Protein AF-M4T1K3-F1 (afdb_monomer)

Solvent-accessible surface area (backbone atoms only — not comparable to full-atom values): 29197 Å² total; per-residue (Å²): 141,84,89,81,88,86,87,84,85,83,83,83,84,85,81,85,82,84,82,77,92,70,95,62,68,70,54,73,42,67,39,32,71,59,46,51,33,55,47,46,31,50,53,22,40,53,54,41,39,69,59,72,74,74,77,77,77,92,54,67,41,59,51,50,33,38,30,54,30,51,72,32,46,55,72,70,56,53,51,49,50,52,51,26,52,74,52,74,26,59,73,50,41,50,69,34,80,94,35,68,81,67,86,78,83,52,76,92,46,46,66,58,52,48,56,18,40,72,45,51,77,44,80,81,31,71,61,36,58,76,43,48,90,45,63,43,71,68,28,28,64,76,38,27,69,59,38,43,54,50,35,54,51,42,47,55,45,50,54,60,45,72,52,76,43,51,54,90,94,41,54,14,58,60,48,14,35,53,21,28,33,50,14,40,23,22,89,50,14,37,63,43,81,92,51,81,46,56,41,57,45,76,84,49,91,59,43,39,37,53,66,59,36,25,63,91,50,45,44,48,10,50,48,36,41,51,48,40,34,30,33,15,53,76,31,5,30,37,87,41,53,72,83,42,58,32,27,25,88,72,36,65,46,68,58,36,63,60,53,57,64,72,71,50,84,83,68,80,83,86,56,60,41,66,61,44,28,55,49,28,47,53,56,37,59,63,48,33,65,72,58,40,64,59,102,82,43,37,23,36,55,44,57,71,65,96,57,45,22,45,51,77,12,35,16,42,46,50,36,84,25,56,40,97,93,45,67,28,74,62,47,28,51,18,48,40,24,44,54,51,18,50,53,20,52,46,38,34,52,53,42,49,54,49,39,54,52,44,51,52,48,30,41,49,52,33,52,53,52,54,51,50,27,45,48,42,51,49,50,52,53,51,51,51,54,59,60,73,62,57,78,60,66,66,59,53,52,52,56,50,50,37,53,51,25,51,66,70,39,72,82,51,55,67,69,24,48,67,39,89,47,24,34,54,41,99,77,57,101,80,80,57,23,14,34,55,28,76,65,33,54,56,48,52,62,49,63,73,40,76,84,56,83,84,82,72,80,77,69,27,74,74,30,88,47,62,70,64,19,50,54,64,36,67,91,56,56,94,87,51,85,57,54,28,42,69,37,55,58,44,97,90,72,42,71,43,96,62,66,46,23,36,59,32,84,72,54,58,65,51,52,53,54,47,51,54,54,57,61,53,59,66,73,74,110

Structure (mmCIF, N/CA/C/O backbone):
data_AF-M4T1K3-F1
#
_entry.id   AF-M4T1K3-F1
#
loop_
_atom_site.group_PDB
_atom_site.id
_atom_site.type_symbol
_atom_site.label_atom_id
_atom_site.label_alt_id
_atom_site.label_comp_id
_atom_site.label_asym_id
_atom_site.label_entity_id
_atom_site.label_seq_id
_atom_site.pdbx_PDB_ins_code
_atom_site.Cartn_x
_atom_site.Cartn_y
_atom_site.Cartn_z
_atom_site.occupancy
_atom_site.B_iso_or_equiv
_atom_site.auth_seq_id
_atom_site.auth_comp_id
_atom_site.auth_asym_id
_atom_site.auth_atom_id
_atom_site.pdbx_PDB_model_num
ATOM 1 N N . MET A 1 1 ? -48.071 0.073 -24.515 1.00 37.44 1 MET A N 1
ATOM 2 C CA . MET A 1 1 ? -47.721 1.349 -25.184 1.00 37.44 1 MET A CA 1
ATOM 3 C C . MET A 1 1 ? -47.374 2.327 -24.072 1.00 37.44 1 MET A C 1
ATOM 5 O O . MET A 1 1 ? -48.258 2.604 -23.288 1.00 37.44 1 MET A O 1
ATOM 9 N N . PHE A 1 2 ? -46.148 2.764 -23.806 1.00 28.75 2 PHE A N 1
ATOM 10 C CA . PHE A 1 2 ? -44.983 3.062 -24.637 1.00 28.75 2 PHE A CA 1
ATOM 11 C C . PHE A 1 2 ? -43.696 2.678 -23.883 1.00 28.75 2 PHE A C 1
ATOM 13 O O . PHE A 1 2 ? -43.622 2.851 -22.670 1.00 28.75 2 PHE A O 1
ATOM 20 N N . SER A 1 3 ? -42.697 2.181 -24.615 1.00 27.80 3 SER A N 1
ATOM 21 C CA . SER A 1 3 ? -41.341 1.905 -24.123 1.00 27.80 3 SER A CA 1
ATOM 22 C C . SER A 1 3 ? -40.471 3.150 -24.297 1.00 27.80 3 SER A C 1
ATOM 24 O O . SER A 1 3 ? -40.457 3.739 -25.377 1.00 27.80 3 SER A O 1
ATOM 26 N N . GLN A 1 4 ? -39.742 3.532 -23.250 1.00 38.38 4 GLN A N 1
ATOM 27 C CA . GLN A 1 4 ? -38.687 4.545 -23.285 1.00 38.38 4 GLN A CA 1
ATOM 28 C C . GLN A 1 4 ? -37.293 3.901 -23.336 1.00 38.38 4 GLN A C 1
ATOM 30 O O . GLN A 1 4 ? -37.115 2.756 -22.933 1.00 38.38 4 GLN A O 1
ATOM 35 N N . CYS A 1 5 ? -36.328 4.727 -23.751 1.00 31.94 5 CYS A N 1
ATOM 36 C CA . CYS A 1 5 ? -34.879 4.621 -23.558 1.00 31.94 5 CYS A CA 1
ATOM 37 C C . CYS A 1 5 ? -34.089 3.631 -24.420 1.00 31.94 5 CYS A C 1
ATOM 39 O O . CYS A 1 5 ? -33.916 2.477 -24.051 1.00 31.94 5 CYS A O 1
ATOM 41 N N . THR A 1 6 ? -33.391 4.158 -25.436 1.00 32.84 6 THR A N 1
ATOM 42 C CA . THR A 1 6 ? -31.922 4.019 -25.509 1.00 32.84 6 THR A CA 1
ATOM 43 C C . THR A 1 6 ? -31.315 5.120 -26.391 1.00 32.84 6 THR A C 1
ATOM 45 O O . THR A 1 6 ? -31.657 5.240 -27.564 1.00 32.84 6 THR A O 1
ATOM 48 N N . ARG A 1 7 ? -30.400 5.928 -25.843 1.00 31.72 7 ARG A N 1
ATOM 49 C CA . ARG A 1 7 ? -29.464 6.772 -26.605 1.00 31.72 7 ARG A CA 1
ATOM 50 C C . ARG A 1 7 ? -28.074 6.163 -26.431 1.00 31.72 7 ARG A C 1
ATOM 52 O O . ARG A 1 7 ? -27.538 6.196 -25.330 1.00 31.72 7 ARG A O 1
ATOM 59 N N . TRP A 1 8 ? -27.516 5.617 -27.506 1.00 27.81 8 TRP A N 1
ATOM 60 C CA . TRP A 1 8 ? -26.103 5.254 -27.602 1.00 27.81 8 TRP A CA 1
ATOM 61 C C . TRP A 1 8 ? -25.356 6.404 -28.282 1.00 27.81 8 TRP A C 1
ATOM 63 O O . TRP A 1 8 ? -25.744 6.829 -29.369 1.00 27.81 8 TRP A O 1
ATOM 73 N N . ILE A 1 9 ? -24.300 6.916 -27.648 1.00 30.62 9 ILE A N 1
ATOM 74 C CA . ILE A 1 9 ? -23.307 7.780 -28.297 1.00 30.62 9 ILE A CA 1
ATOM 75 C C . ILE A 1 9 ? -22.149 6.866 -28.697 1.00 30.62 9 ILE A C 1
ATOM 77 O O . ILE A 1 9 ? -21.435 6.358 -27.837 1.00 30.62 9 ILE A O 1
ATOM 81 N N . ALA A 1 10 ? -21.988 6.634 -29.998 1.00 32.69 10 ALA A N 1
ATOM 82 C CA . ALA A 1 10 ? -20.812 5.985 -30.558 1.00 32.69 10 ALA A CA 1
ATOM 83 C C . ALA A 1 10 ? -19.743 7.055 -30.822 1.00 32.69 10 ALA A C 1
ATOM 85 O O . ALA A 1 10 ? -19.938 7.935 -31.659 1.00 32.69 10 ALA A O 1
ATOM 86 N N . VAL A 1 11 ? -18.617 6.989 -30.112 1.00 31.44 11 VAL A N 1
ATOM 87 C CA . VAL A 1 11 ? -17.417 7.768 -30.444 1.00 31.44 11 VAL A CA 1
ATOM 88 C C . VAL A 1 11 ? -16.555 6.900 -31.353 1.00 31.44 11 VAL A C 1
ATOM 90 O O . VAL A 1 11 ? -16.032 5.875 -30.927 1.00 31.44 11 VAL A O 1
ATOM 93 N N . SER A 1 12 ? -16.445 7.291 -32.621 1.00 32.69 12 SER A N 1
ATOM 94 C CA . SER A 1 12 ? -15.549 6.660 -33.593 1.00 32.69 12 SER A CA 1
ATOM 95 C C . SER A 1 12 ? -14.206 7.388 -33.569 1.00 32.69 12 SER A C 1
ATOM 97 O O . SER A 1 12 ? -14.144 8.558 -33.940 1.00 32.69 12 SER A O 1
ATOM 99 N N . ILE A 1 13 ? -13.137 6.715 -33.140 1.00 34.78 13 ILE A N 1
ATOM 100 C CA . ILE A 1 13 ? -11.759 7.193 -33.316 1.00 34.78 13 ILE A CA 1
ATOM 101 C C . ILE A 1 13 ? -11.198 6.485 -34.548 1.00 34.78 13 ILE A C 1
ATOM 103 O O . ILE A 1 13 ? -10.908 5.291 -34.511 1.00 34.78 13 ILE A O 1
ATOM 107 N N . ALA A 1 14 ? -11.078 7.217 -35.652 1.00 33.19 14 ALA A N 1
ATOM 108 C CA . ALA A 1 14 ? -10.402 6.750 -36.853 1.00 33.19 14 ALA A CA 1
ATOM 109 C C . ALA A 1 14 ? -8.899 7.047 -36.730 1.00 33.19 14 ALA A C 1
ATOM 111 O O . ALA A 1 14 ? -8.480 8.192 -36.883 1.00 33.19 14 ALA A O 1
ATOM 112 N N . PHE A 1 15 ? -8.087 6.023 -36.461 1.00 35.81 15 PHE A N 1
ATOM 113 C CA . PHE A 1 15 ? -6.641 6.087 -36.681 1.00 35.81 15 PHE A CA 1
ATOM 114 C C . PHE A 1 15 ? -6.346 5.627 -38.109 1.00 35.81 15 PHE A C 1
ATOM 116 O O . PHE A 1 15 ? -6.457 4.447 -38.433 1.00 35.81 15 PHE A O 1
ATOM 123 N N . MET A 1 16 ? -5.982 6.573 -38.972 1.00 33.19 16 MET A N 1
ATOM 124 C CA . MET A 1 16 ? -5.446 6.293 -40.300 1.00 33.19 16 MET A CA 1
ATOM 125 C C . MET A 1 16 ? -3.927 6.105 -40.161 1.00 33.19 16 MET A C 1
ATOM 127 O O . MET A 1 16 ? -3.178 7.074 -40.104 1.00 33.19 16 MET A O 1
ATOM 131 N N . LEU A 1 17 ? -3.480 4.852 -40.045 1.00 37.75 17 LEU A N 1
ATOM 132 C CA . LEU A 1 17 ? -2.067 4.473 -40.128 1.00 37.75 17 LEU A CA 1
ATOM 133 C C . LEU A 1 17 ? -1.719 4.233 -41.600 1.00 37.75 17 LEU A C 1
ATOM 135 O O . LEU A 1 17 ? -2.050 3.189 -42.159 1.00 37.75 17 LEU A O 1
ATOM 139 N N . CYS A 1 18 ? -1.059 5.203 -42.229 1.00 32.47 18 CYS A N 1
ATOM 140 C CA . CYS A 1 18 ? -0.369 4.986 -43.495 1.00 32.47 18 CYS A CA 1
ATOM 141 C C . CYS A 1 18 ? 1.065 4.555 -43.159 1.00 32.47 18 CYS A C 1
ATOM 143 O O . CYS A 1 18 ? 1.888 5.381 -42.772 1.00 32.47 18 CYS A O 1
ATOM 145 N N . GLY A 1 19 ? 1.333 3.249 -43.206 1.00 40.28 19 GLY A N 1
ATOM 146 C CA . GLY A 1 19 ? 2.664 2.695 -42.980 1.00 40.28 19 GLY A CA 1
ATOM 147 C C . GLY A 1 19 ? 3.471 2.687 -44.273 1.00 40.28 19 GLY A C 1
ATOM 148 O O . GLY A 1 19 ? 3.240 1.840 -45.131 1.00 40.28 19 GLY A O 1
ATOM 149 N N . THR A 1 20 ? 4.434 3.596 -44.397 1.00 35.91 20 THR A N 1
ATOM 150 C CA . THR A 1 20 ? 5.575 3.428 -45.303 1.00 35.91 20 THR A CA 1
ATOM 151 C C . THR A 1 20 ? 6.747 2.909 -44.481 1.00 35.91 20 THR A C 1
ATOM 153 O O . THR A 1 20 ? 7.330 3.631 -43.675 1.00 35.91 20 THR A O 1
ATOM 156 N N . SER A 1 21 ? 7.051 1.625 -44.645 1.00 43.56 21 SER A N 1
ATOM 157 C CA . SER A 1 21 ? 8.245 0.980 -44.104 1.00 43.56 21 SER A CA 1
ATOM 158 C C . SER A 1 21 ? 9.461 1.362 -44.950 1.00 43.56 21 SER A C 1
ATOM 160 O O . SER A 1 21 ? 9.880 0.584 -45.803 1.00 43.56 21 SER A O 1
ATOM 162 N N . ASP A 1 22 ? 10.010 2.553 -44.715 1.00 35.09 22 ASP A N 1
ATOM 163 C CA . ASP A 1 22 ? 11.340 2.925 -45.196 1.00 35.09 22 ASP A CA 1
ATOM 164 C C . ASP A 1 22 ? 12.320 2.832 -44.024 1.00 35.09 22 ASP A C 1
ATOM 166 O O . ASP A 1 22 ? 12.219 3.563 -43.036 1.00 35.09 22 ASP A O 1
ATOM 170 N N . THR A 1 23 ? 13.280 1.910 -44.117 1.00 44.72 23 THR A N 1
ATOM 171 C CA . THR A 1 23 ? 14.431 1.833 -43.208 1.00 44.72 23 THR A CA 1
ATOM 172 C C . THR A 1 23 ? 15.370 3.005 -43.498 1.00 44.72 23 THR A C 1
ATOM 174 O O . THR A 1 23 ? 16.385 2.852 -44.177 1.00 44.72 23 THR A O 1
ATOM 177 N N . ALA A 1 24 ? 14.993 4.200 -43.047 1.00 47.16 24 ALA A N 1
ATOM 178 C CA . ALA A 1 24 ? 15.833 5.387 -43.087 1.00 47.16 24 ALA A CA 1
ATOM 179 C C . ALA A 1 24 ? 16.789 5.389 -41.882 1.00 47.16 24 ALA A C 1
ATOM 181 O O . ALA A 1 24 ? 16.372 5.140 -40.749 1.00 47.16 24 ALA A O 1
ATOM 182 N N . ASN A 1 25 ? 18.071 5.670 -42.130 1.00 52.03 25 ASN A N 1
ATOM 183 C CA . ASN A 1 25 ? 19.084 5.838 -41.085 1.00 52.03 25 ASN A CA 1
ATOM 184 C C . ASN A 1 25 ? 18.634 6.899 -40.065 1.00 52.03 25 ASN A C 1
ATOM 186 O O . ASN A 1 25 ? 18.154 7.956 -40.468 1.00 52.03 25 ASN A O 1
ATOM 190 N N . ALA A 1 26 ? 18.831 6.647 -38.766 1.00 56.00 26 ALA A N 1
ATOM 191 C CA . ALA A 1 26 ? 18.481 7.605 -37.713 1.00 56.00 26 ALA A CA 1
ATOM 192 C C . ALA A 1 26 ? 19.252 8.932 -37.877 1.00 56.00 26 ALA A C 1
ATOM 194 O O . ALA A 1 26 ? 20.474 8.894 -38.014 1.00 56.00 26 ALA A O 1
ATOM 195 N N . ALA A 1 27 ? 18.578 10.080 -37.843 1.00 61.62 27 ALA A N 1
ATOM 196 C CA . ALA A 1 27 ? 19.147 11.432 -37.776 1.00 61.62 27 ALA A CA 1
ATOM 197 C C . ALA A 1 27 ? 19.113 11.992 -36.334 1.00 61.62 27 ALA A C 1
ATOM 199 O O . ALA A 1 27 ? 18.849 11.257 -35.378 1.00 61.62 27 ALA A O 1
ATOM 200 N N . GLN A 1 28 ? 19.469 13.263 -36.140 1.00 64.62 28 GLN A N 1
ATOM 201 C CA . GLN A 1 28 ? 19.426 13.945 -34.841 1.00 64.62 28 GLN A CA 1
ATOM 202 C C . GLN A 1 28 ? 17.994 14.012 -34.290 1.00 64.62 28 GLN A C 1
ATOM 204 O O . GLN A 1 28 ? 17.082 14.362 -35.031 1.00 64.62 28 GLN A O 1
ATOM 209 N N . ALA A 1 29 ? 17.815 13.725 -32.992 1.00 65.75 29 ALA A N 1
ATOM 210 C CA . ALA A 1 29 ? 16.514 13.742 -32.304 1.00 65.75 29 ALA A CA 1
ATOM 211 C C . ALA A 1 29 ? 15.433 12.811 -32.901 1.00 65.75 29 ALA A C 1
ATOM 213 O O . ALA A 1 29 ? 14.257 12.918 -32.556 1.00 65.75 29 ALA A O 1
ATOM 214 N N . ASP A 1 30 ? 15.818 11.868 -33.766 1.00 73.88 30 ASP A N 1
ATOM 215 C CA . ASP A 1 30 ? 14.900 10.928 -34.417 1.00 73.88 30 ASP A CA 1
ATOM 216 C C . ASP A 1 30 ? 14.155 10.010 -33.442 1.00 73.88 30 ASP A C 1
ATOM 218 O O . ASP A 1 30 ? 13.116 9.455 -33.804 1.00 73.88 30 ASP A O 1
ATOM 222 N N . GLU A 1 31 ? 14.691 9.834 -32.234 1.00 82.94 31 GLU A N 1
ATOM 223 C CA . GLU A 1 31 ? 14.172 8.920 -31.220 1.00 82.94 31 GLU A CA 1
ATOM 224 C C . GLU A 1 31 ? 13.546 9.644 -30.021 1.00 82.94 31 GLU A C 1
ATOM 226 O O . GLU A 1 31 ? 13.188 9.006 -29.029 1.00 82.94 31 GLU A O 1
ATOM 231 N N . ILE A 1 32 ? 13.361 10.967 -30.107 1.00 85.19 32 ILE A N 1
ATOM 232 C CA . ILE A 1 32 ? 12.853 11.795 -29.004 1.00 85.19 32 ILE A CA 1
ATOM 233 C C . ILE A 1 32 ? 11.488 11.319 -28.474 1.00 85.19 32 ILE A C 1
ATOM 235 O O . ILE A 1 32 ? 11.275 11.250 -27.264 1.00 85.19 32 ILE A O 1
ATOM 239 N N . ASP A 1 33 ? 10.576 10.909 -29.359 1.00 85.56 33 ASP A N 1
ATOM 240 C CA . ASP A 1 33 ? 9.242 10.433 -28.973 1.00 85.56 33 ASP A CA 1
ATOM 241 C C . ASP A 1 33 ? 9.288 9.077 -28.257 1.00 85.56 33 ASP A C 1
ATOM 243 O O . ASP A 1 33 ? 8.523 8.823 -27.321 1.00 85.56 33 ASP A O 1
ATOM 247 N N . THR A 1 34 ? 10.175 8.187 -28.704 1.00 88.69 34 THR A N 1
ATOM 248 C CA . THR A 1 34 ? 10.388 6.870 -28.093 1.00 88.69 34 THR A CA 1
ATOM 249 C C . THR A 1 34 ? 11.072 7.015 -26.741 1.00 88.69 34 THR A C 1
ATOM 251 O O . THR A 1 34 ? 10.661 6.382 -25.767 1.00 88.69 34 THR A O 1
ATOM 254 N N . PHE A 1 35 ? 12.056 7.908 -26.664 1.00 89.56 35 PHE A N 1
ATOM 255 C CA . PHE A 1 35 ? 12.709 8.299 -25.427 1.00 89.56 35 PHE A CA 1
ATOM 256 C C . PHE A 1 35 ? 11.707 8.841 -24.406 1.00 89.56 35 PHE A C 1
ATOM 258 O O . PHE A 1 35 ? 11.678 8.364 -23.273 1.00 89.56 35 PHE A O 1
ATOM 265 N N . PHE A 1 36 ? 10.822 9.764 -24.799 1.00 89.38 36 PHE A N 1
ATOM 266 C CA . PHE A 1 36 ? 9.789 10.274 -23.897 1.00 89.38 36 PHE A CA 1
ATOM 267 C C . PHE A 1 36 ? 8.824 9.186 -23.421 1.00 89.38 36 PHE A C 1
ATOM 269 O O . PHE A 1 36 ? 8.418 9.214 -22.262 1.00 89.38 36 PHE A O 1
ATOM 276 N N . ALA A 1 37 ? 8.490 8.203 -24.262 1.00 91.44 37 ALA A N 1
ATOM 277 C CA . ALA A 1 37 ? 7.662 7.073 -23.841 1.00 91.44 37 ALA A CA 1
ATOM 278 C C . ALA A 1 37 ? 8.377 6.163 -22.824 1.00 91.44 37 ALA A C 1
ATOM 280 O O . ALA A 1 37 ? 7.778 5.792 -21.814 1.00 91.44 37 ALA A O 1
ATOM 281 N N . LEU A 1 38 ? 9.653 5.828 -23.054 1.00 92.75 38 LEU A N 1
ATOM 282 C CA . LEU A 1 38 ? 10.478 5.071 -22.100 1.00 92.75 38 LEU A CA 1
ATOM 283 C C . LEU A 1 38 ? 10.624 5.820 -20.772 1.00 92.75 38 LEU A C 1
ATOM 285 O O . LEU A 1 38 ? 10.458 5.246 -19.694 1.00 92.75 38 LEU A O 1
ATOM 289 N N . PHE A 1 39 ? 10.900 7.118 -20.847 1.00 91.19 39 PHE A N 1
ATOM 290 C CA . PHE A 1 39 ? 11.096 7.940 -19.669 1.00 91.19 39 PHE A CA 1
ATOM 291 C C . PHE A 1 39 ? 9.807 8.155 -18.870 1.00 91.19 39 PHE A C 1
ATOM 293 O O . PHE A 1 39 ? 9.839 8.152 -17.640 1.00 91.19 39 PHE A O 1
ATOM 300 N N . ASP A 1 40 ? 8.652 8.300 -19.524 1.00 91.75 40 ASP A N 1
ATOM 301 C CA . ASP A 1 40 ? 7.391 8.421 -18.790 1.00 91.75 40 ASP A CA 1
ATOM 302 C C . ASP A 1 40 ? 7.088 7.147 -17.988 1.00 91.75 40 ASP A C 1
ATOM 304 O O . ASP A 1 40 ? 6.627 7.247 -16.852 1.00 91.75 40 ASP A O 1
ATOM 308 N N . VAL A 1 41 ? 7.447 5.960 -18.502 1.00 95.44 41 VAL A N 1
ATOM 309 C CA . VAL A 1 41 ? 7.405 4.713 -17.716 1.00 95.44 41 VAL A CA 1
ATOM 310 C C . VAL A 1 41 ? 8.363 4.781 -16.523 1.00 95.44 41 VAL A C 1
ATOM 312 O O . VAL A 1 41 ? 7.957 4.433 -15.414 1.00 95.44 41 VAL A O 1
ATOM 315 N N . TYR A 1 42 ? 9.598 5.258 -16.717 1.00 94.50 42 TYR A N 1
ATOM 316 C CA . TYR A 1 42 ? 10.589 5.418 -15.643 1.00 94.50 42 TYR A CA 1
ATOM 317 C C . TYR A 1 42 ? 10.068 6.317 -14.507 1.00 94.50 42 TYR A C 1
ATOM 319 O O . TYR A 1 42 ? 10.061 5.917 -13.339 1.00 94.50 42 TYR A O 1
ATOM 327 N N . GLU A 1 43 ? 9.543 7.501 -14.828 1.00 91.69 43 GLU A N 1
ATOM 328 C CA . GLU A 1 43 ? 9.004 8.423 -13.820 1.00 91.69 43 GLU A CA 1
ATOM 329 C C . GLU A 1 43 ? 7.695 7.931 -13.201 1.00 91.69 43 GLU A C 1
ATOM 331 O O . GLU A 1 43 ? 7.482 8.103 -11.998 1.00 91.69 43 GLU A O 1
ATOM 336 N N . ALA A 1 44 ? 6.811 7.307 -13.984 1.00 93.88 44 ALA A N 1
ATOM 337 C CA . ALA A 1 44 ? 5.575 6.732 -13.460 1.00 93.88 44 ALA A CA 1
ATOM 338 C C . ALA A 1 44 ? 5.862 5.591 -12.475 1.00 93.88 44 ALA A C 1
ATOM 340 O O . ALA A 1 44 ? 5.239 5.518 -11.414 1.00 93.88 44 ALA A O 1
ATOM 341 N N . ALA A 1 45 ? 6.844 4.740 -12.781 1.00 96.00 45 ALA A N 1
ATOM 342 C CA . ALA A 1 45 ? 7.306 3.680 -11.895 1.00 96.00 45 ALA A CA 1
ATOM 343 C C . ALA A 1 45 ? 7.926 4.247 -10.614 1.00 96.00 45 ALA A C 1
ATOM 345 O O . ALA A 1 45 ? 7.585 3.806 -9.514 1.00 96.00 45 ALA A O 1
ATOM 346 N N . LYS A 1 46 ? 8.776 5.274 -10.735 1.00 93.62 46 LYS A N 1
ATOM 347 C CA . LYS A 1 46 ? 9.361 5.969 -9.584 1.00 93.62 46 LYS A CA 1
ATOM 348 C C . LYS A 1 46 ? 8.282 6.572 -8.686 1.00 93.62 46 LYS A C 1
ATOM 350 O O . LYS A 1 46 ? 8.324 6.370 -7.475 1.00 93.62 46 LYS A O 1
ATOM 355 N N . ALA A 1 47 ? 7.284 7.243 -9.263 1.00 92.69 47 ALA A N 1
ATOM 356 C CA . ALA A 1 47 ? 6.145 7.776 -8.519 1.00 92.69 47 ALA A CA 1
ATOM 357 C C . ALA A 1 47 ? 5.339 6.664 -7.827 1.00 92.69 47 ALA A C 1
ATOM 359 O O . ALA A 1 47 ? 5.038 6.786 -6.639 1.00 92.69 47 ALA A O 1
ATOM 360 N N . LEU A 1 48 ? 5.054 5.552 -8.519 1.00 96.31 48 LEU A N 1
ATOM 361 C CA . LEU A 1 48 ? 4.386 4.389 -7.927 1.00 96.31 48 LEU A CA 1
ATOM 362 C C . LEU A 1 48 ? 5.145 3.880 -6.695 1.00 96.31 48 LEU A C 1
ATOM 364 O O . LEU A 1 48 ? 4.533 3.696 -5.644 1.00 96.31 48 LEU A O 1
ATOM 368 N N . GLY A 1 49 ? 6.468 3.724 -6.800 1.00 96.38 49 GLY A N 1
ATOM 369 C CA . GLY A 1 49 ? 7.330 3.211 -5.731 1.00 96.38 49 GLY A CA 1
ATOM 370 C C . GLY A 1 49 ? 7.396 4.083 -4.477 1.00 96.38 49 GLY A C 1
ATOM 371 O O . GLY A 1 49 ? 7.810 3.596 -3.430 1.00 96.38 49 GLY A O 1
ATOM 372 N N . THR A 1 50 ? 6.981 5.353 -4.555 1.00 94.00 50 THR A N 1
ATOM 373 C CA . THR A 1 50 ? 6.878 6.239 -3.378 1.00 94.00 50 THR A CA 1
ATOM 374 C C . THR A 1 50 ? 5.588 6.050 -2.580 1.00 94.00 50 THR A C 1
ATOM 376 O O . THR A 1 50 ? 5.419 6.679 -1.537 1.00 94.00 50 THR A O 1
ATOM 379 N N . THR A 1 51 ? 4.668 5.202 -3.051 1.00 95.25 51 THR A N 1
ATOM 380 C CA . THR A 1 51 ? 3.406 4.950 -2.350 1.00 95.25 51 THR A CA 1
ATOM 381 C C . THR A 1 51 ? 3.669 4.273 -1.013 1.00 95.25 51 THR A C 1
ATOM 383 O O . THR A 1 51 ? 4.273 3.204 -0.954 1.00 95.25 51 THR A O 1
ATOM 386 N N . THR A 1 52 ? 3.137 4.870 0.047 1.00 95.19 52 THR A N 1
ATOM 387 C CA . THR A 1 52 ? 3.100 4.292 1.387 1.00 95.19 52 THR A CA 1
ATOM 388 C C . THR A 1 52 ? 1.661 4.054 1.821 1.00 95.19 52 THR A C 1
ATOM 390 O O . THR A 1 52 ? 0.727 4.736 1.386 1.00 95.19 52 THR A O 1
ATOM 393 N N . TYR A 1 53 ? 1.493 3.059 2.676 1.00 96.31 53 TYR A N 1
ATOM 394 C CA . TYR A 1 53 ? 0.279 2.738 3.389 1.00 96.31 53 TYR A CA 1
ATOM 395 C C . TYR A 1 5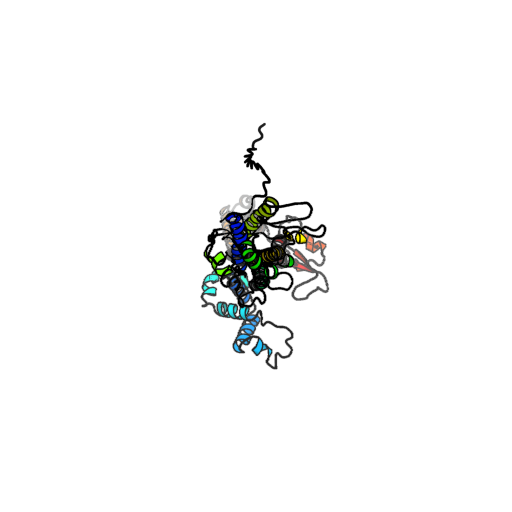3 ? 0.010 3.778 4.474 1.00 96.31 53 TYR A C 1
ATOM 397 O O . TYR A 1 53 ? 0.823 4.043 5.365 1.00 96.31 53 TYR A O 1
ATOM 405 N N . LYS A 1 54 ? -1.186 4.355 4.418 1.00 94.31 54 LYS A N 1
ATOM 406 C CA . LYS A 1 54 ? -1.669 5.300 5.420 1.00 94.31 54 LYS A CA 1
ATOM 407 C C . LYS A 1 54 ? -2.347 4.550 6.562 1.00 94.31 54 LYS A C 1
ATOM 409 O O . LYS A 1 54 ? -3.553 4.301 6.525 1.00 94.31 54 LYS A O 1
ATOM 414 N N . GLN A 1 55 ? -1.562 4.242 7.594 1.00 93.56 55 GLN A N 1
ATOM 415 C CA . GLN A 1 55 ? -2.072 3.675 8.841 1.00 93.56 55 GLN A CA 1
ATOM 416 C C . GLN A 1 55 ? -3.182 4.559 9.420 1.00 93.56 55 GLN A C 1
ATOM 418 O O . GLN A 1 55 ? -2.997 5.759 9.640 1.00 93.56 55 GLN A O 1
ATOM 423 N N . GLN A 1 56 ? -4.336 3.954 9.690 1.00 93.12 56 GLN A N 1
ATOM 424 C CA . GLN A 1 56 ? -5.456 4.668 10.289 1.00 93.12 56 GLN A CA 1
ATOM 425 C C . GLN A 1 56 ? -5.208 4.955 11.773 1.00 93.12 56 GLN A C 1
ATOM 427 O O . GLN A 1 56 ? -4.611 4.148 12.489 1.00 93.12 56 GLN A O 1
ATOM 432 N N . SER A 1 57 ? -5.715 6.095 12.242 1.00 91.00 57 SER A N 1
ATOM 433 C CA . SER A 1 57 ? -5.677 6.480 13.651 1.00 91.00 57 SER A CA 1
ATOM 434 C C . SER A 1 57 ? -6.880 5.939 14.426 1.00 91.00 57 SER A C 1
ATOM 436 O O . SER A 1 57 ? -7.964 5.717 13.876 1.00 91.00 57 SER A O 1
ATOM 438 N N . LYS A 1 58 ? -6.689 5.733 15.735 1.00 87.31 58 LYS A N 1
ATOM 439 C CA . LYS A 1 58 ? -7.755 5.273 16.630 1.00 87.31 58 LYS A CA 1
ATOM 440 C C . LYS A 1 58 ? -8.875 6.311 16.664 1.00 87.31 58 LYS A C 1
ATOM 442 O O . LYS A 1 58 ? -8.628 7.490 16.908 1.00 87.31 58 LYS A O 1
ATOM 447 N N . ARG A 1 59 ? -10.108 5.867 16.411 1.00 89.44 59 ARG A N 1
ATOM 448 C CA . ARG A 1 59 ? -11.307 6.718 16.415 1.00 89.44 59 ARG A CA 1
ATOM 449 C C . ARG A 1 59 ? -11.952 6.736 17.796 1.00 89.44 59 ARG A C 1
ATOM 451 O O . ARG A 1 59 ? -11.872 5.756 18.534 1.00 89.44 59 ARG A O 1
ATOM 458 N N . GLU A 1 60 ? -12.649 7.829 18.091 1.00 92.56 60 GLU A N 1
ATOM 459 C CA . GLU A 1 60 ? -13.411 8.016 19.331 1.00 92.56 60 GLU A CA 1
ATOM 460 C C . GLU A 1 60 ? -14.431 6.892 19.564 1.00 92.56 60 GLU A C 1
ATOM 462 O O . GLU A 1 60 ? -14.512 6.374 20.670 1.00 92.56 60 GLU A O 1
ATOM 467 N N . ALA A 1 61 ? -15.096 6.420 18.504 1.00 94.00 61 ALA A N 1
ATOM 468 C CA . ALA A 1 61 ? -16.051 5.313 18.565 1.00 94.00 61 ALA A CA 1
ATOM 469 C C . ALA A 1 61 ? -15.503 4.058 19.268 1.00 94.00 61 ALA A C 1
ATOM 471 O O . ALA A 1 61 ? -16.190 3.438 20.076 1.00 94.00 61 ALA A O 1
ATOM 472 N N . LEU A 1 62 ? -14.238 3.700 19.012 1.00 93.31 62 LEU A N 1
ATOM 473 C CA . LEU A 1 62 ? -13.604 2.553 19.667 1.00 93.31 62 LEU A CA 1
ATOM 474 C C . LEU A 1 62 ? -13.398 2.805 21.166 1.00 93.31 62 LEU A C 1
ATOM 476 O O . LEU A 1 62 ? -13.580 1.900 21.978 1.00 93.31 62 LEU A O 1
ATOM 480 N N . THR A 1 63 ? -13.016 4.032 21.529 1.00 93.81 63 THR A N 1
ATOM 481 C CA . THR A 1 63 ? -12.904 4.453 22.930 1.00 93.81 63 THR A CA 1
ATOM 482 C C . THR A 1 63 ? -14.268 4.403 23.612 1.00 93.81 63 THR A C 1
ATOM 484 O O . THR A 1 63 ? -14.376 3.829 24.689 1.00 93.81 63 THR A O 1
ATOM 487 N N . ASN A 1 64 ? -15.319 4.912 22.967 1.00 94.88 64 ASN A N 1
ATOM 488 C CA . ASN A 1 64 ? -16.671 4.936 23.521 1.00 94.88 64 ASN A CA 1
ATOM 489 C C . ASN A 1 64 ? -17.216 3.525 23.755 1.00 94.88 64 ASN A C 1
ATOM 491 O O . ASN A 1 64 ? -17.712 3.244 24.841 1.00 94.88 64 ASN A O 1
ATOM 495 N N . ILE A 1 65 ? -17.044 2.608 22.799 1.00 94.50 65 ILE A N 1
ATOM 496 C CA . ILE A 1 65 ? -17.408 1.192 22.973 1.00 94.50 65 ILE A CA 1
ATOM 497 C C . ILE A 1 65 ? -16.645 0.558 24.146 1.00 94.50 65 ILE A C 1
ATOM 499 O O . ILE A 1 65 ? -17.241 -0.159 24.951 1.00 94.50 65 ILE A O 1
ATOM 503 N N . GLY A 1 66 ? -15.344 0.836 24.275 1.00 94.12 66 GLY A N 1
ATOM 504 C CA . GLY A 1 66 ? -14.543 0.371 25.410 1.00 94.12 66 GLY A CA 1
ATOM 505 C C . GLY A 1 66 ? -15.058 0.902 26.750 1.00 94.12 66 GLY A C 1
ATOM 506 O O . GLY A 1 66 ? -15.196 0.130 27.698 1.00 94.12 66 GLY A O 1
ATOM 507 N N . ASN A 1 67 ? -15.399 2.190 26.808 1.00 95.12 67 ASN A N 1
ATOM 508 C CA . ASN A 1 67 ? -15.954 2.838 27.993 1.00 95.12 67 ASN A CA 1
ATOM 509 C C . ASN A 1 67 ? -17.326 2.246 28.361 1.00 95.12 67 ASN A C 1
ATOM 511 O O . ASN A 1 67 ? -17.517 1.853 29.509 1.00 95.12 67 ASN A O 1
ATOM 515 N N . TYR A 1 68 ? -18.241 2.079 27.392 1.00 93.56 68 TYR A N 1
ATOM 516 C CA . TYR A 1 68 ? -19.525 1.397 27.614 1.00 93.56 68 TYR A CA 1
ATOM 517 C C . TYR A 1 68 ? -19.328 0.004 28.211 1.00 93.56 68 TYR A C 1
ATOM 519 O O . TYR A 1 68 ? -20.039 -0.372 29.138 1.00 93.56 68 TYR A O 1
ATOM 527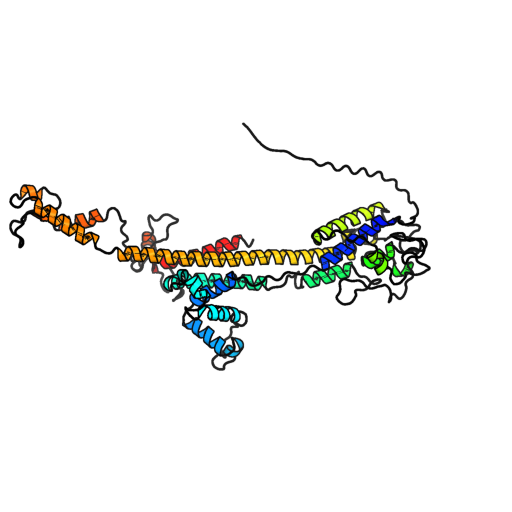 N N . ASN A 1 69 ? -18.354 -0.751 27.700 1.00 94.00 69 ASN A N 1
ATOM 528 C CA . ASN A 1 69 ? -18.076 -2.098 28.176 1.00 94.00 69 ASN A CA 1
ATOM 529 C C . ASN A 1 69 ? -17.539 -2.128 29.608 1.00 94.00 69 ASN A C 1
ATOM 531 O O . ASN A 1 69 ? -18.013 -2.937 30.402 1.00 94.00 69 ASN A O 1
ATOM 535 N N . ILE A 1 70 ? -16.589 -1.253 29.958 1.00 93.00 70 ILE A N 1
ATOM 536 C CA . ILE A 1 70 ? -16.093 -1.191 31.338 1.00 93.00 70 ILE A CA 1
ATOM 537 C C . ILE A 1 70 ? -17.210 -0.772 32.290 1.00 93.00 70 ILE A C 1
ATOM 539 O O . ILE A 1 70 ? -17.427 -1.470 33.266 1.00 93.00 70 ILE A O 1
ATOM 543 N N . THR A 1 71 ? -17.989 0.265 31.976 1.00 91.94 71 THR A N 1
ATOM 544 C CA . THR A 1 71 ? -19.071 0.698 32.881 1.00 91.94 71 THR A CA 1
ATOM 545 C C . THR A 1 71 ? -20.217 -0.317 32.995 1.00 91.94 71 THR A C 1
ATOM 547 O O . THR A 1 71 ? -20.965 -0.293 33.965 1.00 91.94 71 THR A O 1
ATOM 550 N N . ALA A 1 72 ? -20.400 -1.196 32.003 1.00 91.06 72 ALA A N 1
ATOM 551 C CA . ALA A 1 72 ? -21.356 -2.304 32.079 1.00 91.06 72 ALA A CA 1
ATOM 552 C C . ALA A 1 72 ? -20.777 -3.564 32.755 1.00 91.06 72 ALA A C 1
ATOM 554 O O . ALA A 1 72 ? -21.477 -4.574 32.862 1.00 91.06 72 ALA A O 1
ATOM 555 N N . SER A 1 73 ? -19.502 -3.541 33.155 1.00 89.62 73 SER A N 1
ATOM 556 C CA . SER A 1 73 ? -18.837 -4.667 33.814 1.00 89.62 73 SER A CA 1
ATOM 557 C C . SER A 1 73 ? -19.193 -4.737 35.300 1.00 89.62 73 SER A C 1
ATOM 559 O O . SER A 1 73 ? -19.749 -3.806 35.872 1.00 89.62 73 SER A O 1
ATOM 561 N N . SER A 1 74 ? -18.887 -5.868 35.939 1.00 87.88 74 SER A N 1
ATOM 562 C CA . SER A 1 74 ? -19.073 -6.006 37.383 1.00 87.88 74 SER A CA 1
ATOM 563 C C . SER A 1 74 ? -18.049 -5.185 38.169 1.00 87.88 74 SER A C 1
ATOM 565 O O . SER A 1 74 ? -16.905 -5.033 37.736 1.00 87.88 74 SER A O 1
ATOM 567 N N . ASP A 1 75 ? -18.422 -4.772 39.381 1.00 87.44 75 ASP A N 1
ATOM 568 C CA . ASP A 1 75 ? -17.514 -4.119 40.334 1.00 87.44 75 ASP A CA 1
ATOM 569 C C . ASP A 1 75 ? -16.231 -4.942 40.559 1.00 87.44 75 ASP A C 1
ATOM 571 O O . ASP A 1 75 ? -15.139 -4.384 40.634 1.00 87.44 75 ASP A O 1
ATOM 575 N N . ASP A 1 76 ? -16.344 -6.276 40.606 1.00 89.75 76 ASP A N 1
ATOM 576 C CA . ASP A 1 76 ? -15.197 -7.187 40.732 1.00 89.75 76 ASP A CA 1
ATOM 577 C C . ASP A 1 76 ? -14.213 -7.042 39.560 1.00 89.75 76 ASP A C 1
ATOM 579 O O . ASP A 1 76 ? -12.995 -7.070 39.749 1.00 89.75 76 ASP A O 1
ATOM 583 N N . TRP A 1 77 ? -14.730 -6.877 38.338 1.00 89.88 77 TRP A N 1
ATOM 584 C CA . TRP A 1 77 ? -13.900 -6.686 37.151 1.00 89.88 77 TRP A CA 1
ATOM 585 C C . TRP A 1 77 ? -13.223 -5.316 37.159 1.00 89.88 77 TRP A C 1
ATOM 587 O O . TRP A 1 77 ? -12.026 -5.222 36.887 1.00 89.88 77 TRP A O 1
ATOM 597 N N . GLU A 1 78 ? -13.948 -4.257 37.519 1.00 89.06 78 GLU A N 1
ATOM 598 C CA . GLU A 1 78 ? -13.370 -2.916 37.644 1.00 89.06 78 GLU A CA 1
ATOM 599 C C . GLU A 1 78 ? -12.262 -2.871 38.706 1.00 89.06 78 GLU A C 1
ATOM 601 O O . GLU A 1 78 ? -11.180 -2.332 38.459 1.00 89.06 78 GLU A O 1
ATOM 606 N N . GLN A 1 79 ? -12.484 -3.506 39.861 1.00 91.38 79 GLN A N 1
ATOM 607 C CA . GLN A 1 79 ? -11.479 -3.627 40.919 1.00 91.38 79 GLN A CA 1
ATOM 608 C C . GLN A 1 79 ? -10.251 -4.416 40.460 1.00 91.38 79 GLN A C 1
ATOM 610 O O . GLN A 1 79 ? -9.125 -4.052 40.811 1.00 91.38 79 GLN A O 1
ATOM 615 N N . LEU A 1 80 ? -10.441 -5.465 39.654 1.00 91.19 80 LEU A N 1
ATOM 616 C CA . LEU A 1 80 ? -9.335 -6.214 39.063 1.00 91.19 80 LEU A CA 1
ATOM 617 C C . LEU A 1 80 ? -8.503 -5.329 38.125 1.00 91.19 80 LEU A C 1
ATOM 619 O O . LEU A 1 80 ? -7.274 -5.336 38.218 1.00 91.19 80 LEU A O 1
ATOM 623 N N . VAL A 1 81 ? -9.142 -4.530 37.264 1.00 92.31 81 VAL A N 1
ATOM 624 C CA . VAL A 1 81 ? -8.442 -3.578 36.381 1.00 92.31 81 VAL A CA 1
ATOM 625 C C . VAL A 1 81 ? -7.652 -2.550 37.193 1.00 92.31 81 VAL A C 1
ATOM 627 O O . VAL A 1 81 ? -6.463 -2.358 36.925 1.00 92.31 81 VAL A O 1
ATOM 630 N N . ALA A 1 82 ? -8.252 -1.972 38.234 1.00 92.06 82 ALA A N 1
ATOM 631 C CA . ALA A 1 82 ? -7.577 -1.030 39.128 1.00 92.06 82 ALA A CA 1
ATOM 632 C C . ALA A 1 82 ? -6.383 -1.663 39.871 1.00 92.06 82 ALA A C 1
ATOM 634 O O . ALA A 1 82 ? -5.322 -1.047 40.006 1.00 92.06 82 ALA A O 1
ATOM 635 N N . ALA A 1 83 ? -6.520 -2.911 40.332 1.00 91.75 83 ALA A N 1
ATOM 636 C CA . ALA A 1 83 ? -5.433 -3.648 40.974 1.00 91.75 83 ALA A CA 1
ATOM 637 C C . ALA A 1 83 ? -4.264 -3.887 40.004 1.00 91.75 83 ALA A C 1
ATOM 639 O O . ALA A 1 83 ? -3.113 -3.622 40.354 1.00 91.75 83 ALA A O 1
ATOM 640 N N . MET A 1 84 ? -4.557 -4.302 38.766 1.00 92.50 84 MET A N 1
ATOM 641 C CA . MET A 1 84 ? -3.550 -4.470 37.713 1.00 92.50 84 MET A CA 1
ATOM 642 C C . MET A 1 84 ? -2.807 -3.161 37.410 1.00 92.50 84 MET A C 1
ATOM 644 O O . MET A 1 84 ? -1.584 -3.165 37.275 1.00 92.50 84 MET A O 1
ATOM 648 N N . GLN A 1 85 ? -3.513 -2.027 37.341 1.00 90.56 85 GLN A N 1
ATOM 649 C CA . GLN A 1 85 ? -2.888 -0.712 37.145 1.00 90.56 85 GLN A CA 1
ATOM 650 C C . GLN A 1 85 ? -1.966 -0.330 38.308 1.00 90.56 85 GLN A C 1
ATOM 652 O O . GLN A 1 85 ? -0.846 0.127 38.079 1.00 90.56 85 GLN A O 1
ATOM 657 N N . LYS A 1 86 ? -2.408 -0.550 39.552 1.00 92.00 86 LYS A N 1
ATOM 658 C CA . LYS A 1 86 ? -1.622 -0.255 40.760 1.00 92.00 86 LYS A CA 1
ATOM 659 C C . LYS A 1 86 ? -0.306 -1.032 40.808 1.00 92.00 86 LYS A C 1
ATOM 661 O O . LYS A 1 86 ? 0.683 -0.527 41.333 1.00 92.00 86 LYS A O 1
ATOM 666 N N . ASP A 1 87 ? -0.293 -2.228 40.235 1.00 91.50 87 ASP A N 1
ATOM 667 C CA . ASP A 1 87 ? 0.893 -3.078 40.166 1.00 91.50 87 ASP A CA 1
ATOM 668 C C . ASP A 1 87 ? 1.874 -2.680 39.054 1.00 91.50 87 ASP A C 1
ATOM 670 O O . ASP A 1 87 ? 2.951 -3.261 38.957 1.00 91.50 87 ASP A O 1
ATOM 674 N N . GLY A 1 88 ? 1.548 -1.671 38.242 1.00 89.75 88 GLY A N 1
ATOM 675 C CA . GLY A 1 88 ? 2.371 -1.223 37.116 1.00 89.75 88 GLY A CA 1
ATOM 676 C C . GLY A 1 88 ? 1.970 -1.831 35.771 1.00 89.75 88 GLY A C 1
ATOM 677 O O . GLY A 1 88 ? 2.670 -1.617 34.784 1.00 89.75 88 GLY A O 1
ATOM 678 N N . GLY A 1 89 ? 0.840 -2.543 35.721 1.00 90.75 89 GLY A N 1
ATOM 679 C CA . GLY A 1 89 ? 0.261 -3.125 34.516 1.00 90.75 89 GLY A CA 1
ATOM 680 C C . GLY A 1 89 ? 0.174 -4.650 34.539 1.00 90.75 89 GLY A C 1
ATOM 681 O O . GLY A 1 89 ? 0.597 -5.316 35.485 1.00 90.75 89 GLY A O 1
ATOM 682 N N . TRP A 1 90 ? -0.392 -5.216 33.467 1.00 91.25 90 TRP A N 1
ATOM 683 C CA . TRP A 1 90 ? -0.588 -6.662 33.329 1.00 91.25 90 TRP A CA 1
ATOM 684 C C . TRP A 1 90 ? 0.688 -7.505 33.533 1.00 91.25 90 TRP A C 1
ATOM 686 O O . TRP A 1 90 ? 0.617 -8.473 34.297 1.00 91.25 90 TRP A O 1
ATOM 696 N N . PRO A 1 91 ? 1.855 -7.173 32.937 1.00 90.94 91 PRO A N 1
ATOM 697 C CA . PRO A 1 91 ? 3.069 -7.970 33.130 1.00 90.94 91 PRO A CA 1
ATOM 698 C C . PRO A 1 91 ? 3.489 -8.077 34.602 1.00 90.94 91 PRO A C 1
ATOM 700 O O . PRO A 1 91 ? 3.853 -9.155 35.068 1.00 90.94 91 PRO A O 1
ATOM 703 N N . GLN A 1 92 ? 3.398 -6.977 35.349 1.00 92.31 92 GLN A N 1
ATOM 704 C CA . GLN A 1 92 ? 3.770 -6.899 36.759 1.00 92.31 92 GLN A CA 1
ATOM 705 C C . GLN A 1 92 ? 2.741 -7.589 37.652 1.00 92.31 92 GLN A C 1
ATOM 707 O O . GLN A 1 92 ? 3.125 -8.314 38.567 1.00 92.31 92 GLN A O 1
ATOM 712 N N . TYR A 1 93 ? 1.449 -7.426 37.354 1.00 92.31 93 TYR A N 1
ATOM 713 C CA . TYR A 1 93 ? 0.379 -8.144 38.043 1.00 92.31 93 TYR A CA 1
ATOM 714 C C . TYR A 1 93 ? 0.552 -9.662 37.898 1.00 92.31 93 TYR A C 1
ATOM 716 O O . TYR A 1 93 ? 0.523 -10.391 38.890 1.00 92.31 93 TYR A O 1
ATOM 724 N N . LYS A 1 94 ? 0.795 -10.149 36.673 1.00 91.75 94 LYS A N 1
ATOM 725 C CA . LYS A 1 94 ? 0.981 -11.580 36.388 1.00 91.75 94 LYS A CA 1
ATOM 726 C C . LYS A 1 94 ? 2.260 -12.153 37.009 1.00 91.75 94 LYS A C 1
ATOM 728 O O . LYS A 1 94 ? 2.274 -13.321 37.382 1.00 91.75 94 LYS A O 1
ATOM 733 N N . ALA A 1 95 ? 3.320 -11.355 37.141 1.00 91.81 95 ALA A N 1
ATOM 734 C CA . ALA A 1 95 ? 4.595 -11.793 37.715 1.00 91.81 95 ALA A CA 1
ATOM 735 C C . ALA A 1 95 ? 4.548 -12.065 39.233 1.00 91.81 95 ALA A C 1
ATOM 737 O O . ALA A 1 95 ? 5.511 -12.597 39.790 1.00 91.81 95 ALA A O 1
ATOM 738 N N . LYS A 1 96 ? 3.458 -11.700 39.918 1.00 92.69 96 LYS A N 1
ATOM 739 C CA . LYS A 1 96 ? 3.310 -11.914 41.360 1.00 92.69 96 LYS A CA 1
ATOM 740 C C . LYS A 1 96 ? 3.196 -13.404 41.723 1.00 92.69 96 LYS A C 1
ATOM 742 O O . LYS A 1 96 ? 2.507 -14.140 41.015 1.00 92.69 96 LYS A O 1
ATOM 747 N N . PRO A 1 97 ? 3.793 -13.856 42.845 1.00 91.69 97 PRO A N 1
ATOM 748 C CA . PRO A 1 97 ? 3.738 -15.258 43.272 1.00 91.69 97 PRO A CA 1
ATOM 749 C C . PRO A 1 97 ? 2.316 -15.821 43.403 1.00 91.69 97 PRO A C 1
ATOM 751 O O . PRO A 1 97 ? 2.061 -16.950 42.989 1.00 91.69 97 PRO A O 1
ATOM 754 N N . GLU A 1 98 ? 1.377 -15.030 43.924 1.00 91.44 98 GLU A N 1
ATOM 755 C CA . GLU A 1 98 ? -0.039 -15.395 44.060 1.00 91.44 98 GLU A CA 1
ATOM 756 C C . GLU A 1 98 ? -0.753 -15.619 42.713 1.00 91.44 98 GLU A C 1
ATOM 758 O O . GLU A 1 98 ? -1.759 -16.325 42.659 1.00 91.44 98 GLU A O 1
ATOM 763 N N . ASN A 1 99 ? -0.196 -15.090 41.619 1.00 88.88 99 ASN A N 1
ATOM 764 C CA . ASN A 1 99 ? -0.751 -15.144 40.267 1.00 88.88 99 ASN A CA 1
ATOM 765 C C . ASN A 1 99 ? -0.019 -16.141 39.352 1.00 88.88 99 ASN A C 1
ATOM 767 O O . ASN A 1 99 ? -0.321 -16.228 38.160 1.00 88.88 99 ASN A O 1
ATOM 771 N N . ALA A 1 100 ? 0.901 -16.947 39.897 1.00 83.38 100 ALA A N 1
ATOM 772 C CA . ALA A 1 100 ? 1.746 -17.867 39.130 1.00 83.38 100 ALA A CA 1
ATOM 773 C C . ALA A 1 100 ? 0.970 -18.913 38.299 1.00 83.38 100 ALA A C 1
ATOM 775 O O . ALA A 1 100 ? 1.507 -19.455 37.335 1.00 83.38 100 ALA A O 1
ATOM 776 N N . ASN A 1 101 ? -0.295 -19.182 38.639 1.00 87.31 101 ASN A N 1
ATOM 777 C CA . ASN A 1 101 ? -1.146 -20.152 37.941 1.00 87.31 101 ASN A CA 1
ATOM 778 C C . ASN A 1 101 ? -1.919 -19.566 36.739 1.00 87.31 101 ASN A C 1
ATOM 780 O O . ASN A 1 101 ? -2.637 -20.302 36.061 1.00 87.31 101 ASN A O 1
ATOM 784 N N . ILE A 1 102 ? -1.803 -18.263 36.459 1.00 88.12 102 ILE A N 1
ATOM 785 C CA . ILE A 1 102 ? -2.485 -17.614 35.330 1.00 88.12 102 ILE A CA 1
ATOM 786 C C . ILE A 1 102 ? -1.833 -18.034 34.004 1.00 88.12 102 ILE A C 1
ATOM 788 O O . ILE A 1 102 ? -0.701 -17.658 33.692 1.00 88.12 102 ILE A O 1
ATOM 792 N N . ASN A 1 103 ? -2.577 -18.775 33.180 1.00 88.38 103 ASN A N 1
ATOM 793 C CA . ASN A 1 103 ? -2.093 -19.324 31.908 1.00 88.38 103 ASN A CA 1
ATOM 794 C C . ASN A 1 103 ? -2.459 -18.495 30.661 1.00 88.38 103 ASN A C 1
ATOM 796 O O . ASN A 1 103 ? -1.982 -18.803 29.572 1.00 88.38 103 ASN A O 1
ATOM 800 N N . TYR A 1 104 ? -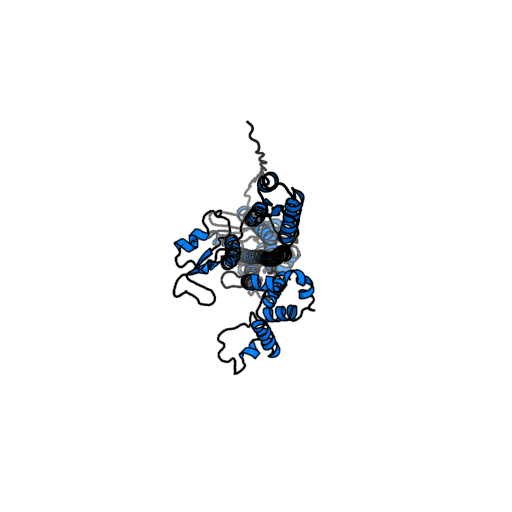3.267 -17.443 30.801 1.00 86.50 104 TYR A N 1
ATOM 801 C CA . TYR A 1 104 ? -3.650 -16.541 29.709 1.00 86.50 104 TYR A CA 1
ATOM 802 C C . TYR A 1 104 ? -2.758 -15.292 29.653 1.00 86.50 104 TYR A C 1
ATOM 804 O O . TYR A 1 104 ? -1.993 -15.016 30.582 1.00 86.50 104 TYR A O 1
ATOM 812 N N . ASP A 1 105 ? -2.823 -14.545 28.549 1.00 85.50 105 ASP A N 1
ATOM 813 C CA . ASP A 1 105 ? -2.103 -13.284 28.355 1.00 85.50 105 ASP A CA 1
ATOM 814 C C . ASP A 1 105 ? -3.064 -12.172 27.918 1.00 85.50 105 ASP A C 1
ATOM 816 O O . ASP A 1 105 ? -3.739 -12.291 26.899 1.00 85.50 105 ASP A O 1
ATOM 820 N N . TRP A 1 106 ? -3.126 -11.097 28.704 1.00 88.25 106 TRP A N 1
ATOM 821 C CA . TRP A 1 106 ? -3.927 -9.903 28.435 1.00 88.25 106 TRP A CA 1
ATOM 822 C C . TRP A 1 106 ? -3.075 -8.702 28.022 1.00 88.25 106 TRP A C 1
ATOM 824 O O . TRP A 1 106 ? -3.577 -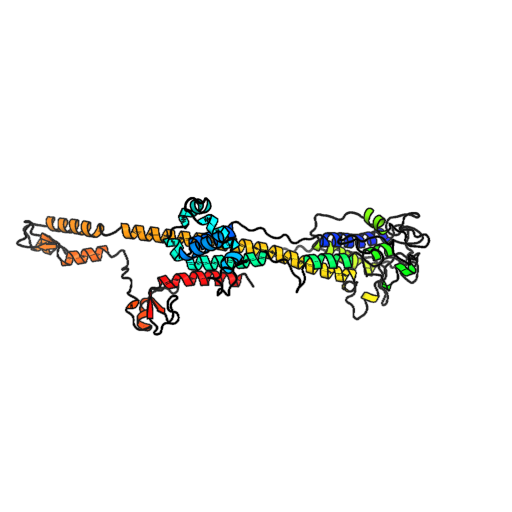7.581 28.014 1.00 88.25 106 TRP A O 1
ATOM 834 N N . SER A 1 107 ? -1.805 -8.896 27.652 1.00 83.44 107 SER A N 1
ATOM 835 C CA . SER A 1 107 ? -0.908 -7.791 27.277 1.00 83.44 107 SER A CA 1
ATOM 836 C C . SER A 1 107 ? -1.489 -6.902 26.170 1.00 83.44 107 SER A C 1
ATOM 838 O O . SER A 1 107 ? -1.425 -5.681 26.271 1.00 83.44 107 SER A O 1
ATOM 840 N N . SER A 1 108 ? -2.133 -7.488 25.154 1.00 78.94 108 SER A N 1
ATOM 841 C CA . SER A 1 108 ? -2.769 -6.743 24.053 1.00 78.94 108 SER A CA 1
ATOM 842 C C . SER A 1 108 ? -4.079 -6.040 24.429 1.00 78.94 108 SER A C 1
ATOM 844 O O . SER A 1 108 ? -4.619 -5.262 23.641 1.00 78.94 108 SER A O 1
ATOM 846 N N . ASP A 1 109 ? -4.625 -6.347 25.603 1.00 83.00 109 ASP A N 1
ATOM 847 C CA . ASP A 1 109 ? -6.009 -6.046 25.971 1.00 83.00 109 ASP A CA 1
ATOM 848 C C . ASP A 1 109 ? -6.066 -5.054 27.124 1.00 83.00 109 ASP A C 1
ATOM 850 O O . ASP A 1 109 ? -6.886 -4.132 27.135 1.00 83.00 109 ASP A O 1
ATOM 854 N N . PHE A 1 110 ? -5.139 -5.224 28.064 1.00 88.44 110 PHE A N 1
ATOM 855 C CA . PHE A 1 110 ? -5.064 -4.477 29.299 1.00 88.44 110 PHE A CA 1
ATOM 856 C C . PHE A 1 110 ? -4.950 -2.975 29.061 1.00 88.44 110 PHE A C 1
ATOM 858 O O . PHE A 1 110 ? -5.654 -2.219 29.718 1.00 88.44 110 PHE A O 1
ATOM 865 N N . GLU A 1 111 ? -4.142 -2.522 28.098 1.00 84.50 111 GLU A N 1
ATOM 866 C CA . GLU A 1 111 ? -4.029 -1.086 27.805 1.00 84.50 111 GLU A CA 1
ATOM 867 C C . GLU A 1 111 ? -5.373 -0.473 27.392 1.00 84.50 111 GLU A C 1
ATOM 869 O O . GLU A 1 111 ? -5.702 0.646 27.786 1.00 84.50 111 GLU A O 1
ATOM 874 N N . THR A 1 112 ? -6.188 -1.223 26.643 1.00 85.81 112 THR A N 1
ATOM 875 C CA . THR A 1 112 ? -7.511 -0.757 26.215 1.00 85.81 112 THR A CA 1
ATOM 876 C C . THR A 1 112 ? -8.480 -0.689 27.392 1.00 85.81 112 THR A C 1
ATOM 878 O O . THR A 1 112 ? -9.177 0.314 27.541 1.00 85.81 112 THR A O 1
ATOM 881 N N . TRP A 1 113 ? -8.515 -1.719 28.242 1.00 90.25 113 TRP A N 1
ATOM 882 C CA . TRP A 1 113 ? -9.381 -1.744 29.426 1.00 90.25 113 TRP A CA 1
ATOM 883 C C . TRP A 1 113 ? -8.963 -0.728 30.483 1.00 90.25 113 TRP A C 1
ATOM 885 O O . TRP A 1 113 ? -9.819 -0.057 31.043 1.00 90.25 113 TRP A O 1
ATOM 895 N N . SER A 1 114 ? -7.660 -0.579 30.711 1.00 91.06 114 SER A N 1
ATOM 896 C CA . SER A 1 114 ? -7.067 0.400 31.622 1.00 91.06 114 SER A CA 1
ATOM 897 C C . SER A 1 114 ? -7.448 1.821 31.212 1.00 91.06 114 SER A C 1
ATOM 899 O O . SER A 1 114 ? -7.996 2.570 32.016 1.00 91.06 114 SER A O 1
ATOM 901 N N . ALA A 1 115 ? -7.263 2.176 29.936 1.00 91.31 115 ALA A N 1
ATOM 902 C CA . ALA A 1 115 ? -7.661 3.489 29.433 1.00 91.31 115 ALA A CA 1
ATOM 903 C C . ALA A 1 115 ? -9.175 3.727 29.552 1.00 91.31 115 ALA A C 1
ATOM 905 O O . ALA A 1 115 ? -9.600 4.829 29.893 1.00 91.31 115 ALA A O 1
ATOM 906 N N . ALA A 1 116 ? -9.992 2.704 29.283 1.00 94.00 116 ALA A N 1
ATOM 907 C CA . ALA A 1 116 ? -11.436 2.810 29.441 1.00 94.00 116 ALA A CA 1
ATOM 908 C C . ALA A 1 116 ? -11.846 2.979 30.912 1.00 94.00 116 ALA A C 1
ATOM 910 O O . ALA A 1 116 ? -12.642 3.861 31.215 1.00 94.00 116 ALA A O 1
ATOM 911 N N . HIS A 1 117 ? -11.238 2.222 31.827 1.00 94.25 117 HIS A N 1
ATOM 912 C CA . HIS A 1 117 ? -11.460 2.352 33.264 1.00 94.25 117 HIS A CA 1
ATOM 913 C C . HIS A 1 117 ? -11.094 3.747 33.776 1.00 94.25 117 HIS A C 1
ATOM 915 O O . HIS A 1 117 ? -11.887 4.358 34.483 1.00 94.25 117 HIS A O 1
ATOM 921 N N . GLU A 1 118 ? -9.964 4.320 33.353 1.00 93.12 118 GLU A N 1
ATOM 922 C CA . GLU A 1 118 ? -9.608 5.700 33.712 1.00 93.12 118 GLU A CA 1
ATOM 923 C C . GLU A 1 118 ? -10.671 6.723 33.288 1.00 93.12 118 GLU A C 1
ATOM 925 O O . GLU A 1 118 ? -10.960 7.659 34.035 1.00 93.12 118 GLU A O 1
ATOM 930 N N . ASN A 1 119 ? -11.290 6.520 32.122 1.00 93.69 119 ASN A N 1
ATOM 931 C CA . ASN A 1 119 ? -12.348 7.393 31.613 1.00 93.69 119 ASN A CA 1
ATOM 932 C C . ASN A 1 119 ? -13.694 7.206 32.330 1.00 93.69 119 ASN A C 1
ATOM 934 O O . ASN A 1 119 ? -14.570 8.062 32.182 1.00 93.69 119 ASN A O 1
ATOM 938 N N . THR A 1 120 ? -13.887 6.102 33.062 1.00 93.12 120 THR A N 1
ATOM 939 C CA . THR A 1 120 ? -15.191 5.717 33.633 1.00 93.12 120 THR A CA 1
ATOM 940 C C . THR A 1 120 ? -15.198 5.507 35.147 1.00 93.12 120 THR A C 1
ATOM 942 O O . THR A 1 120 ? -16.273 5.355 35.715 1.00 93.12 120 THR A O 1
ATOM 945 N N . LYS A 1 121 ? -14.039 5.535 35.816 1.00 89.81 121 LYS A N 1
ATOM 946 C CA . LYS A 1 121 ? -13.860 5.199 37.245 1.00 89.81 121 LYS A CA 1
ATOM 947 C C . LYS A 1 121 ? -14.663 6.041 38.238 1.00 89.81 121 LYS A C 1
ATOM 949 O O . LYS A 1 121 ? -14.800 5.659 39.397 1.00 89.81 121 LYS A O 1
ATOM 954 N N . ASP A 1 122 ? -15.149 7.212 37.833 1.00 87.44 122 ASP A N 1
ATOM 955 C CA . ASP A 1 122 ? -15.965 8.063 38.691 1.00 87.44 122 ASP A CA 1
ATOM 956 C C . ASP A 1 122 ? -17.022 8.846 37.899 1.00 87.44 122 ASP A C 1
ATOM 958 O O . ASP A 1 122 ? -16.858 9.160 36.720 1.00 87.44 122 ASP A O 1
ATOM 962 N N . LYS A 1 123 ? -18.117 9.211 38.578 1.00 86.19 123 LYS A N 1
ATOM 963 C CA . LYS A 1 123 ? -19.236 9.966 37.985 1.00 86.19 123 LYS A CA 1
ATOM 964 C C . LYS A 1 123 ? -18.851 11.375 37.528 1.00 86.19 123 LYS A C 1
ATOM 966 O O . LYS A 1 123 ? -19.610 12.017 36.805 1.00 86.19 123 LYS A O 1
ATOM 971 N N . ASN A 1 124 ? -17.711 11.890 37.988 1.00 89.81 124 ASN A N 1
ATOM 972 C CA . ASN A 1 124 ? -17.244 13.217 37.632 1.00 89.81 124 ASN A CA 1
ATOM 973 C C . ASN A 1 124 ? -16.424 13.241 36.338 1.00 89.81 124 ASN A C 1
ATOM 975 O O . ASN A 1 124 ? -16.212 14.341 35.812 1.00 89.81 124 ASN A O 1
ATOM 979 N N . GLN A 1 125 ? -16.015 12.078 35.818 1.00 93.44 125 GLN A N 1
ATOM 980 C CA . GLN A 1 125 ? -15.271 11.978 34.570 1.00 93.44 125 GLN A CA 1
ATOM 981 C C . GLN A 1 125 ? -16.036 12.645 33.418 1.00 93.44 125 GLN A C 1
ATOM 983 O O . GLN A 1 125 ? -17.252 12.449 33.291 1.00 93.44 125 GLN A O 1
ATOM 988 N N . PRO A 1 126 ? -15.353 13.422 32.551 1.00 94.38 126 PRO A N 1
ATOM 989 C CA . PRO A 1 126 ? -16.006 14.138 31.456 1.00 94.38 126 PRO A CA 1
ATOM 990 C C . PRO A 1 126 ? -16.845 13.223 30.562 1.00 94.38 126 PRO A C 1
ATOM 992 O O . PRO A 1 126 ? -17.980 13.560 30.227 1.00 94.38 126 PRO A O 1
ATOM 995 N N . TRP A 1 127 ? -16.312 12.042 30.236 1.00 94.19 127 TRP A N 1
ATOM 996 C CA . TRP A 1 127 ? -17.004 11.073 29.395 1.00 94.19 127 TRP A CA 1
ATOM 997 C C . TRP A 1 127 ? -18.286 10.548 30.054 1.00 94.19 127 TRP A C 1
ATOM 999 O O . TRP A 1 127 ? -19.323 10.478 29.395 1.00 94.19 127 TRP A O 1
ATOM 1009 N N . VAL A 1 128 ? -18.245 10.238 31.357 1.00 92.50 128 VAL A N 1
ATOM 1010 C CA . VAL A 1 128 ? -19.412 9.742 32.107 1.00 92.50 128 VAL A CA 1
ATOM 1011 C C . VAL A 1 128 ? -20.512 10.800 32.155 1.00 92.50 128 VAL A C 1
ATOM 1013 O O . VAL A 1 128 ? -21.662 10.489 31.854 1.00 92.50 128 VAL A O 1
ATOM 1016 N N . LYS A 1 129 ? -20.165 12.066 32.428 1.00 92.19 129 LYS A N 1
ATOM 1017 C CA . LYS A 1 129 ? -21.131 13.182 32.403 1.00 92.19 129 LYS A CA 1
ATOM 1018 C C . LYS A 1 129 ? -21.787 13.358 31.037 1.00 92.19 129 LYS A C 1
ATOM 1020 O O . LYS A 1 129 ? -22.983 13.613 30.957 1.00 92.19 129 LYS A O 1
ATOM 1025 N N . GLN A 1 130 ? -21.015 13.218 29.960 1.00 91.56 130 GLN A N 1
ATOM 1026 C CA . GLN A 1 130 ? -21.529 13.357 28.597 1.00 91.56 130 GLN A CA 1
ATOM 1027 C C . GLN A 1 130 ? -22.536 12.255 28.231 1.00 91.56 130 GLN A C 1
ATOM 1029 O O . GLN A 1 130 ? -23.439 12.498 27.432 1.00 91.56 130 GLN A O 1
ATOM 1034 N N . HIS A 1 131 ? -22.409 11.066 28.825 1.00 89.81 131 HIS A N 1
ATOM 1035 C CA . HIS A 1 131 ? -23.219 9.896 28.481 1.00 89.81 131 HIS A CA 1
ATOM 1036 C C . HIS A 1 131 ? -24.213 9.477 29.576 1.00 89.81 131 HIS A C 1
ATOM 1038 O O . HIS A 1 131 ? -24.918 8.488 29.396 1.00 89.81 131 HIS A O 1
ATOM 1044 N N . GLU A 1 132 ? -24.338 10.229 30.673 1.00 87.81 132 GLU A N 1
ATOM 1045 C CA . GLU A 1 132 ? -25.125 9.878 31.871 1.00 87.81 132 GLU A CA 1
ATOM 1046 C C . GLU A 1 132 ? -26.565 9.421 31.564 1.00 87.81 132 GLU A C 1
ATOM 1048 O O . GLU A 1 132 ? -27.067 8.473 32.167 1.00 87.81 132 GLU A O 1
ATOM 1053 N N . ALA A 1 133 ? -27.220 10.035 30.574 1.00 81.88 133 ALA A N 1
ATOM 1054 C CA . ALA A 1 133 ? -28.581 9.679 30.167 1.00 81.88 133 ALA A CA 1
ATOM 1055 C C . ALA A 1 133 ? -28.718 8.242 29.620 1.00 81.88 133 ALA A C 1
ATOM 1057 O O . ALA A 1 133 ? -29.799 7.659 29.702 1.00 81.88 133 ALA A O 1
ATOM 1058 N N . LEU A 1 134 ? -27.642 7.674 29.066 1.00 80.81 134 LEU A N 1
ATOM 1059 C CA . LEU A 1 134 ? -27.593 6.301 28.550 1.00 80.81 134 LEU A CA 1
ATOM 1060 C C . LEU A 1 134 ? -27.135 5.300 29.624 1.00 80.81 134 LEU A C 1
ATOM 1062 O O . LEU A 1 134 ? -27.546 4.141 29.600 1.00 80.81 134 LEU A O 1
ATOM 1066 N N . MET A 1 135 ? -26.333 5.758 30.589 1.00 81.62 135 MET A N 1
ATOM 1067 C CA . MET A 1 135 ? -25.580 4.933 31.544 1.00 81.62 135 MET A CA 1
ATOM 1068 C C . MET A 1 135 ? -26.332 4.642 32.854 1.00 81.62 135 MET A C 1
ATOM 1070 O O . MET A 1 135 ? -25.721 4.559 33.918 1.00 81.62 135 MET A O 1
ATOM 1074 N N . GLN A 1 136 ? -27.659 4.491 32.813 1.00 80.25 136 GLN A N 1
ATOM 1075 C CA . GLN A 1 136 ? -28.393 4.020 33.995 1.00 80.25 136 GLN A CA 1
ATOM 1076 C C . GLN A 1 136 ? -28.027 2.558 34.282 1.00 80.25 136 GLN A C 1
ATOM 1078 O O . GLN A 1 136 ? -27.924 1.746 33.360 1.00 80.25 136 GLN A O 1
ATOM 1083 N N . ALA A 1 137 ? -27.839 2.212 35.560 1.00 74.50 137 ALA A N 1
ATOM 1084 C CA . ALA A 1 137 ? -27.368 0.884 35.970 1.00 74.50 137 ALA A CA 1
ATOM 1085 C C . ALA A 1 137 ? -28.270 -0.254 35.457 1.00 74.50 137 ALA A C 1
ATOM 1087 O O . ALA A 1 137 ? -27.800 -1.329 35.099 1.00 74.50 137 ALA A O 1
ATOM 1088 N N . THR A 1 138 ? -29.573 -0.007 35.387 1.00 74.88 138 THR A N 1
ATOM 1089 C CA . THR A 1 138 ? -30.585 -0.931 34.870 1.00 74.88 138 THR A CA 1
ATOM 1090 C C . THR A 1 138 ? -30.422 -1.181 33.363 1.00 74.88 138 THR A C 1
ATOM 1092 O O . THR A 1 138 ? -30.324 -2.344 32.961 1.00 74.88 138 THR A O 1
ATOM 1095 N N . ASN A 1 139 ? -30.230 -0.129 32.554 1.00 78.88 139 ASN A N 1
ATOM 1096 C CA . ASN A 1 139 ? -29.904 -0.246 31.125 1.00 78.88 139 ASN A CA 1
ATOM 1097 C C . ASN A 1 139 ? -28.618 -1.048 30.896 1.00 78.88 139 ASN A C 1
ATOM 1099 O O . ASN A 1 139 ? -28.569 -1.938 30.048 1.00 78.88 139 ASN A O 1
ATOM 1103 N N . LEU A 1 140 ? -27.562 -0.714 31.645 1.00 82.12 140 LEU A N 1
ATOM 1104 C CA . LEU A 1 140 ? -26.248 -1.336 31.495 1.00 82.12 140 LEU A CA 1
ATOM 1105 C C . LEU A 1 140 ? -26.306 -2.821 31.834 1.00 82.12 140 LEU A C 1
ATOM 1107 O O . LEU A 1 140 ? -25.831 -3.633 31.048 1.00 82.12 140 LEU A O 1
ATOM 1111 N N . ASN A 1 141 ? -26.974 -3.187 32.929 1.00 79.50 141 ASN A N 1
ATOM 1112 C CA . ASN A 1 141 ? -27.181 -4.584 33.303 1.00 79.50 141 ASN A CA 1
ATOM 1113 C C . ASN A 1 141 ? -27.969 -5.359 32.238 1.00 79.50 141 ASN A C 1
ATOM 1115 O O . ASN A 1 141 ? -27.630 -6.503 31.934 1.00 79.50 141 ASN A O 1
ATOM 1119 N N . ALA A 1 142 ? -28.998 -4.747 31.643 1.00 76.94 142 ALA A N 1
ATOM 1120 C CA . ALA A 1 142 ? -29.778 -5.376 30.576 1.00 76.94 142 ALA A CA 1
ATOM 1121 C C . ALA A 1 142 ? -28.941 -5.621 29.305 1.00 76.94 142 ALA A C 1
ATOM 1123 O O . ALA A 1 142 ? -29.122 -6.641 28.634 1.00 76.94 142 ALA A O 1
ATOM 1124 N N . CYS A 1 143 ? -28.004 -4.714 29.007 1.00 83.31 143 CYS A N 1
ATOM 1125 C CA . CYS A 1 143 ? -27.200 -4.714 27.785 1.00 83.31 143 CYS A CA 1
ATOM 1126 C C . CYS A 1 143 ? -25.780 -5.278 27.948 1.00 83.31 143 CYS A C 1
ATOM 1128 O O . CYS A 1 143 ? -25.082 -5.419 26.945 1.00 83.31 143 CYS A O 1
ATOM 1130 N N . ALA A 1 144 ? -25.332 -5.617 29.159 1.00 84.81 144 ALA A N 1
ATOM 1131 C CA . ALA A 1 144 ? -23.926 -5.909 29.459 1.00 84.81 144 ALA A CA 1
ATOM 1132 C C . ALA A 1 144 ? -23.306 -6.970 28.536 1.00 84.81 144 ALA A C 1
ATOM 1134 O O . ALA A 1 144 ? -22.227 -6.772 27.979 1.00 84.81 144 ALA A O 1
ATOM 1135 N N . GLN A 1 145 ? -24.017 -8.076 28.292 1.00 82.12 145 GLN A N 1
ATOM 1136 C CA . GLN A 1 145 ? -23.541 -9.136 27.396 1.00 82.12 145 GLN A CA 1
ATOM 1137 C C . GLN A 1 145 ? -23.406 -8.654 25.944 1.00 82.12 145 GLN A C 1
ATOM 1139 O O . GLN A 1 145 ? -22.419 -8.955 25.274 1.00 82.12 145 GLN A O 1
ATOM 1144 N N . ALA A 1 146 ? -24.399 -7.909 25.461 1.00 82.06 146 ALA A N 1
ATOM 1145 C CA . ALA A 1 146 ? -24.405 -7.347 24.118 1.00 82.06 146 ALA A CA 1
ATOM 1146 C C . ALA A 1 146 ? -23.261 -6.338 23.930 1.00 82.06 146 ALA A C 1
ATOM 1148 O O . ALA A 1 146 ? -22.557 -6.389 22.925 1.00 82.06 146 ALA A O 1
ATOM 1149 N N . ILE A 1 147 ? -23.032 -5.476 24.922 1.00 88.62 147 ILE A N 1
ATOM 1150 C CA . ILE A 1 147 ? -21.944 -4.493 24.924 1.00 88.62 147 ILE A CA 1
ATOM 1151 C C . ILE A 1 147 ? -20.579 -5.191 24.915 1.00 88.62 147 ILE A C 1
ATOM 1153 O O . ILE A 1 147 ? -19.707 -4.800 24.140 1.00 88.62 147 ILE A O 1
ATOM 1157 N N . ASN A 1 148 ? -20.405 -6.256 25.704 1.00 86.88 148 ASN A N 1
ATOM 1158 C CA . ASN A 1 148 ? -19.170 -7.042 25.721 1.00 86.88 148 ASN A CA 1
ATOM 1159 C C . ASN A 1 148 ? -18.865 -7.653 24.346 1.00 86.88 148 ASN A C 1
ATOM 1161 O O . ASN A 1 148 ? -17.764 -7.482 23.818 1.00 86.88 148 ASN A O 1
ATOM 1165 N N . ILE A 1 149 ? -19.863 -8.273 23.713 1.00 85.00 149 ILE A N 1
ATOM 1166 C CA . ILE A 1 149 ? -19.728 -8.821 22.356 1.00 85.00 149 ILE A CA 1
ATOM 1167 C C . ILE A 1 149 ? -19.337 -7.724 21.354 1.00 85.00 149 ILE A C 1
ATOM 1169 O O . ILE A 1 149 ? -18.403 -7.908 20.570 1.00 85.00 149 ILE A O 1
ATOM 1173 N N . THR A 1 150 ? -20.011 -6.573 21.400 1.00 88.50 150 THR A N 1
ATOM 1174 C CA . THR A 1 150 ? -19.697 -5.418 20.549 1.00 88.50 150 THR A CA 1
ATOM 1175 C C . THR A 1 150 ? -18.261 -4.940 20.762 1.00 88.50 150 THR A C 1
ATOM 1177 O O . THR A 1 150 ? -17.546 -4.688 19.791 1.00 88.50 150 THR A O 1
ATOM 1180 N N . ALA A 1 151 ? -17.811 -4.839 22.013 1.00 91.12 151 ALA A N 1
ATOM 1181 C CA . ALA A 1 151 ? -16.455 -4.415 22.344 1.00 91.12 151 ALA A CA 1
ATOM 1182 C C . ALA A 1 151 ? -15.396 -5.407 21.854 1.00 91.12 151 ALA A C 1
ATOM 1184 O O . ALA A 1 151 ? -14.364 -4.986 21.323 1.00 91.12 151 ALA A O 1
ATOM 1185 N N . ALA A 1 152 ? -15.666 -6.709 21.958 1.00 87.88 152 ALA A N 1
ATOM 1186 C CA . ALA A 1 152 ? -14.796 -7.745 21.418 1.00 87.88 152 ALA A CA 1
ATOM 1187 C C . ALA A 1 152 ? -14.663 -7.641 19.887 1.00 87.88 152 ALA A C 1
ATOM 1189 O O . ALA A 1 152 ? -13.542 -7.681 19.372 1.00 87.88 152 ALA A O 1
ATOM 1190 N N . GLU A 1 153 ? -15.765 -7.440 19.155 1.00 89.12 153 GLU A N 1
ATOM 1191 C CA . GLU A 1 153 ? -15.707 -7.296 17.691 1.00 89.12 153 GLU A CA 1
ATOM 1192 C C . GLU A 1 153 ? -15.047 -5.980 17.265 1.00 89.12 153 GLU A C 1
ATOM 1194 O O . GLU A 1 153 ? -14.187 -5.985 16.383 1.00 89.12 153 GLU A O 1
ATOM 1199 N N . ALA A 1 154 ? -15.367 -4.859 17.918 1.00 91.75 154 ALA A N 1
ATOM 1200 C CA . ALA A 1 154 ? -14.737 -3.570 17.632 1.00 91.75 154 ALA A CA 1
ATOM 1201 C C . ALA A 1 154 ? -13.213 -3.631 17.821 1.00 91.75 154 ALA A C 1
ATOM 1203 O O . ALA A 1 154 ? -12.448 -3.123 16.996 1.00 91.75 154 ALA A O 1
ATOM 1204 N N . LYS A 1 155 ? -12.757 -4.321 18.870 1.00 89.50 155 LYS A N 1
ATOM 1205 C CA . LYS A 1 155 ? -11.337 -4.585 19.109 1.00 89.50 155 LYS A CA 1
ATOM 1206 C C . LYS A 1 155 ? -10.729 -5.486 18.036 1.00 89.50 155 LYS A C 1
ATOM 1208 O O . LYS A 1 155 ? -9.644 -5.179 17.549 1.00 89.50 155 LYS A O 1
ATOM 1213 N N . ARG A 1 156 ? -11.413 -6.561 17.632 1.00 89.25 156 ARG A N 1
ATOM 1214 C CA . ARG A 1 156 ? -10.943 -7.452 16.558 1.00 89.25 156 ARG A CA 1
ATOM 1215 C C . ARG A 1 156 ? -10.754 -6.694 15.243 1.00 89.25 156 ARG A C 1
ATOM 1217 O O . ARG A 1 156 ? -9.757 -6.893 14.551 1.00 89.25 156 ARG A O 1
ATOM 1224 N N . LEU A 1 157 ? -11.689 -5.807 14.904 1.00 91.62 157 LEU A N 1
ATOM 1225 C CA . LEU A 1 157 ? -11.583 -4.921 13.742 1.00 91.62 157 LEU A CA 1
ATOM 1226 C C . LEU A 1 157 ? -10.397 -3.961 13.881 1.00 91.62 157 LEU A C 1
ATOM 1228 O O . LEU A 1 157 ? -9.627 -3.807 12.937 1.00 91.62 157 LEU A O 1
ATOM 1232 N N . TRP A 1 158 ? -10.202 -3.371 15.061 1.00 92.50 158 TRP A N 1
ATOM 1233 C CA . TRP A 1 158 ? -9.070 -2.482 15.324 1.00 92.50 158 TRP A CA 1
ATOM 1234 C C . TRP A 1 158 ? -7.708 -3.178 15.212 1.00 92.50 158 TRP A C 1
ATOM 1236 O O . TRP A 1 158 ? -6.780 -2.622 14.630 1.00 92.50 158 TRP A O 1
ATOM 1246 N N . GLN A 1 159 ? -7.589 -4.412 15.700 1.00 89.69 159 GLN A N 1
ATOM 1247 C CA . GLN A 1 159 ? -6.367 -5.208 15.552 1.00 89.69 159 GLN A CA 1
ATOM 1248 C C . GLN A 1 159 ? -6.027 -5.441 14.074 1.00 89.69 159 GLN A C 1
ATOM 1250 O O . GLN A 1 159 ? -4.889 -5.234 13.671 1.00 89.69 159 GLN A O 1
ATOM 1255 N N . LYS A 1 160 ? -7.027 -5.758 13.240 1.00 90.81 160 LYS A N 1
ATOM 1256 C CA . LYS A 1 160 ? -6.831 -5.886 11.785 1.00 90.81 160 LYS A CA 1
ATOM 1257 C C . LYS A 1 160 ? -6.413 -4.576 11.117 1.00 90.81 160 LYS A C 1
ATOM 1259 O O . LYS A 1 160 ? -5.650 -4.593 10.155 1.00 90.81 160 LYS A O 1
ATOM 1264 N N . ILE A 1 161 ? -6.913 -3.442 11.607 1.00 93.38 161 ILE A N 1
ATOM 1265 C CA . ILE A 1 161 ? -6.499 -2.120 11.122 1.00 93.38 161 ILE A CA 1
ATOM 1266 C C . ILE A 1 161 ? -5.026 -1.860 11.460 1.00 93.38 161 ILE A C 1
ATOM 1268 O O . ILE A 1 161 ? -4.311 -1.279 10.645 1.00 93.38 161 ILE A O 1
ATOM 1272 N N . ALA A 1 162 ? -4.559 -2.299 12.632 1.00 90.38 162 ALA A N 1
ATOM 1273 C CA . ALA A 1 162 ? -3.171 -2.139 13.064 1.00 90.38 162 ALA A CA 1
ATOM 1274 C C . ALA A 1 162 ? -2.168 -2.981 12.249 1.00 90.38 162 ALA A C 1
ATOM 1276 O O . ALA A 1 162 ? -0.983 -2.649 12.214 1.00 90.38 162 ALA A O 1
ATOM 1277 N N . ASP A 1 163 ? -2.626 -4.039 11.573 1.00 91.38 163 ASP A N 1
ATOM 1278 C CA . ASP A 1 163 ? -1.776 -4.837 10.692 1.00 91.38 163 ASP A CA 1
ATOM 1279 C C . ASP A 1 163 ? -1.346 -4.048 9.446 1.00 91.38 163 ASP A C 1
ATOM 1281 O O . ASP A 1 163 ? -2.137 -3.336 8.819 1.00 91.38 163 ASP A O 1
ATOM 1285 N N . LYS A 1 164 ? -0.090 -4.237 9.031 1.00 92.44 164 LYS A N 1
ATOM 1286 C CA . LYS A 1 164 ? 0.426 -3.720 7.756 1.00 92.44 164 LYS A CA 1
ATOM 1287 C C . LYS A 1 164 ? -0.087 -4.531 6.556 1.00 92.44 164 LYS A C 1
ATOM 1289 O O . LYS A 1 164 ? -0.344 -5.730 6.703 1.00 92.44 164 LYS A O 1
ATOM 1294 N N . PRO A 1 165 ? -0.210 -3.921 5.360 1.00 96.25 165 PRO A N 1
ATOM 1295 C CA . PRO A 1 165 ? -0.565 -4.650 4.145 1.00 96.25 165 PRO A CA 1
ATOM 1296 C C . PRO A 1 165 ? 0.504 -5.687 3.783 1.00 96.25 165 PRO A C 1
ATOM 1298 O O . PRO A 1 165 ? 1.704 -5.433 3.898 1.00 96.25 165 PRO A O 1
ATOM 1301 N N . LYS A 1 166 ? 0.063 -6.853 3.302 1.00 93.75 166 LYS A N 1
ATOM 1302 C CA . LYS A 1 166 ? 0.942 -7.965 2.916 1.00 93.75 166 LYS A CA 1
ATOM 1303 C C . LYS A 1 166 ? 0.582 -8.527 1.545 1.00 93.75 166 LYS A C 1
ATOM 1305 O O . LYS A 1 166 ? -0.587 -8.528 1.163 1.00 93.75 166 LYS A O 1
ATOM 1310 N N . ILE A 1 167 ? 1.582 -9.071 0.855 1.00 90.62 167 ILE A N 1
ATOM 1311 C CA . ILE A 1 167 ? 1.411 -9.992 -0.276 1.00 90.62 167 ILE A CA 1
ATOM 1312 C C . ILE A 1 167 ? 1.991 -11.339 0.136 1.00 90.62 167 ILE A C 1
ATOM 1314 O O . ILE A 1 167 ? 3.199 -11.472 0.337 1.00 90.62 167 ILE A O 1
ATOM 1318 N N . GLY A 1 168 ? 1.128 -12.346 0.283 1.00 89.00 168 GLY A N 1
ATOM 1319 C CA . GLY A 1 168 ? 1.535 -13.607 0.899 1.00 89.00 168 GLY A CA 1
ATOM 1320 C C . GLY A 1 168 ? 2.091 -13.350 2.303 1.00 89.00 168 GLY A C 1
ATOM 1321 O O . GLY A 1 168 ? 1.391 -12.814 3.161 1.00 89.00 168 GLY A O 1
ATOM 1322 N N . SER A 1 169 ? 3.355 -13.705 2.532 1.00 87.75 169 SER A N 1
ATOM 1323 C CA . SER A 1 169 ? 4.056 -13.476 3.802 1.00 87.75 169 SER A CA 1
ATOM 1324 C C . SER A 1 169 ? 4.827 -12.153 3.880 1.00 87.75 169 SER A C 1
ATOM 1326 O O . SER A 1 169 ? 5.298 -11.808 4.962 1.00 87.75 169 SER A O 1
ATOM 1328 N N . THR A 1 170 ? 4.983 -11.428 2.771 1.00 92.69 170 THR A N 1
ATOM 1329 C CA . THR A 1 170 ? 5.889 -10.272 2.673 1.00 92.69 170 THR A CA 1
ATOM 1330 C C . THR A 1 170 ? 5.140 -8.958 2.874 1.00 92.69 170 THR A C 1
ATOM 1332 O O . THR A 1 170 ? 3.985 -8.828 2.465 1.00 92.69 170 THR A O 1
ATOM 1335 N N . ASP A 1 171 ? 5.798 -7.970 3.482 1.00 95.69 171 ASP A N 1
ATOM 1336 C CA . ASP A 1 171 ? 5.293 -6.597 3.576 1.00 95.69 171 ASP A CA 1
ATOM 1337 C C . ASP A 1 171 ? 5.091 -5.995 2.173 1.00 95.69 171 ASP A C 1
ATOM 1339 O O . ASP A 1 171 ? 5.951 -6.109 1.289 1.00 95.69 171 ASP A O 1
ATOM 1343 N N . ALA A 1 172 ? 3.920 -5.398 1.938 1.00 97.44 172 ALA A N 1
ATOM 1344 C CA . ALA A 1 172 ? 3.558 -4.900 0.615 1.00 97.44 172 ALA A CA 1
ATOM 1345 C C . ALA A 1 172 ? 4.316 -3.617 0.230 1.00 97.44 172 ALA A C 1
ATOM 1347 O O . ALA A 1 172 ? 4.623 -3.447 -0.948 1.00 97.44 172 ALA A O 1
ATOM 1348 N N . GLU A 1 173 ? 4.659 -2.734 1.176 1.00 96.12 173 GLU A N 1
ATOM 1349 C CA . GLU A 1 173 ? 5.439 -1.519 0.880 1.00 96.12 173 GLU A CA 1
ATOM 1350 C C . GLU A 1 173 ? 6.874 -1.871 0.494 1.00 96.12 173 GLU A C 1
ATOM 1352 O O . GLU A 1 173 ? 7.435 -1.324 -0.459 1.00 96.12 173 GLU A O 1
ATOM 1357 N N . GLU A 1 174 ? 7.471 -2.818 1.216 1.00 95.19 174 GLU A N 1
ATOM 1358 C CA . GLU A 1 174 ? 8.784 -3.354 0.883 1.00 95.19 174 GLU A CA 1
ATOM 1359 C C . GLU A 1 174 ? 8.773 -4.054 -0.478 1.00 95.19 174 GLU A C 1
ATOM 1361 O O . GLU A 1 174 ? 9.636 -3.780 -1.315 1.00 95.19 174 GLU A O 1
ATOM 1366 N N . SER A 1 175 ? 7.766 -4.897 -0.731 1.00 96.81 175 SER A N 1
ATOM 1367 C CA . SER A 1 175 ? 7.596 -5.574 -2.023 1.00 96.81 175 SER A CA 1
ATOM 1368 C C . SER A 1 175 ? 7.458 -4.571 -3.169 1.00 96.81 175 SER A C 1
ATOM 1370 O O . SER A 1 175 ? 8.087 -4.742 -4.215 1.00 96.81 175 SER A O 1
ATOM 1372 N N . LEU A 1 176 ? 6.682 -3.499 -2.965 1.00 98.00 176 LEU A N 1
ATOM 1373 C CA . LEU A 1 176 ? 6.515 -2.415 -3.929 1.00 98.00 176 LEU A CA 1
ATOM 1374 C C . LEU A 1 176 ? 7.852 -1.731 -4.227 1.00 98.00 176 LEU A C 1
ATOM 1376 O O . LEU A 1 176 ? 8.253 -1.655 -5.389 1.00 98.00 176 LEU A O 1
ATOM 1380 N N . ARG A 1 177 ? 8.554 -1.268 -3.187 1.00 96.25 177 ARG A N 1
ATOM 1381 C CA . ARG A 1 177 ? 9.836 -0.566 -3.325 1.00 96.25 177 ARG A CA 1
ATOM 1382 C C . ARG A 1 177 ? 10.863 -1.434 -4.044 1.00 96.25 177 ARG A C 1
ATOM 1384 O O . ARG A 1 177 ? 11.479 -0.973 -4.997 1.00 96.25 177 ARG A O 1
ATOM 1391 N N . ASN A 1 178 ? 11.019 -2.687 -3.622 1.00 96.00 178 ASN A N 1
ATOM 1392 C CA . ASN A 1 178 ? 12.005 -3.597 -4.199 1.00 96.00 178 ASN A CA 1
ATOM 1393 C C . ASN A 1 178 ? 11.689 -3.924 -5.665 1.00 96.00 178 ASN A C 1
ATOM 1395 O O . ASN A 1 178 ? 12.597 -3.909 -6.492 1.00 96.00 178 ASN A O 1
ATOM 1399 N N . SER A 1 179 ? 10.414 -4.141 -6.002 1.00 98.06 179 SER A N 1
ATOM 1400 C CA . SER A 1 179 ? 9.992 -4.406 -7.384 1.00 98.06 179 SER A CA 1
ATOM 1401 C C . SER A 1 179 ? 10.206 -3.188 -8.285 1.00 98.06 179 SER A C 1
ATOM 1403 O O . SER A 1 179 ? 10.747 -3.318 -9.379 1.00 98.06 179 SER A O 1
ATOM 1405 N N . VAL A 1 180 ? 9.851 -1.983 -7.821 1.00 98.44 180 VAL A N 1
ATOM 1406 C CA . VAL A 1 180 ? 10.115 -0.747 -8.575 1.00 98.44 180 VAL A CA 1
ATOM 1407 C C . VAL A 1 180 ? 11.612 -0.553 -8.770 1.00 98.44 180 VAL A C 1
ATOM 1409 O O . VAL A 1 180 ? 12.048 -0.309 -9.888 1.00 98.44 180 VAL A O 1
ATOM 1412 N N . THR A 1 181 ? 12.423 -0.708 -7.726 1.00 97.62 181 THR A N 1
ATOM 1413 C CA . THR A 1 181 ? 13.870 -0.541 -7.871 1.00 97.62 181 THR A CA 1
ATOM 1414 C C . THR A 1 181 ? 14.492 -1.573 -8.809 1.00 97.62 181 THR A C 1
ATOM 1416 O O . THR A 1 181 ? 15.339 -1.201 -9.613 1.00 97.62 181 THR A O 1
ATOM 1419 N N . ALA A 1 182 ? 14.049 -2.832 -8.767 1.00 97.69 182 ALA A N 1
ATOM 1420 C CA . ALA A 1 182 ? 14.505 -3.869 -9.693 1.00 97.69 182 ALA A CA 1
ATOM 1421 C C . ALA A 1 182 ? 14.065 -3.619 -11.148 1.00 97.69 182 ALA A C 1
ATOM 1423 O O . ALA A 1 182 ? 14.688 -4.131 -12.072 1.00 97.69 182 ALA A O 1
ATOM 1424 N N . ALA A 1 183 ? 12.995 -2.850 -11.369 1.00 98.50 183 ALA A N 1
ATOM 1425 C CA . ALA A 1 183 ? 12.616 -2.388 -12.702 1.00 98.50 183 ALA A CA 1
ATOM 1426 C C . ALA A 1 183 ? 13.426 -1.166 -13.156 1.00 98.50 183 ALA A C 1
ATOM 1428 O O . ALA A 1 183 ? 13.747 -1.041 -14.336 1.00 98.50 183 ALA A O 1
ATOM 1429 N N . LEU A 1 184 ? 13.723 -0.243 -12.239 1.00 97.62 184 LEU A N 1
ATOM 1430 C CA . LEU A 1 184 ? 14.392 1.012 -12.564 1.00 97.62 184 LEU A CA 1
ATOM 1431 C C . LEU A 1 184 ? 15.896 0.834 -12.751 1.00 97.62 184 LEU A C 1
ATOM 1433 O O . LEU A 1 184 ? 16.425 1.347 -13.731 1.00 97.62 184 LEU A O 1
ATOM 1437 N N . CYS A 1 185 ? 16.569 0.139 -11.835 1.00 96.62 185 CYS A N 1
ATOM 1438 C CA . CYS A 1 185 ? 18.025 0.146 -11.697 1.00 96.62 185 CYS A CA 1
ATOM 1439 C C . CYS A 1 185 ? 18.641 -1.188 -12.116 1.00 96.62 185 CYS A C 1
ATOM 1441 O O . CYS A 1 185 ? 18.141 -2.251 -11.739 1.00 96.62 185 CYS A O 1
ATOM 1443 N N . GLY A 1 186 ? 19.732 -1.128 -12.875 1.00 93.62 186 GLY A N 1
ATOM 1444 C CA . GLY A 1 186 ? 20.398 -2.295 -13.445 1.00 93.62 186 GLY A CA 1
ATOM 1445 C C . GLY A 1 186 ? 21.900 -2.325 -13.176 1.00 93.62 186 GLY A C 1
ATOM 1446 O O . GLY A 1 186 ? 22.407 -1.547 -12.368 1.00 93.62 186 GLY A O 1
ATOM 1447 N N . PRO A 1 187 ? 22.625 -3.262 -13.806 1.00 90.31 187 PRO A N 1
ATOM 1448 C CA . PRO A 1 187 ? 24.077 -3.345 -13.698 1.00 90.31 187 PRO A CA 1
ATOM 1449 C C . PRO A 1 187 ? 24.826 -2.085 -14.146 1.00 90.31 187 PRO A C 1
ATOM 1451 O O . PRO A 1 187 ? 25.869 -1.797 -13.564 1.00 90.31 187 PRO A O 1
ATOM 1454 N N . LEU A 1 188 ? 24.332 -1.354 -15.158 1.00 92.19 188 LEU A N 1
ATOM 1455 C CA . LEU A 1 188 ? 24.965 -0.095 -15.577 1.00 92.19 188 LEU A CA 1
ATOM 1456 C C . LEU A 1 188 ? 24.672 1.019 -14.578 1.00 92.19 188 LEU A C 1
ATOM 1458 O O . LEU A 1 188 ? 25.557 1.793 -14.240 1.00 92.19 188 LEU A O 1
ATOM 1462 N N . SER A 1 189 ? 23.441 1.065 -14.079 1.00 93.25 189 SER A N 1
ATOM 1463 C CA . SER A 1 189 ? 22.966 2.106 -13.170 1.00 93.25 189 SER A CA 1
ATOM 1464 C C . SER A 1 189 ? 22.477 1.485 -11.855 1.00 93.25 189 SER A C 1
ATOM 1466 O O . SER A 1 189 ? 21.267 1.327 -11.647 1.00 93.25 189 SER A O 1
ATOM 1468 N N . PRO A 1 190 ? 23.394 1.085 -10.950 1.00 93.31 190 PRO A N 1
ATOM 1469 C CA . PRO A 1 190 ? 23.045 0.351 -9.737 1.00 93.31 190 PRO A CA 1
ATOM 1470 C C . PRO A 1 190 ? 22.270 1.221 -8.747 1.00 93.31 190 PRO A C 1
ATOM 1472 O O . PRO A 1 190 ? 22.436 2.433 -8.691 1.00 93.31 190 PRO A O 1
ATOM 1475 N N . ARG A 1 191 ? 21.425 0.611 -7.913 1.00 94.00 191 ARG A N 1
ATOM 1476 C CA . ARG A 1 191 ? 20.648 1.333 -6.891 1.00 94.00 191 ARG A CA 1
ATOM 1477 C C . ARG A 1 191 ? 21.549 2.128 -5.934 1.00 94.00 191 ARG A C 1
ATOM 1479 O O . ARG A 1 191 ? 22.509 1.588 -5.388 1.00 94.00 191 ARG A O 1
ATOM 1486 N N . VAL A 1 192 ? 21.161 3.368 -5.626 1.00 92.38 192 VAL A N 1
ATOM 1487 C CA . VAL A 1 192 ? 21.819 4.191 -4.597 1.00 92.38 192 VAL A CA 1
ATOM 1488 C C . VAL A 1 192 ? 21.197 3.939 -3.223 1.00 92.38 192 VAL A C 1
ATOM 1490 O O . VAL A 1 192 ? 20.104 4.438 -2.924 1.00 92.38 192 VAL A O 1
ATOM 1493 N N . GLY A 1 193 ? 21.913 3.198 -2.373 1.00 89.88 193 GLY A N 1
ATOM 1494 C CA . GLY A 1 193 ? 21.484 2.876 -1.007 1.00 89.88 193 GLY A CA 1
ATOM 1495 C C . GLY A 1 193 ? 20.070 2.291 -0.972 1.00 89.88 193 GLY A C 1
ATOM 1496 O O . GLY A 1 193 ? 19.705 1.484 -1.821 1.00 89.88 193 GLY A O 1
ATOM 1497 N N . ASP A 1 194 ? 19.241 2.763 -0.040 1.00 86.25 194 ASP A N 1
ATOM 1498 C CA . ASP A 1 194 ? 17.838 2.341 0.073 1.00 86.25 194 ASP A CA 1
ATOM 1499 C C . ASP A 1 194 ? 16.860 3.192 -0.756 1.00 86.25 194 ASP A C 1
ATOM 1501 O O . ASP A 1 194 ? 15.641 3.021 -0.666 1.00 86.25 194 ASP A O 1
ATOM 1505 N N . THR A 1 195 ? 17.355 4.087 -1.612 1.00 91.00 195 THR A N 1
ATOM 1506 C CA . THR A 1 195 ? 16.499 4.983 -2.405 1.00 91.00 195 THR A CA 1
ATOM 1507 C C . THR A 1 195 ? 15.912 4.289 -3.641 1.00 91.00 195 THR A C 1
ATOM 1509 O O . THR A 1 195 ? 16.322 3.189 -4.010 1.00 91.00 195 THR A O 1
ATOM 1512 N N . LEU A 1 196 ? 14.952 4.948 -4.300 1.00 92.94 196 LEU A N 1
ATOM 1513 C CA . LEU A 1 196 ? 14.469 4.571 -5.638 1.00 92.94 196 LEU A CA 1
ATOM 1514 C C . LEU A 1 196 ? 15.364 5.116 -6.765 1.00 92.94 196 LEU A C 1
ATOM 1516 O O . LEU A 1 196 ? 15.027 4.962 -7.934 1.00 92.94 196 LEU A O 1
ATOM 1520 N N . ASN A 1 197 ? 16.448 5.821 -6.432 1.00 92.81 197 ASN A N 1
ATOM 1521 C CA . ASN A 1 197 ? 17.326 6.412 -7.430 1.00 92.81 197 ASN A CA 1
ATOM 1522 C C . ASN A 1 197 ? 18.360 5.389 -7.893 1.00 92.81 197 ASN A C 1
ATOM 1524 O O . ASN A 1 197 ? 18.943 4.660 -7.085 1.00 92.81 197 ASN A O 1
ATOM 1528 N N . CYS A 1 198 ? 18.608 5.397 -9.195 1.00 94.94 198 CYS A N 1
ATOM 1529 C CA . CYS A 1 198 ? 19.701 4.664 -9.800 1.00 94.94 198 CYS A CA 1
ATOM 1530 C C . CYS A 1 198 ? 20.939 5.558 -9.855 1.00 94.94 198 CYS A C 1
ATOM 1532 O O . CYS A 1 198 ? 20.839 6.773 -10.046 1.00 94.94 198 CYS A O 1
ATOM 1534 N N . GLY A 1 199 ? 22.083 4.945 -9.597 1.00 91.81 199 GLY A N 1
ATOM 1535 C CA . GLY A 1 199 ? 23.397 5.544 -9.666 1.00 91.81 199 GLY A CA 1
ATOM 1536 C C . GLY A 1 199 ? 23.878 5.615 -11.103 1.00 91.81 199 GLY A C 1
ATOM 1537 O O . GLY A 1 199 ? 23.149 5.309 -12.044 1.00 91.81 199 GLY A O 1
ATOM 1538 N N . ASP A 1 200 ? 25.117 6.043 -11.245 1.00 87.06 200 ASP A N 1
ATOM 1539 C CA . ASP A 1 200 ? 25.754 6.232 -12.538 1.00 87.06 200 ASP A CA 1
ATOM 1540 C C . ASP A 1 200 ? 26.604 5.027 -12.940 1.00 87.06 200 ASP A C 1
ATOM 1542 O O . ASP A 1 200 ? 26.855 4.133 -12.128 1.00 87.06 200 ASP A O 1
ATOM 1546 N N . ILE A 1 201 ? 27.129 5.057 -14.163 1.00 89.69 201 ILE A N 1
ATOM 1547 C CA . ILE A 1 201 ? 27.978 4.000 -14.719 1.00 89.69 201 ILE A CA 1
ATOM 1548 C C . ILE A 1 201 ? 29.419 4.011 -14.177 1.00 89.69 201 ILE A C 1
ATOM 1550 O O . ILE A 1 201 ? 30.283 3.330 -14.728 1.00 89.69 201 ILE A O 1
ATOM 1554 N N . THR A 1 202 ? 29.713 4.766 -13.114 1.00 84.19 202 THR A N 1
ATOM 1555 C CA . THR A 1 202 ? 31.077 5.037 -12.623 1.00 84.19 202 THR A CA 1
ATOM 1556 C C . THR A 1 202 ? 31.902 3.764 -12.422 1.00 84.19 202 THR A C 1
ATOM 1558 O O . THR A 1 202 ? 33.040 3.708 -12.890 1.00 84.19 202 THR A O 1
ATOM 1561 N N . ASP A 1 203 ? 31.305 2.731 -11.821 1.00 83.12 203 ASP A N 1
ATOM 1562 C CA . ASP A 1 203 ? 31.970 1.472 -11.449 1.00 83.12 203 ASP A CA 1
ATOM 1563 C C . ASP A 1 203 ? 31.873 0.370 -12.526 1.00 83.12 203 ASP A C 1
ATOM 1565 O O . ASP A 1 203 ? 32.260 -0.780 -12.296 1.00 83.12 203 ASP A O 1
ATOM 1569 N N . VAL A 1 204 ? 31.363 0.692 -13.721 1.00 86.75 204 VAL A N 1
ATOM 1570 C CA . VAL A 1 204 ? 31.278 -0.258 -14.839 1.00 86.75 204 VAL A CA 1
ATOM 1571 C C . VAL A 1 204 ? 32.673 -0.495 -15.427 1.00 86.75 204 VAL A C 1
ATOM 1573 O O . VAL A 1 204 ? 33.315 0.428 -15.928 1.00 86.75 204 VAL A O 1
ATOM 1576 N N . ALA A 1 205 ? 33.131 -1.751 -15.389 1.00 84.50 205 ALA A N 1
ATOM 1577 C CA . ALA A 1 205 ? 34.480 -2.142 -15.809 1.00 84.50 205 ALA A CA 1
ATOM 1578 C C . ALA A 1 205 ? 34.736 -1.989 -17.320 1.00 84.50 205 ALA A C 1
ATOM 1580 O O . ALA A 1 205 ? 35.834 -1.604 -17.716 1.00 84.50 205 ALA A O 1
ATOM 1581 N N . ASP A 1 206 ? 33.734 -2.280 -18.157 1.00 90.06 206 ASP A N 1
ATOM 1582 C CA . ASP A 1 206 ? 33.794 -2.085 -19.608 1.00 90.06 206 ASP A CA 1
ATOM 1583 C C . ASP A 1 206 ? 32.638 -1.191 -20.062 1.00 90.06 206 ASP A C 1
ATOM 1585 O O . ASP A 1 206 ? 31.480 -1.609 -20.101 1.00 90.06 206 ASP A O 1
ATOM 1589 N N . LYS A 1 207 ? 32.975 0.061 -20.382 1.00 92.31 207 LYS A N 1
ATOM 1590 C CA . LYS A 1 207 ? 32.033 1.093 -20.834 1.00 92.31 207 LYS A CA 1
ATOM 1591 C C . LYS A 1 207 ? 31.896 1.140 -22.355 1.00 92.31 207 LYS A C 1
ATOM 1593 O O . LYS A 1 207 ? 31.200 2.019 -22.866 1.00 92.31 207 LYS A O 1
ATOM 1598 N N . ALA A 1 208 ? 32.532 0.231 -23.097 1.00 92.81 208 ALA A N 1
ATOM 1599 C CA . ALA A 1 208 ? 32.293 0.128 -24.528 1.00 92.81 208 ALA A CA 1
ATOM 1600 C C . ALA A 1 208 ? 30.821 -0.229 -24.755 1.00 92.81 208 ALA A C 1
ATOM 1602 O O . ALA A 1 208 ? 30.318 -1.198 -24.182 1.00 92.81 208 ALA A O 1
ATOM 1603 N N . LYS A 1 209 ? 30.124 0.528 -25.613 1.00 91.00 209 LYS A N 1
ATOM 1604 C CA . LYS A 1 209 ? 28.682 0.327 -25.838 1.00 91.00 209 LYS A CA 1
ATOM 1605 C C . LYS A 1 209 ? 28.355 -1.119 -26.235 1.00 91.00 209 LYS A C 1
ATOM 1607 O O . LYS A 1 209 ? 27.403 -1.688 -25.716 1.00 91.00 209 LYS A O 1
ATOM 1612 N N . ALA A 1 210 ? 29.194 -1.740 -27.065 1.00 90.75 210 ALA A N 1
ATOM 1613 C CA . ALA A 1 210 ? 29.018 -3.127 -27.495 1.00 90.75 210 ALA A CA 1
ATOM 1614 C C . ALA A 1 210 ? 28.954 -4.132 -26.328 1.00 90.75 210 ALA A C 1
ATOM 1616 O O . ALA A 1 210 ? 28.197 -5.102 -26.408 1.00 90.75 210 ALA A O 1
ATOM 1617 N N . SER A 1 211 ? 29.715 -3.885 -25.257 1.00 91.75 211 SER A N 1
ATOM 1618 C CA . SER A 1 211 ? 29.776 -4.729 -24.060 1.00 91.75 211 SER A CA 1
ATOM 1619 C C . SER A 1 211 ? 28.733 -4.321 -23.018 1.00 91.75 211 SER A C 1
ATOM 1621 O O . SER A 1 211 ? 27.953 -5.156 -22.560 1.00 91.75 211 SER A O 1
ATOM 1623 N N . ALA A 1 212 ? 28.694 -3.034 -22.661 1.00 92.56 212 ALA A N 1
ATOM 1624 C CA . ALA A 1 212 ? 27.787 -2.485 -21.654 1.00 92.56 212 ALA A CA 1
ATOM 1625 C C . ALA A 1 212 ? 26.314 -2.685 -22.050 1.00 92.56 212 ALA A C 1
ATOM 1627 O O . ALA A 1 212 ? 25.503 -3.162 -21.254 1.00 92.56 212 ALA A O 1
ATOM 1628 N N . CYS A 1 213 ? 26.003 -2.422 -23.319 1.00 93.06 213 CYS A N 1
ATOM 1629 C CA . CYS A 1 213 ? 24.681 -2.561 -23.924 1.00 93.06 213 CYS A CA 1
ATOM 1630 C C . CYS A 1 213 ? 24.553 -3.842 -24.751 1.00 93.06 213 CYS A C 1
ATOM 1632 O O . CYS A 1 213 ? 23.879 -3.852 -25.775 1.00 93.06 213 CYS A O 1
ATOM 1634 N N . ALA A 1 214 ? 25.226 -4.927 -24.358 1.00 91.69 214 ALA A N 1
ATOM 1635 C CA . ALA A 1 214 ? 25.031 -6.218 -25.008 1.00 91.69 214 ALA A CA 1
ATOM 1636 C C . ALA A 1 214 ? 23.540 -6.606 -25.017 1.00 91.69 214 ALA A C 1
ATOM 1638 O O . ALA A 1 214 ? 22.819 -6.347 -24.055 1.00 91.69 214 ALA A O 1
ATOM 1639 N N . GLU A 1 215 ? 23.076 -7.289 -26.067 1.00 88.62 215 GLU A N 1
ATOM 1640 C CA . GLU A 1 215 ? 21.644 -7.596 -26.239 1.00 88.62 215 GLU A CA 1
ATOM 1641 C C . GLU A 1 215 ? 21.042 -8.408 -25.083 1.00 88.62 215 GLU A C 1
ATOM 1643 O O . GLU A 1 215 ? 19.868 -8.263 -24.754 1.00 88.62 215 GLU A O 1
ATOM 1648 N N . SER A 1 216 ? 21.861 -9.211 -24.398 1.00 89.75 216 SER A N 1
ATOM 1649 C CA . SER A 1 216 ? 21.457 -9.950 -23.198 1.00 89.75 216 SER A CA 1
ATOM 1650 C C . SER A 1 216 ? 21.156 -9.052 -21.989 1.00 89.75 216 SER A C 1
ATOM 1652 O O . SER A 1 216 ? 20.577 -9.531 -21.013 1.00 89.75 216 SER A O 1
ATOM 1654 N N . ASN A 1 217 ? 21.542 -7.773 -22.027 1.00 91.31 217 ASN A N 1
ATOM 1655 C CA . ASN A 1 217 ? 21.249 -6.771 -21.004 1.00 91.31 217 ASN A CA 1
ATOM 1656 C C . ASN A 1 217 ? 19.995 -5.946 -21.311 1.00 91.31 217 ASN A C 1
ATOM 1658 O O . ASN A 1 217 ? 19.410 -5.399 -20.377 1.00 91.31 217 ASN A O 1
ATOM 1662 N N . HIS A 1 218 ? 19.540 -5.909 -22.566 1.00 93.62 218 HIS A N 1
ATOM 1663 C CA . HIS A 1 218 ? 18.322 -5.190 -22.927 1.00 93.62 218 HIS A CA 1
ATOM 1664 C C . HIS A 1 218 ? 17.117 -5.750 -22.169 1.00 93.62 218 HIS A C 1
ATOM 1666 O O . HIS A 1 218 ? 16.878 -6.965 -22.115 1.00 93.62 218 HIS A O 1
ATOM 1672 N N . GLY A 1 219 ? 16.335 -4.859 -21.570 1.00 95.56 219 GLY A N 1
ATOM 1673 C CA . GLY A 1 219 ? 15.132 -5.208 -20.829 1.00 95.56 219 GLY A CA 1
ATOM 1674 C C . GLY A 1 219 ? 15.369 -5.584 -19.367 1.00 95.56 219 GLY A C 1
ATOM 1675 O O . GLY A 1 219 ? 14.398 -5.855 -18.657 1.00 95.56 219 GLY A O 1
ATOM 1676 N N . LYS A 1 220 ? 16.620 -5.589 -18.884 1.00 96.38 220 LYS A N 1
ATOM 1677 C CA . LYS A 1 220 ? 16.911 -5.865 -17.467 1.00 96.38 220 LYS A CA 1
ATOM 1678 C C . LYS A 1 220 ? 16.449 -4.736 -16.548 1.00 96.38 220 LYS A C 1
ATOM 1680 O O . LYS A 1 220 ? 15.840 -5.026 -15.524 1.00 96.38 220 LYS A O 1
ATOM 1685 N N . ALA A 1 221 ? 16.709 -3.485 -16.925 1.00 97.50 221 ALA A N 1
ATOM 1686 C CA . ALA A 1 221 ? 16.337 -2.296 -16.164 1.00 97.50 221 ALA A CA 1
ATOM 1687 C C . ALA A 1 221 ? 16.068 -1.108 -17.095 1.00 97.50 221 ALA A C 1
ATOM 1689 O O . ALA A 1 221 ? 16.703 -0.981 -18.139 1.00 97.50 221 ALA A O 1
ATOM 1690 N N . LEU A 1 222 ? 15.151 -0.224 -16.701 1.00 96.88 222 LEU A N 1
ATOM 1691 C CA . LEU A 1 222 ? 14.778 0.951 -17.495 1.00 96.88 222 LEU A CA 1
ATOM 1692 C C . LEU A 1 222 ? 15.905 1.981 -17.609 1.00 96.88 222 LEU A C 1
ATOM 1694 O O . LEU A 1 222 ? 16.039 2.599 -18.657 1.00 96.88 222 LEU A O 1
ATOM 1698 N N . SER A 1 223 ? 16.699 2.189 -16.556 1.00 95.81 223 SER A N 1
ATOM 1699 C CA . SER A 1 223 ? 17.843 3.115 -16.606 1.00 95.81 223 SER A CA 1
ATOM 1700 C C . SER A 1 223 ? 18.903 2.649 -17.603 1.00 95.81 223 SER A C 1
ATOM 1702 O O . SER A 1 223 ? 19.298 3.420 -18.471 1.00 95.81 223 SER A O 1
ATOM 1704 N N . ASP A 1 224 ? 19.284 1.374 -17.543 1.00 95.81 224 ASP A N 1
ATOM 1705 C CA . ASP A 1 224 ? 20.211 0.758 -18.492 1.00 95.81 224 ASP A CA 1
ATOM 1706 C C . ASP A 1 224 ? 19.664 0.837 -19.932 1.00 95.81 224 ASP A C 1
ATOM 1708 O O . ASP A 1 224 ? 20.380 1.251 -20.843 1.00 95.81 224 ASP A O 1
ATOM 1712 N N . ASP A 1 225 ? 18.376 0.528 -20.133 1.00 95.94 225 ASP A N 1
ATOM 1713 C CA . ASP A 1 225 ? 17.706 0.654 -21.434 1.00 95.94 225 ASP A CA 1
ATOM 1714 C C . ASP A 1 225 ? 17.718 2.112 -21.945 1.00 95.94 225 ASP A C 1
ATOM 1716 O O . ASP A 1 225 ? 18.024 2.338 -23.113 1.00 95.94 225 ASP A O 1
ATOM 1720 N N . LEU A 1 226 ? 17.457 3.114 -21.092 1.00 94.19 226 LEU A N 1
ATOM 1721 C CA . LEU A 1 226 ? 17.526 4.542 -21.450 1.00 94.19 226 LEU A CA 1
ATOM 1722 C C . LEU A 1 226 ? 18.937 4.956 -21.894 1.00 94.19 226 LEU A C 1
ATOM 1724 O O . LEU A 1 226 ? 19.088 5.615 -22.924 1.00 94.19 226 LEU A O 1
ATOM 1728 N N . ILE A 1 227 ? 19.966 4.548 -21.146 1.00 93.88 227 ILE A N 1
ATOM 1729 C CA . ILE A 1 227 ? 21.375 4.820 -21.469 1.00 93.88 227 ILE A CA 1
ATOM 1730 C C . ILE A 1 227 ? 21.722 4.210 -22.830 1.00 93.88 227 ILE A C 1
ATOM 1732 O O . ILE A 1 227 ? 22.227 4.898 -23.720 1.00 93.88 227 ILE A O 1
ATOM 1736 N N . CYS A 1 228 ? 21.422 2.925 -23.016 1.00 93.56 228 CYS A N 1
ATOM 1737 C CA . CYS A 1 228 ? 21.767 2.188 -24.228 1.00 93.56 228 CYS A CA 1
ATOM 1738 C C . CYS A 1 228 ? 21.017 2.681 -25.466 1.00 93.56 228 CYS A C 1
ATOM 1740 O O . CYS A 1 228 ? 21.600 2.757 -26.553 1.00 93.56 228 CYS A O 1
ATOM 1742 N N . PHE A 1 229 ? 19.753 3.065 -25.288 1.00 92.19 229 PHE A N 1
ATOM 1743 C CA . PHE A 1 229 ? 18.922 3.636 -26.336 1.00 92.19 229 PHE A CA 1
ATOM 1744 C C . PHE A 1 229 ? 19.453 4.994 -26.804 1.00 92.19 229 PHE A C 1
ATOM 1746 O O . PHE A 1 229 ? 19.577 5.217 -28.009 1.00 92.19 229 PHE A O 1
ATOM 1753 N N . CYS A 1 230 ? 19.824 5.874 -25.867 1.00 91.06 230 CYS A N 1
ATOM 1754 C CA . CYS A 1 230 ? 20.200 7.251 -26.183 1.00 91.06 230 CYS A CA 1
ATOM 1755 C C . CYS A 1 230 ? 21.677 7.471 -26.529 1.00 91.06 230 CYS A C 1
ATOM 1757 O O . CYS A 1 230 ? 22.026 8.535 -27.022 1.00 91.06 230 CYS A O 1
ATOM 1759 N N . SER A 1 231 ? 22.558 6.499 -26.305 1.00 90.06 231 SER A N 1
ATOM 1760 C CA . SER A 1 231 ? 23.994 6.681 -26.567 1.00 90.06 231 SER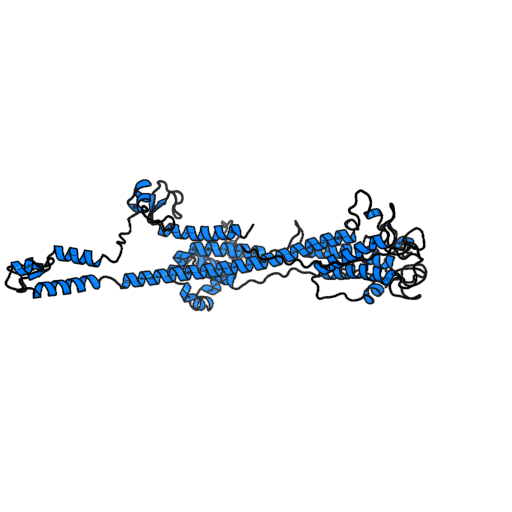 A CA 1
ATOM 1761 C C . SER A 1 231 ? 24.359 6.341 -28.011 1.00 90.06 231 SER A C 1
ATOM 1763 O O . SER A 1 231 ? 24.141 5.201 -28.408 1.00 90.06 231 SER A O 1
ATOM 1765 N N . ARG A 1 232 ? 24.980 7.225 -28.804 1.00 87.06 232 ARG A N 1
ATOM 1766 C CA . ARG A 1 232 ? 25.557 6.853 -30.122 1.00 87.06 232 ARG A CA 1
ATOM 1767 C C . ARG A 1 232 ? 26.725 7.743 -30.555 1.00 87.06 232 ARG A C 1
ATOM 1769 O O . ARG A 1 232 ? 26.864 8.863 -30.099 1.00 87.06 232 ARG A O 1
ATOM 1776 N N . SER A 1 233 ? 27.574 7.269 -31.461 1.00 85.19 233 SER A N 1
ATOM 1777 C CA . SER A 1 233 ? 28.871 7.888 -31.781 1.00 85.19 233 SER A CA 1
ATOM 1778 C C . SER A 1 233 ? 28.833 9.034 -32.795 1.00 85.19 233 SER A C 1
ATOM 1780 O O . SER A 1 233 ? 29.885 9.515 -33.208 1.00 85.19 233 SER A O 1
ATOM 1782 N N . THR A 1 234 ? 27.652 9.431 -33.271 1.00 75.50 234 THR A N 1
ATOM 1783 C CA . THR A 1 234 ? 27.510 10.440 -34.337 1.00 75.50 234 THR A CA 1
ATOM 1784 C C . THR A 1 234 ? 26.846 11.732 -33.871 1.00 75.50 234 THR A C 1
ATOM 1786 O O . THR A 1 234 ? 27.263 12.811 -34.278 1.00 75.50 234 THR A O 1
ATOM 1789 N N . ASP A 1 235 ? 25.810 11.636 -33.044 1.00 77.06 235 ASP A N 1
ATOM 1790 C CA . ASP A 1 235 ? 24.908 12.726 -32.654 1.00 77.06 235 ASP A CA 1
ATOM 1791 C C . ASP A 1 235 ? 24.014 12.254 -31.494 1.00 77.06 235 ASP A C 1
ATOM 1793 O O . ASP A 1 235 ? 23.971 11.063 -31.221 1.00 77.06 235 ASP A O 1
ATOM 1797 N N . GLY A 1 236 ? 23.281 13.133 -30.807 1.00 78.00 236 GLY A N 1
ATOM 1798 C CA . GLY A 1 236 ? 22.316 12.717 -29.780 1.00 78.00 236 GLY A CA 1
ATOM 1799 C C . GLY A 1 236 ? 21.010 12.241 -30.439 1.00 78.00 236 GLY A C 1
ATOM 1800 O O . GLY A 1 236 ? 20.389 13.008 -31.181 1.00 78.00 236 GLY A O 1
ATOM 1801 N N . PRO A 1 237 ? 20.600 10.969 -30.296 1.00 81.12 237 PRO A N 1
ATOM 1802 C CA . PRO A 1 237 ? 19.369 10.450 -30.892 1.00 81.12 237 PRO A CA 1
ATOM 1803 C C . PRO A 1 237 ? 18.127 10.862 -30.102 1.00 81.12 237 PRO A C 1
ATOM 1805 O O . PRO A 1 237 ? 17.045 10.917 -30.684 1.00 81.12 237 PRO A O 1
ATOM 1808 N N . CYS A 1 238 ? 18.280 11.171 -28.811 1.00 86.88 238 CYS A N 1
ATOM 1809 C CA . CYS A 1 238 ? 17.175 11.474 -27.915 1.00 86.88 238 CYS A CA 1
ATOM 1810 C C . CYS A 1 238 ? 16.964 12.982 -27.769 1.00 86.88 238 CYS A C 1
ATOM 1812 O O . CYS A 1 238 ? 15.901 13.477 -28.137 1.00 86.88 238 CYS A O 1
ATOM 1814 N N . LEU A 1 239 ? 17.950 13.725 -27.252 1.00 77.25 239 LEU A N 1
ATOM 1815 C CA . LEU A 1 239 ? 17.742 15.130 -26.862 1.00 77.25 239 LEU A CA 1
ATOM 1816 C C . LEU A 1 239 ? 18.760 16.116 -27.444 1.00 77.25 239 LEU A C 1
ATOM 1818 O O . LEU A 1 239 ? 18.509 17.322 -27.431 1.00 77.25 239 LEU A O 1
ATOM 1822 N N . HIS A 1 240 ? 19.899 15.626 -27.929 1.00 70.94 240 HIS A N 1
ATOM 1823 C CA . HIS A 1 240 ? 21.120 16.427 -27.970 1.00 70.94 240 HIS A CA 1
ATOM 1824 C C . HIS A 1 240 ? 21.850 16.457 -29.326 1.00 70.94 240 HIS A C 1
ATOM 1826 O O . HIS A 1 240 ? 21.528 15.732 -30.270 1.00 70.94 240 HIS A O 1
ATOM 1832 N N . ALA A 1 241 ? 22.825 17.361 -29.456 1.00 62.34 241 ALA A N 1
ATOM 1833 C CA . ALA A 1 241 ? 23.701 17.476 -30.628 1.00 62.34 241 ALA A CA 1
ATOM 1834 C C . ALA A 1 241 ? 25.058 16.802 -30.359 1.00 62.34 241 ALA A C 1
ATOM 1836 O O . ALA A 1 241 ? 25.284 16.248 -29.291 1.00 62.34 241 ALA A O 1
ATOM 1837 N N . ALA A 1 242 ? 25.973 16.822 -31.332 1.00 56.06 242 ALA A N 1
ATOM 1838 C CA . ALA A 1 242 ? 27.348 16.366 -31.115 1.00 56.06 242 ALA A CA 1
ATOM 1839 C C . ALA A 1 242 ? 28.029 17.156 -29.975 1.00 56.06 242 ALA A C 1
ATOM 1841 O O . ALA A 1 242 ? 28.113 18.381 -30.062 1.00 56.06 242 ALA A O 1
ATOM 1842 N N . GLY A 1 243 ? 28.536 16.459 -28.947 1.00 59.03 243 GLY A N 1
ATOM 1843 C CA . GLY A 1 243 ? 29.265 17.044 -27.807 1.00 59.03 243 GLY A CA 1
ATOM 1844 C C . GLY A 1 243 ? 28.605 16.880 -26.429 1.00 59.03 243 GLY A C 1
ATOM 1845 O O . GLY A 1 243 ? 29.232 17.228 -25.431 1.00 59.03 243 GLY A O 1
ATOM 1846 N N . ASP A 1 244 ? 27.381 16.353 -26.374 1.00 81.50 244 ASP A N 1
ATOM 1847 C CA . ASP A 1 244 ? 26.691 15.956 -25.136 1.00 81.50 244 ASP A CA 1
ATOM 1848 C C . ASP A 1 244 ? 27.023 14.494 -24.756 1.00 81.50 244 ASP A C 1
ATOM 1850 O O . ASP A 1 244 ? 27.568 13.759 -25.584 1.00 81.50 244 ASP A O 1
ATOM 1854 N N . ARG A 1 245 ? 26.686 14.033 -23.538 1.00 84.56 245 ARG A N 1
ATOM 1855 C CA . ARG A 1 245 ? 27.077 12.687 -23.044 1.00 84.56 245 ARG A CA 1
ATOM 1856 C C . ARG A 1 245 ? 26.390 11.541 -23.789 1.00 84.56 245 ARG A C 1
ATOM 1858 O O . ARG A 1 245 ? 26.879 10.414 -23.782 1.00 84.56 245 ARG A O 1
ATOM 1865 N N . GLU A 1 246 ? 25.274 11.828 -24.459 1.00 84.88 246 GLU A N 1
ATOM 1866 C CA . GLU A 1 246 ? 24.643 10.934 -25.443 1.00 84.88 246 GLU A CA 1
ATOM 1867 C C . GLU A 1 246 ? 25.571 10.611 -26.629 1.00 84.88 246 GLU A C 1
ATOM 1869 O O . GLU A 1 246 ? 25.418 9.569 -27.272 1.00 84.88 246 GLU A O 1
ATOM 1874 N N . VAL A 1 247 ? 26.533 11.489 -26.940 1.00 84.38 247 VAL A N 1
ATOM 1875 C CA . VAL A 1 247 ? 27.419 11.358 -28.100 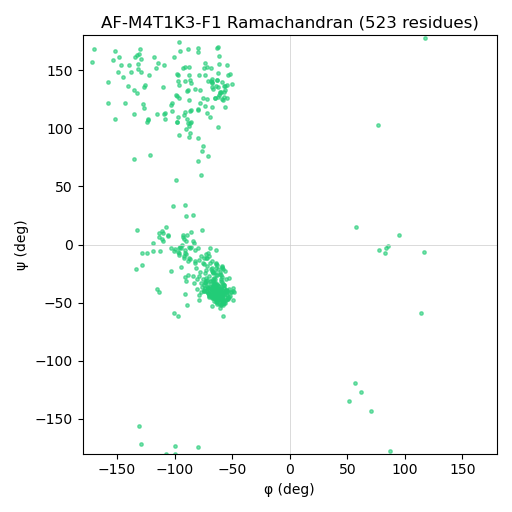1.00 84.38 247 VAL A CA 1
ATOM 1876 C C . VAL A 1 247 ? 28.739 10.720 -27.705 1.00 84.38 247 VAL A C 1
ATOM 1878 O O . VAL A 1 247 ? 29.682 11.386 -27.294 1.00 84.38 247 VAL A O 1
ATOM 1881 N N . ILE A 1 248 ? 28.823 9.402 -27.870 1.00 86.38 248 ILE A N 1
ATOM 1882 C CA . ILE A 1 248 ? 29.968 8.634 -27.377 1.00 86.38 248 ILE A CA 1
ATOM 1883 C C . ILE A 1 248 ? 31.215 8.815 -28.250 1.00 86.38 248 ILE A C 1
ATOM 1885 O O . ILE A 1 248 ? 31.222 8.517 -29.447 1.00 86.38 248 ILE A O 1
ATOM 1889 N N . THR A 1 249 ? 32.326 9.206 -27.627 1.00 79.38 249 THR A N 1
ATOM 1890 C CA . THR A 1 249 ? 33.664 9.224 -28.249 1.00 79.38 249 THR A CA 1
ATOM 1891 C C . THR A 1 249 ? 34.460 7.976 -27.851 1.00 79.38 249 THR A C 1
ATOM 1893 O O . THR A 1 249 ? 35.556 8.029 -27.302 1.00 79.38 249 THR A O 1
ATOM 1896 N N . GLY A 1 250 ? 33.866 6.810 -28.122 1.00 83.31 250 GLY A N 1
ATOM 1897 C CA . GLY A 1 250 ? 34.424 5.483 -27.840 1.00 83.31 250 GLY A CA 1
ATOM 1898 C C . GLY A 1 250 ? 33.622 4.713 -26.792 1.00 83.31 250 GLY A C 1
ATOM 1899 O O . GLY A 1 250 ? 33.095 3.645 -27.097 1.00 83.31 250 GLY A O 1
ATOM 1900 N N . ASN A 1 251 ? 33.484 5.275 -25.591 1.00 90.94 251 ASN A N 1
ATOM 1901 C CA . ASN A 1 251 ? 32.790 4.648 -24.464 1.00 90.94 251 ASN A CA 1
ATOM 1902 C C . ASN A 1 251 ? 31.568 5.459 -24.025 1.00 90.94 251 ASN A C 1
ATOM 1904 O O . ASN A 1 251 ? 31.472 6.648 -24.320 1.00 90.94 251 ASN A O 1
ATOM 1908 N N . LEU A 1 252 ? 30.665 4.807 -23.289 1.00 92.25 252 LEU A N 1
ATOM 1909 C CA . LEU A 1 252 ? 29.634 5.486 -22.509 1.00 92.25 252 LEU A CA 1
ATOM 1910 C C . LEU A 1 252 ? 30.295 6.421 -21.486 1.00 92.25 252 LEU A C 1
ATOM 1912 O O . LEU A 1 252 ? 31.300 6.058 -20.864 1.00 92.25 252 LEU A O 1
ATOM 1916 N N . GLU A 1 253 ? 29.722 7.607 -21.306 1.00 90.06 253 GLU A N 1
ATOM 1917 C CA . GLU A 1 253 ? 30.237 8.617 -20.383 1.00 90.06 253 GLU A CA 1
ATOM 1918 C C . GLU A 1 253 ? 29.503 8.576 -19.039 1.00 90.06 253 GLU A C 1
ATOM 1920 O O . GLU A 1 253 ? 28.283 8.421 -18.991 1.00 90.06 253 GLU A O 1
ATOM 1925 N N . ASP A 1 254 ? 30.240 8.763 -17.938 1.00 90.94 254 ASP A N 1
ATOM 1926 C CA . ASP A 1 254 ? 29.637 9.019 -16.622 1.00 90.94 254 ASP A CA 1
ATOM 1927 C C . ASP A 1 254 ? 28.691 10.222 -16.719 1.00 90.94 254 ASP A C 1
ATOM 1929 O O . ASP A 1 254 ? 28.861 11.083 -17.573 1.00 90.94 254 ASP A O 1
ATOM 1933 N N . GLY A 1 255 ? 27.693 10.338 -15.860 1.00 89.88 255 GLY A N 1
ATOM 1934 C CA . GLY A 1 255 ? 26.737 11.446 -15.850 1.00 89.88 255 GLY A CA 1
ATOM 1935 C C . GLY A 1 255 ? 25.592 11.285 -16.843 1.00 89.88 255 GLY A C 1
ATOM 1936 O O . GLY A 1 255 ? 24.661 12.092 -16.805 1.00 89.88 255 GLY A O 1
ATOM 1937 N N . ILE A 1 256 ? 25.622 10.275 -17.717 1.00 90.69 256 ILE A N 1
ATOM 1938 C CA . ILE A 1 256 ? 24.647 10.140 -18.804 1.00 90.69 256 ILE A CA 1
ATOM 1939 C C . ILE A 1 256 ? 23.217 9.951 -18.288 1.00 90.69 256 ILE A C 1
ATOM 1941 O O . ILE A 1 256 ? 22.304 10.624 -18.758 1.00 90.69 256 ILE A O 1
ATOM 1945 N N . LEU A 1 257 ? 22.996 9.124 -17.260 1.00 91.69 257 LEU A N 1
ATOM 1946 C CA . LEU A 1 257 ? 21.648 8.954 -16.705 1.00 91.69 257 LEU A CA 1
ATOM 1947 C C . LEU A 1 257 ? 21.134 10.251 -16.063 1.00 91.69 257 LEU A C 1
ATOM 1949 O O . LEU A 1 257 ? 19.956 10.596 -16.191 1.00 91.69 257 LEU A O 1
ATOM 1953 N N . ALA A 1 258 ? 22.014 10.988 -15.382 1.00 90.56 258 ALA A N 1
ATOM 1954 C CA . ALA A 1 258 ? 21.673 12.274 -14.785 1.00 90.56 258 ALA A CA 1
ATOM 1955 C C . ALA A 1 258 ? 21.320 13.316 -15.861 1.00 90.56 258 ALA A C 1
ATOM 1957 O O . ALA A 1 258 ? 20.359 14.063 -15.693 1.00 90.56 258 ALA A O 1
ATOM 1958 N N . GLU A 1 259 ? 22.046 13.333 -16.981 1.00 89.19 259 GLU A N 1
ATOM 1959 C CA . GLU A 1 259 ? 21.760 14.194 -18.133 1.00 89.19 259 GLU A CA 1
ATOM 1960 C C . GLU A 1 259 ? 20.399 13.871 -18.760 1.00 89.19 259 GLU A C 1
ATOM 1962 O O . GLU A 1 259 ? 19.555 14.766 -18.883 1.00 89.19 259 GLU A O 1
ATOM 1967 N N . LEU A 1 260 ? 20.152 12.593 -19.069 1.00 88.56 260 LEU A N 1
ATOM 1968 C CA . LEU A 1 260 ? 18.892 12.130 -19.653 1.00 88.56 260 LEU A CA 1
ATOM 1969 C C . LEU A 1 260 ? 17.709 12.490 -18.748 1.00 88.56 260 LEU A C 1
ATOM 1971 O O . LEU A 1 260 ? 16.743 13.114 -19.186 1.00 88.56 260 LEU A O 1
ATOM 1975 N N . THR A 1 261 ? 17.798 12.165 -17.457 1.00 87.50 261 THR A N 1
ATOM 1976 C CA . THR A 1 261 ? 16.710 12.411 -16.496 1.00 87.50 261 THR A CA 1
ATOM 1977 C C . THR A 1 261 ? 16.479 13.903 -16.220 1.00 87.50 261 THR A C 1
ATOM 1979 O O . THR A 1 261 ? 15.335 14.309 -16.009 1.00 87.50 261 THR A O 1
ATOM 1982 N N . ALA A 1 262 ? 17.515 14.751 -16.266 1.00 85.50 262 ALA A N 1
ATOM 1983 C CA . ALA A 1 262 ? 17.387 16.194 -16.032 1.00 85.50 262 ALA A CA 1
ATOM 1984 C C . ALA A 1 262 ? 16.642 16.939 -17.152 1.00 85.50 262 ALA A C 1
ATOM 1986 O O . ALA A 1 262 ? 16.060 18.000 -16.911 1.00 85.50 262 ALA A O 1
ATOM 1987 N N . LYS A 1 263 ? 16.679 16.410 -18.375 1.00 79.94 263 LYS A N 1
ATOM 1988 C CA . LYS A 1 263 ? 16.127 17.057 -19.574 1.00 79.94 263 LYS A CA 1
ATOM 1989 C C . LYS A 1 263 ? 14.724 16.594 -19.932 1.00 79.94 263 LYS A C 1
ATOM 1991 O O . LYS A 1 263 ? 14.094 17.161 -20.824 1.00 79.94 263 LYS A O 1
ATOM 1996 N N . CYS A 1 264 ? 14.220 15.589 -19.237 1.00 75.38 264 CYS A N 1
ATOM 1997 C CA . CYS A 1 264 ? 12.917 15.053 -19.543 1.00 75.38 264 CYS A CA 1
ATOM 1998 C C . CYS A 1 264 ? 11.767 15.911 -19.002 1.00 75.38 264 CYS A C 1
ATOM 2000 O O . CYS A 1 264 ? 11.853 16.462 -17.897 1.00 75.38 264 CYS A O 1
ATOM 2002 N N . PRO A 1 265 ? 10.636 15.968 -19.727 1.00 74.88 265 PRO A N 1
ATOM 2003 C CA . PRO A 1 265 ? 9.415 16.558 -19.213 1.00 74.88 265 PRO A CA 1
ATOM 2004 C C . PRO A 1 265 ? 8.984 15.866 -17.918 1.00 74.88 265 PRO A C 1
ATOM 2006 O O . PRO A 1 265 ? 8.801 14.649 -17.864 1.00 74.88 265 PRO A O 1
ATOM 2009 N N . LYS A 1 266 ? 8.765 16.655 -16.866 1.00 70.12 266 LYS A N 1
ATOM 2010 C CA . LYS A 1 266 ? 8.110 16.155 -15.657 1.00 70.12 266 LYS A CA 1
ATOM 2011 C C . LYS A 1 266 ? 6.648 15.888 -16.007 1.00 70.12 266 LYS A C 1
ATOM 2013 O O . LYS A 1 266 ? 5.903 16.827 -16.280 1.00 70.12 266 LYS A O 1
ATOM 2018 N N . GLY A 1 267 ? 6.261 14.615 -16.056 1.00 66.00 267 GLY A N 1
ATOM 2019 C CA . GLY A 1 267 ? 4.892 14.224 -16.389 1.00 66.00 267 GLY A CA 1
ATOM 2020 C C . GLY A 1 267 ? 3.857 14.732 -15.378 1.00 66.00 267 GLY A C 1
ATOM 2021 O O . GLY A 1 267 ? 4.191 15.242 -14.306 1.00 66.00 267 GLY A O 1
ATOM 2022 N N . ALA A 1 268 ? 2.576 14.591 -15.726 1.00 67.75 268 ALA A N 1
ATOM 2023 C CA . ALA A 1 268 ? 1.473 15.086 -14.909 1.00 67.75 268 ALA A CA 1
ATOM 2024 C C . ALA A 1 268 ? 1.482 14.461 -13.501 1.00 67.75 268 ALA A C 1
ATOM 2026 O O . ALA A 1 268 ? 1.454 13.240 -13.342 1.00 67.75 268 ALA A O 1
ATOM 2027 N N . THR A 1 269 ? 1.482 15.310 -12.472 1.00 67.56 269 THR A N 1
ATOM 2028 C CA . THR A 1 269 ? 1.452 14.909 -11.053 1.00 67.56 269 THR A CA 1
ATOM 2029 C C . THR A 1 269 ? 0.037 14.685 -10.516 1.00 67.56 269 THR A C 1
ATOM 2031 O O . THR A 1 269 ? -0.132 14.310 -9.361 1.00 67.56 269 THR A O 1
ATOM 2034 N N . THR A 1 270 ? -0.987 14.928 -11.337 1.00 77.62 270 THR A N 1
ATOM 2035 C CA . THR A 1 270 ? -2.404 14.884 -10.946 1.00 77.62 270 THR A CA 1
ATOM 2036 C C . THR A 1 270 ? -3.070 13.526 -11.169 1.00 77.62 270 THR A C 1
ATOM 2038 O O . THR A 1 270 ? -4.182 13.318 -10.689 1.00 77.62 270 THR A O 1
ATOM 2041 N N . LEU A 1 271 ? -2.427 12.605 -11.895 1.00 84.62 271 LEU A N 1
ATOM 2042 C CA . LEU A 1 271 ? -2.938 11.251 -12.122 1.00 84.62 271 LEU A CA 1
ATOM 2043 C C . LEU A 1 271 ? -2.512 10.312 -10.991 1.00 84.62 271 LEU A C 1
ATOM 2045 O O . LEU A 1 271 ? -1.369 10.358 -10.540 1.00 84.62 271 LEU A O 1
ATOM 2049 N N . GLU A 1 272 ? -3.411 9.409 -10.590 1.00 89.44 272 GLU A N 1
ATOM 2050 C CA . GLU A 1 272 ? -3.067 8.324 -9.667 1.00 89.44 272 GLU A CA 1
ATOM 2051 C C . GLU A 1 272 ? -1.889 7.497 -10.220 1.00 89.44 272 GLU A C 1
ATOM 2053 O O . GLU A 1 272 ? -1.934 7.103 -11.395 1.00 89.44 272 GLU A O 1
ATOM 2058 N N . PRO A 1 273 ? -0.855 7.190 -9.408 1.00 91.06 273 PRO A N 1
ATOM 2059 C CA . PRO A 1 273 ? 0.383 6.581 -9.896 1.00 91.06 273 PRO A CA 1
ATOM 2060 C C . PRO A 1 273 ? 0.192 5.273 -10.677 1.00 91.06 273 PRO A C 1
ATOM 2062 O O . PRO A 1 273 ? 0.828 5.080 -11.711 1.00 91.06 273 PRO A O 1
ATOM 2065 N N . ASN A 1 274 ? -0.726 4.403 -10.238 1.00 94.06 274 ASN A N 1
ATOM 2066 C CA . ASN A 1 274 ? -1.064 3.167 -10.953 1.00 94.06 274 ASN A CA 1
ATOM 2067 C C . ASN A 1 274 ? -1.621 3.446 -12.357 1.00 94.06 274 ASN A C 1
ATOM 2069 O O . ASN A 1 274 ? -1.183 2.837 -13.330 1.00 94.06 274 ASN A O 1
ATOM 2073 N N . ASN A 1 275 ? -2.557 4.391 -12.476 1.00 93.06 275 ASN A N 1
ATOM 2074 C CA . ASN A 1 275 ? -3.174 4.712 -13.761 1.00 93.06 275 ASN A CA 1
ATOM 2075 C C . ASN A 1 275 ? -2.151 5.316 -14.718 1.00 93.06 275 ASN A C 1
ATOM 2077 O O . ASN A 1 275 ? -2.124 4.945 -15.890 1.00 93.06 275 ASN A O 1
ATOM 2081 N N . ARG A 1 276 ? -1.286 6.208 -14.215 1.00 92.31 276 ARG A N 1
ATOM 2082 C CA . ARG A 1 276 ? -0.196 6.767 -15.016 1.00 92.31 276 ARG A CA 1
ATOM 2083 C C . ARG A 1 276 ? 0.701 5.649 -15.542 1.00 92.31 276 ARG A C 1
ATOM 2085 O O . ARG A 1 276 ? 0.865 5.554 -16.749 1.00 92.31 276 ARG A O 1
ATOM 2092 N N . LEU A 1 277 ? 1.179 4.754 -14.673 1.00 95.50 277 LEU A N 1
ATOM 2093 C CA . LEU A 1 277 ? 2.066 3.666 -15.088 1.00 95.50 277 LEU A CA 1
ATOM 2094 C C . LEU A 1 277 ? 1.427 2.744 -16.135 1.00 95.50 277 LEU A C 1
ATOM 2096 O O . LEU A 1 277 ? 2.076 2.395 -17.117 1.00 95.50 277 LEU A O 1
ATOM 2100 N N . GLN A 1 278 ? 0.158 2.365 -15.960 1.00 95.38 278 GLN A N 1
ATOM 2101 C CA . GLN A 1 278 ? -0.550 1.522 -16.929 1.00 95.38 278 GLN A CA 1
ATOM 2102 C C . GLN A 1 278 ? -0.677 2.194 -18.303 1.00 95.38 278 GLN A C 1
ATOM 2104 O O . GLN A 1 278 ? -0.475 1.539 -19.327 1.00 95.38 278 GLN A O 1
ATOM 2109 N N . ILE A 1 279 ? -0.971 3.498 -18.333 1.00 93.50 279 ILE A N 1
ATOM 2110 C CA . ILE A 1 279 ? -1.043 4.279 -19.574 1.00 93.50 279 ILE A CA 1
ATOM 2111 C C . ILE A 1 279 ? 0.333 4.337 -20.244 1.00 93.50 279 ILE A C 1
ATOM 2113 O O . ILE A 1 279 ? 0.434 4.027 -21.432 1.00 93.50 279 ILE A O 1
ATOM 2117 N N . SER A 1 280 ? 1.386 4.676 -19.496 1.00 93.81 280 SER A N 1
ATOM 2118 C CA . SER A 1 280 ? 2.753 4.772 -20.022 1.00 93.81 280 SER A CA 1
ATOM 2119 C C . SER A 1 280 ? 3.236 3.424 -20.574 1.00 93.81 280 SER A C 1
ATOM 2121 O O . SER A 1 280 ? 3.790 3.367 -21.672 1.00 93.81 280 SER A O 1
ATOM 2123 N N . LEU A 1 281 ? 2.960 2.316 -19.870 1.00 95.88 281 LEU A N 1
ATOM 2124 C CA . LEU A 1 281 ? 3.284 0.962 -20.334 1.00 95.88 281 LEU A CA 1
ATOM 2125 C C . LEU A 1 281 ? 2.565 0.617 -21.641 1.00 95.88 281 LEU A C 1
ATOM 2127 O O . LEU A 1 281 ? 3.196 0.104 -22.561 1.00 95.88 281 LEU A O 1
ATOM 2131 N N . ALA A 1 282 ? 1.269 0.922 -21.750 1.00 93.75 282 ALA A N 1
ATOM 2132 C CA . ALA A 1 282 ? 0.502 0.661 -22.967 1.00 93.75 282 ALA A CA 1
ATOM 2133 C C . ALA A 1 282 ? 1.007 1.492 -24.159 1.00 93.75 282 ALA A C 1
ATOM 2135 O O . ALA A 1 282 ? 1.118 0.979 -25.275 1.00 93.75 282 ALA A O 1
ATOM 2136 N N . GLN A 1 283 ? 1.352 2.762 -23.927 1.00 90.94 283 GLN A N 1
ATOM 2137 C CA . GLN A 1 283 ? 1.923 3.639 -24.952 1.00 90.94 283 GLN A CA 1
ATOM 2138 C C . GLN A 1 283 ? 3.284 3.133 -25.436 1.00 90.94 283 GLN A C 1
ATOM 2140 O O . GLN A 1 283 ? 3.521 3.080 -26.643 1.00 90.94 283 GLN A O 1
ATOM 2145 N N . LEU A 1 284 ? 4.161 2.716 -24.521 1.00 92.44 284 LEU A N 1
ATOM 2146 C CA . LEU A 1 284 ? 5.459 2.147 -24.874 1.00 92.44 284 LEU A CA 1
ATOM 2147 C C . LEU A 1 284 ? 5.308 0.806 -25.605 1.00 92.44 284 LEU A C 1
ATOM 2149 O O . LEU A 1 284 ? 5.933 0.595 -26.644 1.00 92.44 284 LEU A O 1
ATOM 2153 N N . GLN A 1 285 ? 4.430 -0.077 -25.122 1.00 91.19 285 GLN A N 1
ATOM 2154 C CA . GLN A 1 285 ? 4.146 -1.358 -25.769 1.00 91.19 285 GLN A CA 1
ATOM 2155 C C . GLN A 1 285 ? 3.687 -1.168 -27.219 1.00 91.19 285 GLN A C 1
ATOM 2157 O O . GLN A 1 285 ? 4.113 -1.916 -28.098 1.00 91.19 285 GLN A O 1
ATOM 2162 N N . ALA A 1 286 ? 2.846 -0.164 -27.484 1.00 87.38 286 ALA A N 1
ATOM 2163 C CA . ALA A 1 286 ? 2.365 0.145 -28.827 1.00 87.38 286 ALA A CA 1
ATOM 2164 C C . ALA A 1 286 ? 3.473 0.640 -29.773 1.00 87.38 286 ALA A C 1
ATOM 2166 O O . ALA A 1 286 ? 3.331 0.484 -30.985 1.00 87.38 286 ALA A O 1
ATOM 2167 N N . ARG A 1 287 ? 4.576 1.190 -29.242 1.00 84.75 287 ARG A N 1
ATOM 2168 C CA . ARG A 1 287 ? 5.724 1.680 -30.025 1.00 84.75 287 ARG A CA 1
ATOM 2169 C C . ARG A 1 287 ? 6.709 0.579 -30.406 1.00 84.75 287 ARG A C 1
ATOM 2171 O O . ARG A 1 287 ? 7.243 0.617 -31.506 1.00 84.75 287 ARG A O 1
ATOM 2178 N N . ILE A 1 288 ? 6.890 -0.448 -29.572 1.00 80.81 288 ILE A N 1
ATOM 2179 C CA . ILE A 1 288 ? 7.787 -1.586 -29.866 1.00 80.81 288 ILE A CA 1
ATOM 2180 C C . ILE A 1 288 ? 7.560 -2.201 -31.267 1.00 80.81 288 ILE A C 1
ATOM 2182 O O . ILE A 1 288 ? 8.530 -2.388 -31.995 1.00 80.81 288 ILE A O 1
ATOM 2186 N N . PRO A 1 289 ? 6.325 -2.509 -31.714 1.00 65.56 289 PRO A N 1
ATOM 2187 C CA . PRO A 1 289 ? 6.109 -3.103 -33.034 1.00 65.56 289 PRO A CA 1
ATOM 2188 C C . PRO A 1 289 ? 6.201 -2.110 -34.205 1.00 65.56 289 PRO A C 1
ATOM 2190 O O . PRO A 1 289 ? 6.178 -2.562 -35.348 1.00 65.56 289 PRO A O 1
ATOM 2193 N N . GLN A 1 290 ? 6.267 -0.794 -33.961 1.00 60.19 290 GLN A N 1
ATOM 2194 C CA . GLN A 1 290 ? 6.194 0.233 -35.012 1.00 60.19 290 GLN A CA 1
ATOM 2195 C C . GLN A 1 290 ? 7.530 0.491 -35.722 1.00 60.19 290 GLN A C 1
ATOM 2197 O O . GLN A 1 290 ? 7.523 1.074 -36.803 1.00 60.19 290 GLN A O 1
ATOM 2202 N N . HIS A 1 291 ? 8.659 0.044 -35.160 1.00 60.25 291 HIS A N 1
ATOM 2203 C CA . HIS A 1 291 ? 9.985 0.341 -35.714 1.00 60.25 291 HIS A CA 1
ATOM 2204 C C . HIS A 1 291 ? 10.570 -0.814 -36.532 1.00 60.25 291 HIS A C 1
ATOM 2206 O O . HIS A 1 291 ? 10.846 -0.656 -37.719 1.00 60.25 291 HIS A O 1
ATOM 2212 N N . THR A 1 292 ? 10.756 -2.003 -35.954 1.00 64.25 292 THR A N 1
ATOM 2213 C CA . THR A 1 292 ? 11.145 -3.199 -36.721 1.00 64.25 292 THR A CA 1
ATOM 2214 C C . THR A 1 292 ? 10.636 -4.453 -36.024 1.00 64.25 292 THR A C 1
ATOM 2216 O O . THR A 1 292 ? 11.164 -4.872 -34.993 1.00 64.25 292 THR A O 1
ATOM 2219 N N . ARG A 1 293 ? 9.620 -5.081 -36.623 1.00 58.97 293 ARG A N 1
ATOM 2220 C CA . ARG A 1 293 ? 9.140 -6.406 -36.232 1.00 58.97 293 ARG A CA 1
ATOM 2221 C C . ARG A 1 293 ? 9.199 -7.341 -37.430 1.00 58.97 293 ARG A C 1
ATOM 2223 O O . ARG A 1 293 ? 8.409 -7.215 -38.361 1.00 58.97 293 ARG A O 1
ATOM 2230 N N . THR A 1 294 ? 10.135 -8.280 -37.402 1.00 65.12 294 THR A N 1
ATOM 2231 C CA . THR A 1 294 ? 10.159 -9.412 -38.340 1.00 65.12 294 THR A CA 1
ATOM 2232 C C . THR A 1 294 ? 9.757 -10.688 -37.603 1.00 65.12 294 THR A C 1
ATOM 2234 O O . THR A 1 294 ? 9.490 -10.663 -36.402 1.00 65.12 294 THR A O 1
ATOM 2237 N N . ALA A 1 295 ? 9.727 -11.824 -38.304 1.00 60.12 295 ALA A N 1
ATOM 2238 C CA . ALA A 1 295 ? 9.495 -13.125 -37.677 1.00 60.12 295 ALA A CA 1
ATOM 2239 C C . ALA A 1 295 ? 10.538 -13.479 -36.593 1.00 60.12 295 ALA A C 1
ATOM 2241 O O . ALA A 1 295 ? 10.272 -14.344 -35.767 1.00 60.12 295 ALA A O 1
ATOM 2242 N N . THR A 1 296 ? 11.709 -12.827 -36.587 1.00 66.38 296 THR A N 1
ATOM 2243 C CA . THR A 1 296 ? 12.848 -13.183 -35.722 1.00 66.38 296 THR A CA 1
ATOM 2244 C C . THR A 1 296 ? 13.418 -12.023 -34.905 1.00 66.38 296 THR A C 1
ATOM 2246 O O . THR A 1 296 ? 14.284 -12.257 -34.066 1.00 66.38 296 THR A O 1
ATOM 2249 N N . LYS A 1 297 ? 12.965 -10.783 -35.132 1.00 79.44 297 LYS A N 1
ATOM 2250 C CA . LYS A 1 297 ? 13.485 -9.588 -34.454 1.00 79.44 297 LYS A CA 1
ATOM 2251 C C . LYS A 1 297 ? 12.355 -8.703 -33.938 1.00 79.44 297 LYS A C 1
ATOM 2253 O O . LYS A 1 297 ? 11.446 -8.359 -34.696 1.00 79.44 297 LYS A O 1
ATOM 2258 N N . VAL A 1 298 ? 12.444 -8.314 -32.665 1.00 86.81 298 VAL A N 1
ATOM 2259 C CA . VAL A 1 298 ? 11.566 -7.324 -32.023 1.00 86.81 298 VAL A CA 1
ATOM 2260 C C . VAL A 1 298 ? 12.434 -6.207 -31.457 1.00 86.81 298 VAL A C 1
ATOM 2262 O O . VAL A 1 298 ? 13.140 -6.417 -30.471 1.00 86.81 298 VAL A O 1
ATOM 2265 N N . ILE A 1 299 ? 12.398 -5.039 -32.102 1.00 86.75 299 ILE A N 1
ATOM 2266 C CA . ILE A 1 299 ? 13.313 -3.922 -31.833 1.00 86.75 299 ILE A CA 1
ATOM 2267 C C . ILE A 1 299 ? 12.527 -2.639 -31.548 1.00 86.75 299 ILE A C 1
ATOM 2269 O O . ILE A 1 299 ? 11.590 -2.307 -32.275 1.00 86.75 299 ILE A O 1
ATOM 2273 N N . LEU A 1 300 ? 12.951 -1.903 -30.519 1.00 88.75 300 LEU A N 1
ATOM 2274 C CA . LEU A 1 300 ? 12.520 -0.536 -30.226 1.00 88.75 300 LEU A CA 1
ATOM 2275 C C . LEU A 1 300 ? 13.558 0.460 -30.771 1.00 88.75 300 LEU A C 1
ATOM 2277 O O . LEU A 1 300 ? 14.732 0.336 -30.438 1.00 88.75 300 LEU A O 1
ATOM 2281 N N . GLY A 1 301 ? 13.132 1.446 -31.566 1.00 82.88 301 GLY A N 1
ATOM 2282 C CA . GLY A 1 301 ? 14.011 2.439 -32.210 1.00 82.88 301 GLY A CA 1
ATOM 2283 C C . GLY A 1 301 ? 14.584 2.009 -33.560 1.00 82.88 301 GLY A C 1
ATOM 2284 O O . GLY A 1 301 ? 14.261 0.938 -34.088 1.00 82.88 301 GLY A O 1
ATOM 2285 N N . LYS A 1 302 ? 15.424 2.864 -34.146 1.00 73.12 302 LYS A N 1
ATOM 2286 C CA . LYS A 1 302 ? 16.034 2.668 -35.467 1.00 73.12 302 LYS A CA 1
ATOM 2287 C C . LYS A 1 302 ? 17.440 2.068 -35.378 1.00 73.12 302 LYS A C 1
ATOM 2289 O O . LYS A 1 302 ? 18.303 2.512 -34.623 1.00 73.12 302 LYS A O 1
ATOM 2294 N N . LYS A 1 303 ? 17.700 1.102 -36.259 1.00 66.88 303 LYS A N 1
ATOM 2295 C CA . LYS A 1 303 ? 19.036 0.542 -36.496 1.00 66.88 303 LYS A CA 1
ATOM 2296 C C . LYS A 1 303 ? 19.699 1.189 -37.717 1.00 66.88 303 LYS A C 1
ATOM 2298 O O . LYS A 1 303 ? 19.015 1.517 -38.687 1.00 66.88 303 LYS A O 1
ATOM 2303 N N . ARG A 1 304 ? 21.022 1.334 -37.683 1.00 58.69 304 ARG A N 1
ATOM 2304 C CA . ARG A 1 304 ? 21.900 1.598 -38.834 1.00 58.69 304 ARG A CA 1
ATOM 2305 C C . ARG A 1 304 ? 22.657 0.331 -39.270 1.00 58.69 304 ARG A C 1
ATOM 2307 O O . ARG A 1 304 ? 23.016 0.246 -40.440 1.00 58.69 304 ARG A O 1
ATOM 2314 N N . ASP A 1 305 ? 22.840 -0.654 -38.384 1.00 60.16 305 ASP A N 1
ATOM 2315 C CA . ASP A 1 305 ? 23.490 -1.947 -38.680 1.00 60.16 305 ASP A CA 1
ATOM 2316 C C . ASP A 1 305 ? 22.656 -3.163 -38.182 1.00 60.16 305 ASP A C 1
ATOM 2318 O O . ASP A 1 305 ? 21.424 -3.118 -38.098 1.00 60.16 305 ASP A O 1
ATOM 2322 N N . THR A 1 306 ? 23.304 -4.304 -37.939 1.00 68.62 306 THR A N 1
ATOM 2323 C CA . THR A 1 306 ? 22.702 -5.628 -37.731 1.00 68.62 306 THR A CA 1
ATOM 2324 C C . THR A 1 306 ? 22.177 -5.833 -36.304 1.00 68.62 306 THR A C 1
ATOM 2326 O O . THR A 1 306 ? 21.178 -6.536 -36.139 1.00 68.62 306 THR A O 1
ATOM 2329 N N . ASN A 1 307 ? 22.796 -5.185 -35.308 1.00 78.88 307 ASN A N 1
ATOM 2330 C CA . ASN A 1 307 ? 22.565 -5.386 -33.869 1.00 78.88 307 ASN A CA 1
ATOM 2331 C C . ASN A 1 307 ? 22.316 -4.048 -33.155 1.00 78.88 307 ASN A C 1
ATOM 2333 O O . ASN A 1 307 ? 22.738 -3.006 -33.644 1.00 78.88 307 ASN A O 1
ATOM 2337 N N . CYS A 1 308 ? 21.692 -4.062 -31.974 1.00 86.25 308 CYS A N 1
ATOM 2338 C CA . CYS A 1 308 ? 21.363 -2.827 -31.237 1.00 86.25 308 CYS A CA 1
ATOM 2339 C C . CYS A 1 308 ? 22.444 -2.328 -30.261 1.00 86.25 308 CYS A C 1
ATOM 2341 O O . CYS A 1 308 ? 22.248 -1.327 -29.576 1.00 86.25 308 CYS A O 1
ATOM 2343 N N . ASN A 1 309 ? 23.597 -2.994 -30.200 1.00 87.62 309 ASN A N 1
ATOM 2344 C CA . ASN A 1 309 ? 24.678 -2.656 -29.273 1.00 87.62 309 ASN A CA 1
ATOM 2345 C C . ASN A 1 309 ? 25.852 -1.901 -29.922 1.00 87.62 309 ASN A C 1
ATOM 2347 O O . ASN A 1 309 ? 26.787 -1.520 -29.215 1.00 87.62 309 ASN A O 1
ATOM 2351 N N . ASN A 1 310 ? 25.845 -1.664 -31.240 1.00 87.12 310 ASN A N 1
ATOM 2352 C CA . ASN A 1 310 ? 26.960 -0.954 -31.868 1.00 87.12 310 ASN A CA 1
ATOM 2353 C C . ASN A 1 310 ? 26.935 0.540 -31.541 1.00 87.12 310 ASN A C 1
ATOM 2355 O O . ASN A 1 310 ? 25.892 1.147 -31.286 1.00 87.12 310 ASN A O 1
ATOM 2359 N N . ALA A 1 311 ? 28.116 1.154 -31.624 1.00 86.62 311 ALA A N 1
ATOM 2360 C CA . ALA A 1 311 ? 28.312 2.558 -31.296 1.00 86.62 311 ALA A CA 1
ATOM 2361 C C . ALA A 1 311 ? 27.459 3.514 -32.150 1.00 86.62 311 ALA A C 1
ATOM 2363 O O . ALA A 1 311 ? 27.076 4.567 -31.661 1.00 86.62 311 ALA A O 1
ATOM 2364 N N . ALA A 1 312 ? 27.127 3.159 -33.394 1.00 83.88 312 ALA A N 1
ATOM 2365 C CA . ALA A 1 312 ? 26.359 4.015 -34.302 1.00 83.88 312 ALA A CA 1
ATOM 2366 C C . ALA A 1 312 ? 24.830 3.818 -34.230 1.00 83.88 312 ALA A C 1
ATOM 2368 O O . ALA A 1 312 ? 24.100 4.589 -34.859 1.00 83.88 312 ALA A O 1
ATOM 2369 N N . ASP A 1 313 ? 24.356 2.798 -33.507 1.00 85.06 313 ASP A N 1
ATOM 2370 C CA . ASP A 1 313 ? 22.945 2.400 -33.445 1.00 85.06 313 ASP A CA 1
ATOM 2371 C C . ASP A 1 313 ? 22.216 3.062 -32.267 1.00 85.06 313 ASP A C 1
ATOM 2373 O O . ASP A 1 313 ? 22.831 3.360 -31.247 1.00 85.06 313 ASP A O 1
ATOM 2377 N N . SER A 1 314 ? 20.902 3.275 -32.383 1.00 86.00 314 SER A N 1
ATOM 2378 C CA . SER A 1 314 ? 20.041 3.811 -31.315 1.00 86.00 314 SER A CA 1
ATOM 2379 C C . SER A 1 314 ? 18.758 2.985 -31.253 1.00 86.00 314 SER A C 1
ATOM 2381 O O . SER A 1 314 ? 17.696 3.367 -31.739 1.00 86.00 314 SER A O 1
ATOM 2383 N N . CYS A 1 315 ? 18.897 1.771 -30.726 1.00 88.56 315 CYS A N 1
ATOM 2384 C CA . CYS A 1 315 ? 17.794 0.838 -30.588 1.00 88.56 315 CYS A CA 1
ATOM 2385 C C . CYS A 1 315 ? 18.000 -0.109 -29.404 1.00 88.56 315 CYS A C 1
ATOM 2387 O O . CYS A 1 315 ? 19.091 -0.196 -28.846 1.00 88.56 315 CYS A O 1
ATOM 2389 N N . LEU A 1 316 ? 16.937 -0.817 -29.024 1.00 92.00 316 LEU A N 1
ATOM 2390 C CA . LEU A 1 316 ? 16.949 -1.894 -28.037 1.00 92.00 316 LEU A CA 1
ATOM 2391 C C . LEU A 1 316 ? 16.339 -3.145 -28.658 1.00 92.00 316 LEU A C 1
ATOM 2393 O O . LEU A 1 316 ? 15.300 -3.081 -29.317 1.00 92.00 316 LEU A O 1
ATOM 2397 N N . GLU A 1 317 ? 16.964 -4.291 -28.416 1.00 90.69 317 GLU A N 1
ATOM 2398 C CA . GLU A 1 317 ? 16.481 -5.578 -28.911 1.00 90.69 317 GLU A CA 1
ATOM 2399 C C . GLU A 1 317 ? 15.805 -6.394 -27.804 1.00 90.69 317 GLU A C 1
ATOM 2401 O O . GLU A 1 317 ? 16.434 -6.776 -26.821 1.00 90.69 317 GLU A O 1
ATOM 2406 N N . TYR A 1 318 ? 14.528 -6.723 -28.008 1.00 92.56 318 TYR A N 1
ATOM 2407 C CA . TYR A 1 318 ? 13.699 -7.486 -27.072 1.00 92.56 318 TYR A CA 1
ATOM 2408 C C . TYR A 1 318 ? 13.289 -8.868 -27.594 1.00 92.56 318 TYR A C 1
ATOM 2410 O O . TYR A 1 318 ? 12.455 -9.529 -26.976 1.00 92.56 318 TYR A O 1
ATOM 2418 N N . SER A 1 319 ? 13.864 -9.335 -28.707 1.00 89.06 319 SER A N 1
ATOM 2419 C CA . SER A 1 319 ? 13.487 -10.586 -29.388 1.00 89.06 319 SER A CA 1
ATOM 2420 C C . SER A 1 319 ? 13.397 -11.794 -28.446 1.00 89.06 319 SER A C 1
ATOM 2422 O O . SER A 1 319 ? 12.447 -12.570 -28.532 1.00 89.06 319 SER A O 1
ATOM 2424 N N . GLN A 1 320 ? 14.327 -11.914 -27.491 1.00 90.69 320 GLN A N 1
ATOM 2425 C CA . GLN A 1 320 ? 14.369 -13.017 -26.521 1.00 90.69 320 GLN A CA 1
ATOM 2426 C C . GLN A 1 320 ? 13.118 -13.126 -25.632 1.00 90.69 320 GLN A C 1
ATOM 2428 O O . GLN A 1 320 ? 12.800 -14.207 -25.141 1.00 90.69 320 GLN A O 1
ATOM 2433 N N . TYR A 1 321 ? 12.378 -12.031 -25.449 1.00 92.88 321 TYR A N 1
ATOM 2434 C CA . TYR A 1 321 ? 11.155 -11.998 -24.645 1.00 92.88 321 TYR A CA 1
ATOM 2435 C C . TYR A 1 321 ? 9.893 -12.293 -25.465 1.00 92.88 321 TYR A C 1
ATOM 2437 O O . TYR A 1 321 ? 8.814 -12.405 -24.895 1.00 92.88 321 TYR A O 1
ATOM 2445 N N . TYR A 1 322 ? 10.016 -12.440 -26.788 1.00 89.44 322 TYR A N 1
ATOM 2446 C CA . TYR A 1 322 ? 8.927 -12.764 -27.718 1.00 89.44 322 TYR A CA 1
ATOM 2447 C C . TYR A 1 322 ? 9.052 -14.173 -28.325 1.00 89.44 322 TYR A C 1
ATOM 2449 O O . TYR A 1 322 ? 8.341 -14.486 -29.279 1.00 89.44 322 TYR A O 1
ATOM 2457 N N . ALA A 1 323 ? 9.940 -15.017 -27.789 1.00 88.75 323 ALA A N 1
ATOM 2458 C CA . ALA A 1 323 ? 10.022 -16.432 -28.151 1.00 88.75 323 ALA A CA 1
ATOM 2459 C C . ALA A 1 323 ? 8.716 -17.187 -27.811 1.00 88.75 323 ALA A C 1
ATOM 2461 O O . ALA A 1 323 ? 7.908 -16.708 -27.016 1.00 88.75 323 ALA A O 1
ATOM 2462 N N . GLU A 1 324 ? 8.509 -18.370 -28.405 1.00 84.50 324 GLU A N 1
ATOM 2463 C CA . GLU A 1 324 ? 7.247 -19.135 -28.332 1.00 84.50 324 GLU A CA 1
ATOM 2464 C C . GLU A 1 324 ? 6.762 -19.435 -26.899 1.00 84.50 324 GLU A C 1
ATOM 2466 O O . GLU A 1 324 ? 5.558 -19.524 -26.668 1.00 84.50 324 GLU A O 1
ATOM 2471 N N . ASP A 1 325 ? 7.673 -19.559 -25.928 1.00 88.69 325 ASP A N 1
ATOM 2472 C CA . ASP A 1 325 ? 7.378 -19.842 -24.516 1.00 88.69 325 ASP A CA 1
ATOM 2473 C C . ASP A 1 325 ? 7.241 -18.579 -23.642 1.00 88.69 325 ASP A C 1
ATOM 2475 O O . ASP A 1 325 ? 7.144 -18.678 -22.414 1.00 88.69 325 ASP A O 1
ATOM 2479 N N . LYS A 1 326 ? 7.265 -17.384 -24.246 1.00 91.94 326 LYS A N 1
ATOM 2480 C CA . LYS A 1 326 ? 7.245 -16.093 -23.546 1.00 91.94 326 LYS A CA 1
ATOM 2481 C C . LYS A 1 326 ? 5.971 -15.299 -23.816 1.00 91.94 326 LYS A C 1
ATOM 2483 O O . LYS A 1 326 ? 5.325 -15.407 -24.852 1.00 91.94 326 LYS A O 1
ATOM 2488 N N . SER A 1 327 ? 5.659 -14.404 -22.886 1.00 91.75 327 SER A N 1
ATOM 2489 C CA . SER A 1 327 ? 4.494 -13.514 -22.928 1.00 91.75 327 SER A CA 1
ATOM 2490 C C . SER A 1 327 ? 4.787 -12.171 -23.616 1.00 91.75 327 SER A C 1
ATOM 2492 O O . SER A 1 327 ? 4.124 -11.166 -23.337 1.00 91.75 327 SER A O 1
ATOM 2494 N N . GLY A 1 328 ? 5.785 -12.124 -24.505 1.00 91.38 328 GLY A N 1
ATOM 2495 C CA . GLY A 1 328 ? 6.157 -10.924 -25.251 1.00 91.38 328 GLY A CA 1
ATOM 2496 C C . GLY A 1 328 ? 6.603 -9.787 -24.333 1.00 91.38 328 GLY A C 1
ATOM 2497 O O . GLY A 1 328 ? 7.449 -9.961 -23.459 1.00 91.38 328 GLY A O 1
ATOM 2498 N N . PHE A 1 329 ? 5.977 -8.618 -24.498 1.00 92.25 329 PHE A N 1
ATOM 2499 C CA . PHE A 1 329 ? 6.226 -7.424 -23.682 1.00 92.25 329 PHE A CA 1
ATOM 2500 C C . PHE A 1 329 ? 6.215 -7.707 -22.173 1.00 92.25 329 PHE A C 1
ATOM 2502 O O . PHE A 1 329 ? 7.076 -7.226 -21.445 1.00 92.25 329 PHE A O 1
ATOM 2509 N N . TRP A 1 330 ? 5.286 -8.544 -21.708 1.00 94.56 330 TRP A N 1
ATOM 2510 C CA . TRP A 1 330 ? 5.134 -8.867 -20.288 1.00 94.56 330 TRP A CA 1
ATOM 2511 C C . TRP A 1 330 ? 6.244 -9.768 -19.732 1.00 94.56 330 TRP A C 1
ATOM 2513 O O . TRP A 1 330 ? 6.338 -9.936 -18.519 1.00 94.56 330 TRP A O 1
ATOM 2523 N N . SER A 1 331 ? 7.080 -10.348 -20.597 1.00 95.56 331 SER A N 1
ATOM 2524 C CA . SER A 1 331 ? 8.251 -11.142 -20.212 1.00 95.56 331 SER A CA 1
ATOM 2525 C C . SER A 1 331 ? 9.550 -10.337 -20.161 1.00 95.56 331 SER A C 1
ATOM 2527 O O . SER A 1 331 ? 10.570 -10.895 -19.761 1.00 95.56 331 SER A O 1
ATOM 2529 N N . ILE A 1 332 ? 9.531 -9.049 -20.521 1.00 96.94 332 ILE A N 1
ATOM 2530 C CA . ILE A 1 332 ? 10.671 -8.152 -20.307 1.00 96.94 332 ILE A CA 1
ATOM 2531 C C . ILE A 1 332 ? 10.878 -7.992 -18.784 1.00 96.94 332 ILE A C 1
ATOM 2533 O O . ILE A 1 332 ? 9.919 -7.644 -18.093 1.00 96.94 332 ILE A O 1
ATOM 2537 N N . PRO A 1 333 ? 12.081 -8.233 -18.226 1.00 98.19 333 PRO A N 1
ATOM 2538 C CA . PRO A 1 333 ? 12.313 -8.253 -16.782 1.00 98.19 333 PRO A CA 1
ATOM 2539 C C . PRO A 1 333 ? 11.862 -6.989 -16.051 1.00 98.19 333 PRO A C 1
ATOM 2541 O O . PRO A 1 333 ? 11.152 -7.094 -15.049 1.00 98.19 333 PRO A O 1
ATOM 2544 N N . TRP A 1 334 ? 12.197 -5.798 -16.560 1.00 98.50 334 TRP A N 1
ATOM 2545 C CA . TRP A 1 334 ? 11.728 -4.567 -15.925 1.00 98.50 334 TRP A CA 1
ATOM 2546 C C . TRP A 1 334 ? 10.197 -4.435 -15.994 1.00 98.50 334 TRP A C 1
ATOM 2548 O O . TRP A 1 334 ? 9.594 -4.004 -15.016 1.00 98.50 334 TRP A O 1
ATOM 2558 N N . VAL A 1 335 ? 9.533 -4.894 -17.067 1.00 98.38 335 VAL A N 1
ATOM 2559 C CA . VAL A 1 335 ? 8.056 -4.922 -17.154 1.00 98.38 335 VAL A CA 1
ATOM 2560 C C . VAL A 1 335 ? 7.477 -5.879 -16.115 1.00 98.38 335 VAL A C 1
ATOM 2562 O O . VAL A 1 335 ? 6.548 -5.521 -15.393 1.00 98.38 335 VAL A O 1
ATOM 2565 N N . ALA A 1 336 ? 8.032 -7.086 -16.002 1.00 98.25 336 ALA A N 1
ATOM 2566 C CA . ALA A 1 336 ? 7.580 -8.090 -15.042 1.00 98.25 336 ALA A CA 1
ATOM 2567 C C . ALA A 1 336 ? 7.710 -7.592 -13.591 1.00 98.25 336 ALA A C 1
ATOM 2569 O O . ALA A 1 336 ? 6.805 -7.797 -12.779 1.00 98.25 336 ALA A O 1
ATOM 2570 N N . ASN A 1 337 ? 8.796 -6.882 -13.276 1.00 98.62 337 ASN A N 1
ATOM 2571 C CA . ASN A 1 337 ? 8.982 -6.219 -11.985 1.00 98.62 337 ASN A CA 1
ATOM 2572 C C . ASN A 1 337 ? 7.944 -5.107 -11.755 1.00 98.62 337 ASN A C 1
ATOM 2574 O O . ASN A 1 337 ? 7.378 -5.008 -10.667 1.00 98.62 337 ASN A O 1
ATOM 2578 N N . LEU A 1 338 ? 7.596 -4.317 -12.776 1.00 98.69 338 LEU A N 1
ATOM 2579 C CA . LEU A 1 338 ? 6.522 -3.324 -12.657 1.00 98.69 338 LEU A CA 1
ATOM 2580 C C . LEU A 1 338 ? 5.142 -3.959 -12.453 1.00 98.69 338 LEU A C 1
ATOM 2582 O O . LEU A 1 338 ? 4.340 -3.428 -11.691 1.00 98.69 338 LEU A O 1
ATOM 2586 N N . VAL A 1 339 ? 4.862 -5.118 -13.051 1.00 97.69 339 VAL A N 1
ATOM 2587 C CA . VAL A 1 339 ? 3.623 -5.868 -12.774 1.00 97.69 339 VAL A CA 1
ATOM 2588 C C . VAL A 1 339 ? 3.575 -6.337 -11.313 1.00 97.69 339 VAL A C 1
ATOM 2590 O O . VAL A 1 339 ? 2.533 -6.230 -10.663 1.00 97.69 339 VAL A O 1
ATOM 2593 N N . GLN A 1 340 ? 4.698 -6.797 -10.753 1.00 97.44 340 GLN A N 1
ATOM 2594 C CA . GLN A 1 340 ? 4.783 -7.130 -9.323 1.00 97.44 340 GLN A CA 1
ATOM 2595 C C . GLN A 1 340 ? 4.574 -5.894 -8.436 1.00 97.44 340 GLN A C 1
ATOM 2597 O O . GLN A 1 340 ? 3.816 -5.954 -7.464 1.00 97.44 340 GLN A O 1
ATOM 2602 N N . ALA A 1 341 ? 5.159 -4.754 -8.811 1.00 98.31 341 ALA A N 1
ATOM 2603 C CA . ALA A 1 341 ? 4.938 -3.477 -8.137 1.00 98.31 341 ALA A CA 1
ATOM 2604 C C . ALA A 1 341 ? 3.456 -3.064 -8.154 1.00 98.31 341 ALA A C 1
ATOM 2606 O O . ALA A 1 341 ? 2.920 -2.641 -7.132 1.00 98.31 341 ALA A O 1
ATOM 2607 N N . LEU A 1 342 ? 2.759 -3.243 -9.279 1.00 97.81 342 LEU A N 1
ATOM 2608 C CA . LEU A 1 342 ? 1.326 -2.963 -9.397 1.00 97.81 342 LEU A CA 1
ATOM 2609 C C . LEU A 1 342 ? 0.476 -3.833 -8.458 1.00 97.81 342 LEU A C 1
ATOM 2611 O O . LEU A 1 342 ? -0.454 -3.327 -7.825 1.00 97.81 342 LEU A O 1
ATOM 2615 N N . ASN A 1 343 ? 0.820 -5.113 -8.299 1.00 96.56 343 ASN A N 1
ATOM 2616 C CA . ASN A 1 343 ? 0.157 -5.994 -7.332 1.00 96.56 343 ASN A CA 1
ATOM 2617 C C . ASN A 1 343 ? 0.384 -5.529 -5.884 1.00 96.56 343 ASN A C 1
ATOM 2619 O O . ASN A 1 343 ? -0.543 -5.553 -5.073 1.00 96.56 343 ASN A O 1
ATOM 2623 N N . ALA A 1 344 ? 1.592 -5.058 -5.567 1.00 98.19 344 ALA A N 1
ATOM 2624 C CA . ALA A 1 344 ? 1.924 -4.520 -4.250 1.00 98.19 344 ALA A CA 1
ATOM 2625 C C . ALA A 1 344 ? 1.198 -3.212 -3.944 1.00 98.19 344 ALA A C 1
ATOM 2627 O O . ALA A 1 344 ? 0.589 -3.073 -2.881 1.00 98.19 344 ALA A O 1
ATOM 2628 N N . TYR A 1 345 ? 1.158 -2.299 -4.912 1.00 97.75 345 TYR A N 1
ATOM 2629 C CA . TYR A 1 345 ? 0.347 -1.090 -4.834 1.00 97.75 345 TYR A CA 1
ATOM 2630 C C . TYR A 1 345 ? -1.134 -1.424 -4.600 1.00 97.75 345 TYR A C 1
ATOM 2632 O O . TYR A 1 345 ? -1.773 -0.834 -3.726 1.00 97.75 345 TYR A O 1
ATOM 2640 N N . LYS A 1 346 ? -1.682 -2.405 -5.331 1.00 96.12 346 LYS A N 1
ATOM 2641 C CA . LYS A 1 346 ? -3.068 -2.850 -5.147 1.00 96.12 346 LYS A CA 1
ATOM 2642 C C . LYS A 1 346 ? -3.314 -3.365 -3.727 1.00 96.12 346 LYS A C 1
ATOM 2644 O O . LYS A 1 346 ? -4.295 -2.955 -3.116 1.00 96.12 346 LYS A O 1
ATOM 2649 N N . ALA A 1 347 ? -2.426 -4.197 -3.183 1.00 96.25 347 ALA A N 1
ATOM 2650 C CA . ALA A 1 347 ? -2.553 -4.704 -1.814 1.00 96.25 347 ALA A CA 1
ATOM 2651 C C . ALA A 1 347 ? -2.561 -3.573 -0.768 1.00 96.25 347 ALA A C 1
ATOM 2653 O O . ALA A 1 347 ? -3.353 -3.613 0.174 1.00 96.25 347 ALA A O 1
ATOM 2654 N N . ILE A 1 348 ? -1.737 -2.536 -0.963 1.00 97.31 348 ILE A N 1
ATOM 2655 C CA . ILE A 1 348 ? -1.736 -1.333 -0.117 1.00 97.31 348 ILE A CA 1
ATOM 2656 C C . ILE A 1 348 ? -3.094 -0.622 -0.191 1.00 97.31 348 ILE A C 1
ATOM 2658 O O . ILE A 1 348 ? -3.703 -0.356 0.844 1.00 97.31 348 ILE A O 1
ATOM 2662 N N . LYS A 1 349 ? -3.607 -0.350 -1.398 1.00 95.69 349 LYS A N 1
ATOM 2663 C CA . LYS A 1 349 ? -4.885 0.363 -1.579 1.00 95.69 349 LYS A CA 1
ATOM 2664 C C . LYS A 1 349 ? -6.098 -0.428 -1.110 1.00 95.69 349 LYS A C 1
ATOM 2666 O O . LYS A 1 349 ? -7.003 0.145 -0.504 1.00 95.69 349 LYS A O 1
ATOM 2671 N N . ASP A 1 350 ? -6.112 -1.735 -1.333 1.00 93.56 350 ASP A N 1
ATOM 2672 C CA . ASP A 1 350 ? -7.176 -2.606 -0.839 1.00 93.56 350 ASP A CA 1
ATOM 2673 C C . ASP A 1 350 ? -7.181 -2.628 0.701 1.00 93.56 350 ASP A C 1
ATOM 2675 O O . ASP A 1 350 ? -8.252 -2.554 1.307 1.00 93.56 350 ASP A O 1
ATOM 2679 N N . LYS A 1 351 ? -6.004 -2.632 1.348 1.00 95.25 351 LYS A N 1
ATOM 2680 C CA . LYS A 1 351 ? -5.890 -2.508 2.810 1.00 95.25 351 LYS A CA 1
ATOM 2681 C C . LYS A 1 351 ? -6.414 -1.164 3.315 1.00 95.25 351 LYS A C 1
ATOM 2683 O O . LYS A 1 351 ? -7.277 -1.171 4.185 1.00 95.25 351 LYS A O 1
ATOM 2688 N N . GLU A 1 352 ? -5.988 -0.041 2.728 1.00 95.00 352 GLU A N 1
ATOM 2689 C CA . GLU A 1 352 ? -6.487 1.297 3.100 1.00 95.00 352 GLU A CA 1
ATOM 2690 C C . GLU A 1 352 ? -8.022 1.370 3.030 1.00 95.00 352 GLU A C 1
ATOM 2692 O O . GLU A 1 352 ? -8.678 1.837 3.962 1.00 95.00 352 GLU A O 1
ATOM 2697 N N . ASN A 1 353 ? -8.611 0.850 1.950 1.00 92.31 353 ASN A N 1
ATOM 2698 C CA . ASN A 1 353 ? -10.063 0.819 1.775 1.00 92.31 353 ASN A CA 1
ATOM 2699 C C . ASN A 1 353 ? -10.761 -0.072 2.812 1.00 92.31 353 ASN A C 1
ATOM 2701 O O . ASN A 1 353 ? -11.824 0.286 3.326 1.00 92.31 353 ASN A O 1
ATOM 2705 N N . ASN A 1 354 ? -10.186 -1.233 3.122 1.00 91.00 354 ASN A N 1
ATOM 2706 C CA . ASN A 1 354 ? -10.734 -2.146 4.122 1.00 91.00 354 ASN A CA 1
ATOM 2707 C C . ASN A 1 354 ? -10.648 -1.564 5.536 1.00 91.00 354 ASN A C 1
ATOM 2709 O O . ASN A 1 354 ? -11.582 -1.743 6.316 1.00 91.00 354 ASN A O 1
ATOM 2713 N N . ASP A 1 355 ? -9.595 -0.811 5.847 1.00 94.38 355 ASP A N 1
ATOM 2714 C CA . ASP A 1 355 ? -9.455 -0.154 7.145 1.00 94.38 355 ASP A CA 1
ATOM 2715 C C . ASP A 1 355 ? -10.488 0.953 7.335 1.00 94.38 355 ASP A C 1
ATOM 2717 O O . ASP A 1 355 ? -11.104 1.046 8.396 1.00 94.38 355 ASP A O 1
ATOM 2721 N N . VAL A 1 356 ? -10.748 1.749 6.293 1.00 91.06 356 VAL A N 1
ATOM 2722 C CA . VAL A 1 356 ? -11.821 2.757 6.313 1.00 91.06 356 VAL A CA 1
ATOM 2723 C C . VAL A 1 356 ? -13.183 2.097 6.546 1.00 91.06 356 VAL A C 1
ATOM 2725 O O . VAL A 1 356 ? -13.955 2.563 7.385 1.00 91.06 356 VAL A O 1
ATOM 2728 N N . LYS A 1 357 ? -13.472 0.981 5.865 1.00 89.12 357 LYS A N 1
ATOM 2729 C CA . LYS A 1 357 ? -14.715 0.218 6.079 1.00 89.12 357 LYS A CA 1
ATOM 2730 C C . LYS A 1 357 ? -14.811 -0.342 7.498 1.00 89.12 357 LYS A C 1
ATOM 2732 O O . LYS A 1 357 ? -15.872 -0.263 8.111 1.00 89.12 357 LYS A O 1
ATOM 2737 N N . ALA A 1 358 ? -13.718 -0.881 8.034 1.00 90.88 358 ALA A N 1
ATOM 2738 C CA . ALA A 1 358 ? -13.672 -1.398 9.397 1.00 90.88 358 ALA A CA 1
ATOM 2739 C C . ALA A 1 358 ? -13.896 -0.285 10.437 1.00 90.88 358 ALA A C 1
ATOM 2741 O O . ALA A 1 358 ? -14.612 -0.500 11.413 1.00 90.88 358 ALA A O 1
ATOM 2742 N N . LEU A 1 359 ? -13.367 0.922 10.208 1.00 91.56 359 LEU A N 1
ATOM 2743 C CA . LEU A 1 359 ? -13.649 2.085 11.053 1.00 91.56 359 LEU A CA 1
ATOM 2744 C C . LEU A 1 359 ? -15.119 2.520 11.003 1.00 91.56 359 LEU A C 1
ATOM 2746 O O . LEU A 1 359 ? -15.687 2.848 12.046 1.00 91.56 359 LEU A O 1
ATOM 2750 N N . GLU A 1 360 ? -15.747 2.513 9.826 1.00 87.88 360 GLU A N 1
ATOM 2751 C CA . GLU A 1 360 ? -17.177 2.832 9.703 1.00 87.88 360 GLU A CA 1
ATOM 2752 C C . GLU A 1 360 ? -18.053 1.769 10.382 1.00 87.88 360 GLU A C 1
ATOM 2754 O O . GLU A 1 360 ? -19.052 2.086 11.032 1.00 87.88 360 GLU A O 1
ATOM 2759 N N . LEU A 1 361 ? -17.635 0.502 10.319 1.00 86.88 361 LEU A N 1
ATOM 2760 C CA . LEU A 1 361 ? -18.286 -0.576 11.053 1.00 86.88 361 LEU A CA 1
ATOM 2761 C C . LEU A 1 361 ? -18.171 -0.372 12.571 1.00 86.88 361 LEU A C 1
ATOM 2763 O O . LEU A 1 361 ? -19.177 -0.479 13.267 1.00 86.88 361 LEU A O 1
ATOM 2767 N N . ILE A 1 362 ? -16.997 0.003 13.090 1.00 92.38 362 ILE A N 1
ATOM 2768 C CA . ILE A 1 362 ? -16.822 0.340 14.516 1.00 92.38 362 ILE A CA 1
ATOM 2769 C C . ILE A 1 362 ? -17.759 1.487 14.928 1.00 92.38 362 ILE A C 1
ATOM 2771 O O . ILE A 1 362 ? -18.399 1.418 15.974 1.00 92.38 362 ILE A O 1
ATOM 2775 N N . LYS A 1 363 ? -17.901 2.521 14.095 1.00 92.19 363 LYS A N 1
ATOM 2776 C CA . LYS A 1 363 ? -18.838 3.625 14.355 1.00 92.19 363 LYS A CA 1
ATOM 2777 C C . LYS A 1 363 ? -20.305 3.171 14.352 1.00 92.19 363 LYS A C 1
ATOM 2779 O O . LYS A 1 363 ? -21.111 3.626 15.164 1.00 92.19 363 LYS A O 1
ATOM 2784 N N . THR A 1 364 ? -20.657 2.247 13.464 1.00 85.31 364 THR A N 1
ATOM 2785 C CA . THR A 1 364 ? -21.999 1.649 13.426 1.00 85.31 364 THR A CA 1
ATOM 2786 C C . THR A 1 364 ? -22.272 0.827 14.688 1.00 85.31 364 THR A C 1
ATOM 2788 O O . THR A 1 364 ? -23.356 0.929 15.261 1.00 85.31 364 THR A O 1
ATOM 2791 N N . LEU A 1 365 ? -21.282 0.065 15.161 1.00 89.06 365 LEU A N 1
ATOM 2792 C CA . LEU A 1 365 ? -21.349 -0.700 16.411 1.00 89.06 365 LEU A CA 1
ATOM 2793 C C . LEU A 1 365 ? -21.573 0.207 17.632 1.00 89.06 365 LEU A C 1
ATOM 2795 O O . LEU A 1 365 ? -22.408 -0.097 18.486 1.00 89.06 365 LEU A O 1
ATOM 2799 N N . GLU A 1 366 ? -20.881 1.345 17.695 1.00 93.19 366 GLU A N 1
ATOM 2800 C CA . GLU A 1 366 ? -21.115 2.364 18.723 1.00 93.19 366 GLU A CA 1
ATOM 2801 C C . GLU A 1 366 ? -22.555 2.895 18.665 1.00 93.19 366 GLU A C 1
ATOM 2803 O O . GLU A 1 366 ? -23.266 2.883 19.670 1.00 93.19 366 GLU A O 1
ATOM 2808 N N . THR A 1 367 ? -23.009 3.305 17.478 1.00 85.12 367 THR A N 1
ATOM 2809 C CA . THR A 1 367 ? -24.352 3.876 17.280 1.00 85.12 367 THR A CA 1
ATOM 2810 C C . THR A 1 367 ? -25.444 2.880 17.676 1.00 85.12 367 THR A C 1
ATOM 2812 O O . THR A 1 367 ? -26.409 3.241 18.352 1.00 85.12 367 THR A O 1
ATOM 2815 N N . ALA A 1 368 ? -25.287 1.607 17.303 1.00 81.25 368 ALA A N 1
ATOM 2816 C CA . ALA A 1 368 ? -26.210 0.542 17.685 1.00 81.25 368 ALA A CA 1
ATOM 2817 C C . ALA A 1 368 ? -26.234 0.321 19.206 1.00 81.25 368 ALA A C 1
ATOM 2819 O O . ALA A 1 368 ? -27.304 0.137 19.785 1.00 81.25 368 ALA A O 1
ATOM 2820 N N . THR A 1 369 ? -25.072 0.402 19.860 1.00 87.25 369 THR A N 1
ATOM 2821 C CA . THR A 1 369 ? -24.964 0.299 21.323 1.00 87.25 369 THR A CA 1
ATOM 2822 C C . THR A 1 369 ? -25.706 1.437 22.020 1.00 87.25 369 THR A C 1
ATOM 2824 O O . THR A 1 369 ? -26.492 1.197 22.935 1.00 87.25 369 THR A O 1
ATOM 2827 N N . GLN A 1 370 ? -25.518 2.672 21.553 1.00 89.25 370 GLN A N 1
ATOM 2828 C CA . GLN A 1 370 ? -26.222 3.842 22.082 1.00 89.25 370 GLN A CA 1
ATOM 2829 C C . GLN A 1 370 ? -27.738 3.745 21.878 1.00 89.25 370 GLN A C 1
ATOM 2831 O O . GLN A 1 370 ? -28.501 4.051 22.796 1.00 89.25 370 GLN A O 1
ATOM 2836 N N . ALA A 1 371 ? -28.185 3.296 20.702 1.00 81.38 371 ALA A N 1
ATOM 2837 C CA . ALA A 1 371 ? -29.603 3.119 20.404 1.00 81.38 371 ALA A CA 1
ATOM 2838 C C . ALA A 1 371 ? -30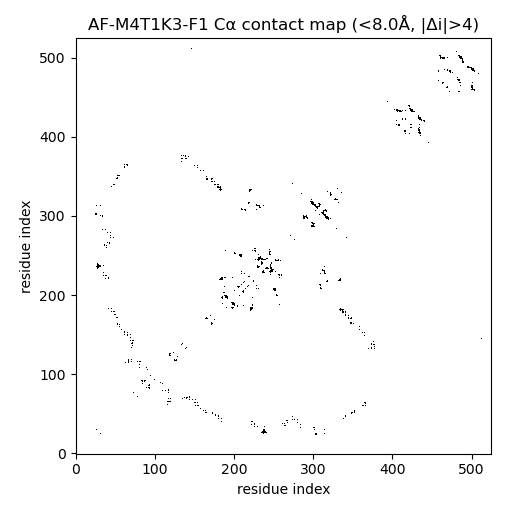.256 2.075 21.320 1.00 81.38 371 ALA A C 1
ATOM 2840 O O . ALA A 1 371 ? -31.362 2.296 21.813 1.00 81.38 371 ALA A O 1
ATOM 2841 N N . GLU A 1 372 ? -29.567 0.966 21.590 1.00 81.38 372 GLU A N 1
ATOM 2842 C CA . GLU A 1 372 ? -30.075 -0.080 22.476 1.00 81.38 372 GLU A CA 1
ATOM 2843 C C . GLU A 1 372 ? -30.127 0.386 23.938 1.00 81.38 372 GLU A C 1
ATOM 2845 O O . GLU A 1 372 ? -31.151 0.215 24.600 1.00 81.38 372 GLU A O 1
ATOM 2850 N N . LEU A 1 373 ? -29.088 1.075 24.421 1.00 84.38 373 LEU A N 1
ATOM 2851 C CA . LEU A 1 373 ? -29.105 1.709 25.746 1.00 84.38 373 LEU A CA 1
ATOM 2852 C C . LEU A 1 373 ? -30.260 2.715 25.880 1.00 84.38 373 LEU A C 1
ATOM 2854 O O . LEU A 1 373 ? -30.990 2.700 26.872 1.00 84.38 373 LEU A O 1
ATOM 2858 N N . ALA A 1 374 ? -30.484 3.550 24.862 1.00 82.12 374 ALA A N 1
ATOM 2859 C CA . ALA A 1 374 ? -31.597 4.498 24.841 1.00 82.12 374 ALA A CA 1
ATOM 2860 C C . ALA A 1 374 ? -32.967 3.796 24.812 1.00 82.12 374 ALA A C 1
ATOM 2862 O O . ALA A 1 374 ? -33.922 4.262 25.443 1.00 82.12 374 ALA A O 1
ATOM 2863 N N . ARG A 1 375 ? -33.072 2.666 24.101 1.00 80.75 375 ARG A N 1
ATOM 2864 C CA . ARG A 1 375 ? -34.288 1.849 24.043 1.00 80.75 375 ARG A CA 1
ATOM 2865 C C . ARG A 1 375 ? -34.627 1.282 25.418 1.00 80.75 375 ARG A C 1
ATOM 2867 O O . ARG A 1 375 ? -35.775 1.426 25.839 1.00 80.75 375 ARG A O 1
ATOM 2874 N N . GLN A 1 376 ? -33.657 0.721 26.140 1.00 79.81 376 GLN A N 1
ATOM 2875 C CA . GLN A 1 376 ? -33.870 0.252 27.516 1.00 79.81 376 GLN A CA 1
ATOM 2876 C C . GLN A 1 376 ? -34.315 1.397 28.433 1.00 79.81 376 GLN A C 1
ATOM 2878 O O . GLN A 1 376 ? -35.358 1.292 29.078 1.00 79.81 376 GLN A O 1
ATOM 2883 N N . ALA A 1 377 ? -33.655 2.558 28.343 1.00 77.06 377 ALA A N 1
ATOM 2884 C CA . ALA A 1 377 ? -34.031 3.743 29.118 1.00 77.06 377 ALA A CA 1
ATOM 2885 C C . ALA A 1 377 ? -35.473 4.209 28.837 1.00 77.06 377 ALA A C 1
ATOM 2887 O O . ALA A 1 377 ? -36.144 4.804 29.684 1.00 77.06 377 ALA A O 1
ATOM 2888 N N . SER A 1 378 ? -35.962 4.012 27.608 1.00 74.31 378 SER A N 1
ATOM 2889 C CA . SER A 1 378 ? -37.343 4.335 27.235 1.00 74.31 378 SER A CA 1
ATOM 2890 C C . SER A 1 378 ? -38.353 3.330 27.793 1.00 74.31 378 SER A C 1
ATOM 2892 O O . SER A 1 378 ? -39.413 3.742 28.263 1.00 74.31 378 SER A O 1
ATOM 2894 N N . LEU A 1 379 ? -38.011 2.037 27.797 1.00 73.56 379 LEU A N 1
ATOM 2895 C CA . LEU A 1 379 ? -38.860 0.986 28.352 1.00 73.56 379 LEU A CA 1
ATOM 2896 C C . LEU A 1 379 ? -39.020 1.139 29.859 1.00 73.56 379 LEU A C 1
ATOM 2898 O O . LEU A 1 379 ? -40.134 1.026 30.359 1.00 73.56 379 LEU A O 1
ATOM 2902 N N . GLU A 1 380 ? -37.943 1.455 30.569 1.00 71.19 380 GLU A N 1
ATOM 2903 C CA . GLU A 1 380 ? -37.989 1.694 32.012 1.00 71.19 380 GLU A CA 1
ATOM 2904 C C . GLU A 1 380 ? -38.879 2.889 32.352 1.00 71.19 380 GLU A C 1
ATOM 2906 O O . GLU A 1 380 ? -39.767 2.780 33.195 1.00 71.19 380 GLU A O 1
ATOM 2911 N N . ARG A 1 381 ? -38.739 4.005 31.622 1.00 70.25 381 ARG A N 1
ATOM 2912 C CA . ARG A 1 381 ? -39.631 5.165 31.783 1.00 70.25 381 ARG A CA 1
ATOM 2913 C C . ARG A 1 381 ? -41.093 4.821 31.502 1.00 70.25 381 ARG A C 1
ATOM 2915 O O . ARG A 1 381 ? -41.975 5.305 32.211 1.00 70.25 381 ARG A O 1
ATOM 2922 N N . ALA A 1 382 ? -41.363 3.993 30.491 1.00 68.44 382 ALA A N 1
ATOM 2923 C CA . ALA A 1 382 ? -42.714 3.525 30.198 1.00 68.44 382 ALA A CA 1
ATOM 2924 C C . ALA A 1 382 ? -43.258 2.638 31.331 1.00 68.44 382 ALA A C 1
ATOM 2926 O O . ALA A 1 382 ? -44.382 2.854 31.779 1.00 68.44 382 ALA A O 1
ATOM 2927 N N . GLN A 1 383 ? -42.445 1.711 31.850 1.00 66.38 383 GLN A N 1
ATOM 2928 C CA . GLN A 1 383 ? -42.797 0.845 32.977 1.00 66.38 383 GLN A CA 1
ATOM 2929 C C . GLN A 1 383 ? -43.079 1.657 34.247 1.00 66.38 383 GLN A C 1
ATOM 2931 O O . GLN A 1 383 ? -44.125 1.462 34.871 1.00 66.38 383 GLN A O 1
ATOM 2936 N N . GLU A 1 384 ? -42.219 2.615 34.601 1.00 65.12 384 GLU A N 1
ATOM 2937 C CA . GLU A 1 384 ? -42.431 3.512 35.741 1.00 65.12 384 GLU A CA 1
ATOM 2938 C C . GLU A 1 384 ? -43.708 4.350 35.603 1.00 65.12 384 GLU A C 1
ATOM 2940 O O . GLU A 1 384 ? -44.416 4.551 36.593 1.00 65.12 384 GLU A O 1
ATOM 2945 N N . ALA A 1 385 ? -44.038 4.814 34.392 1.00 61.00 385 ALA A N 1
ATOM 2946 C CA . ALA A 1 385 ? -45.279 5.540 34.132 1.00 61.00 385 ALA A CA 1
ATOM 2947 C C . ALA A 1 385 ? -46.519 4.657 34.366 1.00 61.00 385 ALA A C 1
ATOM 2949 O O . ALA A 1 385 ? -47.475 5.108 34.998 1.00 61.00 385 ALA A O 1
ATOM 2950 N N . THR A 1 386 ? -46.486 3.385 33.952 1.00 54.41 386 THR A N 1
ATOM 2951 C CA . THR A 1 386 ? -47.548 2.409 34.266 1.00 54.41 386 THR A CA 1
ATOM 2952 C C . THR A 1 386 ? -47.622 2.054 35.754 1.00 54.41 386 THR A C 1
ATOM 2954 O O . THR A 1 386 ? -48.721 1.942 36.291 1.00 54.41 386 THR A O 1
ATOM 2957 N N . TYR A 1 387 ? -46.492 1.942 36.463 1.00 50.88 387 TYR A N 1
ATOM 2958 C CA . TYR A 1 387 ? -46.478 1.654 37.906 1.00 50.88 387 TYR A CA 1
ATOM 2959 C C . TYR A 1 387 ? -46.971 2.837 38.755 1.00 50.88 387 TYR A C 1
ATOM 2961 O O . TYR A 1 387 ? -47.695 2.640 39.734 1.00 50.88 387 TYR A O 1
ATOM 2969 N N . LYS A 1 388 ? -46.642 4.080 38.374 1.00 48.88 388 LYS A N 1
ATOM 2970 C CA . LYS A 1 388 ? -47.151 5.292 39.046 1.00 48.88 388 LYS A CA 1
ATOM 2971 C C . LYS A 1 388 ? -48.635 5.565 38.766 1.00 48.88 388 LYS A C 1
ATOM 2973 O O . LYS A 1 388 ? -49.235 6.364 39.482 1.00 48.88 388 LYS A O 1
ATOM 2978 N N . ALA A 1 389 ? -49.241 4.869 37.802 1.00 44.81 389 ALA A N 1
ATOM 2979 C CA . ALA A 1 389 ? -50.679 4.895 37.527 1.00 44.81 389 ALA A CA 1
ATOM 2980 C C . ALA A 1 389 ? -51.514 3.894 38.373 1.00 44.81 389 ALA A C 1
ATOM 2982 O O . ALA A 1 389 ? -52.703 3.717 38.112 1.00 44.81 389 ALA A O 1
ATOM 2983 N N . GLY A 1 390 ? -50.943 3.253 39.407 1.00 40.81 390 GLY A N 1
ATOM 2984 C CA . GLY A 1 390 ? -51.676 2.356 40.324 1.00 40.81 390 GLY A CA 1
ATOM 2985 C C . GLY A 1 390 ? -52.799 3.024 41.159 1.00 40.81 390 GLY A C 1
ATOM 2986 O O . GLY A 1 390 ? -52.899 4.247 41.252 1.00 40.81 390 GLY A O 1
ATOM 2987 N N . PRO A 1 391 ? -53.645 2.229 41.844 1.00 44.91 391 PRO A N 1
ATOM 2988 C CA . PRO A 1 391 ? -55.079 2.034 41.612 1.00 44.91 391 PRO A CA 1
ATOM 2989 C C . PRO A 1 391 ? -55.973 3.182 42.125 1.00 44.91 391 PRO A C 1
ATOM 2991 O O . PRO A 1 391 ? -56.853 2.965 42.956 1.00 44.91 391 PRO A O 1
ATOM 2994 N N . LYS A 1 392 ? -55.803 4.421 41.655 1.00 44.34 392 LYS A N 1
ATOM 2995 C CA . LYS A 1 392 ? -56.765 5.492 42.002 1.00 44.34 392 LYS A CA 1
ATOM 2996 C C . LYS A 1 392 ? -58.107 5.366 41.273 1.00 44.34 392 LYS A C 1
ATOM 2998 O O . LYS A 1 392 ? -59.129 5.782 41.808 1.00 44.34 392 LYS A O 1
ATOM 3003 N N . GLN A 1 393 ? -58.133 4.711 40.113 1.00 46.22 393 GLN A N 1
ATOM 3004 C CA . GLN A 1 393 ? -59.332 4.640 39.276 1.00 46.22 393 GLN A CA 1
ATOM 3005 C C . GLN A 1 393 ? -60.433 3.734 39.870 1.00 46.22 393 GLN A C 1
ATOM 3007 O O . GLN A 1 393 ? -61.605 4.092 39.828 1.00 46.22 393 GLN A O 1
ATOM 3012 N N . ASN A 1 394 ? -60.085 2.617 40.530 1.00 44.22 394 ASN A N 1
ATOM 3013 C CA . ASN A 1 394 ? -61.090 1.690 41.080 1.00 44.22 394 ASN A CA 1
ATOM 3014 C C . ASN A 1 394 ? -61.805 2.220 42.336 1.00 44.22 394 ASN A C 1
ATOM 3016 O O . ASN A 1 394 ? -62.987 1.941 42.532 1.00 44.22 394 ASN A O 1
ATOM 3020 N N . GLN A 1 395 ? -61.129 3.001 43.186 1.00 49.91 395 GLN A N 1
ATOM 3021 C CA . GLN A 1 395 ? -61.775 3.585 44.369 1.00 49.91 395 GLN A CA 1
ATOM 3022 C C . GLN A 1 395 ? -62.717 4.735 43.997 1.00 49.91 395 GLN A C 1
ATOM 3024 O O . GLN A 1 395 ? -63.795 4.841 44.580 1.00 49.91 395 GLN A O 1
ATOM 3029 N N . GLU A 1 396 ? -62.360 5.554 43.006 1.00 53.19 396 GLU A N 1
ATOM 3030 C CA . GLU A 1 396 ? -63.172 6.698 42.578 1.00 53.19 396 GLU A CA 1
ATOM 3031 C C . GLU A 1 396 ? -64.439 6.248 41.825 1.00 53.19 396 GLU A C 1
ATOM 3033 O O . GLU A 1 396 ? -65.539 6.733 42.108 1.00 53.19 396 GLU A O 1
ATOM 3038 N N . ILE A 1 397 ? -64.338 5.220 40.972 1.00 54.94 397 ILE A N 1
ATOM 3039 C CA . ILE A 1 397 ? -65.489 4.630 40.263 1.00 54.94 397 ILE A CA 1
ATOM 3040 C C . ILE A 1 397 ? -66.473 3.979 41.249 1.00 54.94 397 ILE A C 1
ATOM 3042 O O . ILE A 1 397 ? -67.684 4.193 41.154 1.00 54.94 397 ILE A O 1
ATOM 3046 N N . GLN A 1 398 ? -65.971 3.248 42.252 1.00 56.25 398 GLN A N 1
ATOM 3047 C CA . GLN A 1 398 ? -66.819 2.627 43.278 1.00 56.25 398 GLN A CA 1
ATOM 3048 C C . GLN A 1 398 ? -67.532 3.660 44.149 1.00 56.25 398 GLN A C 1
ATOM 3050 O O . GLN A 1 398 ? -68.7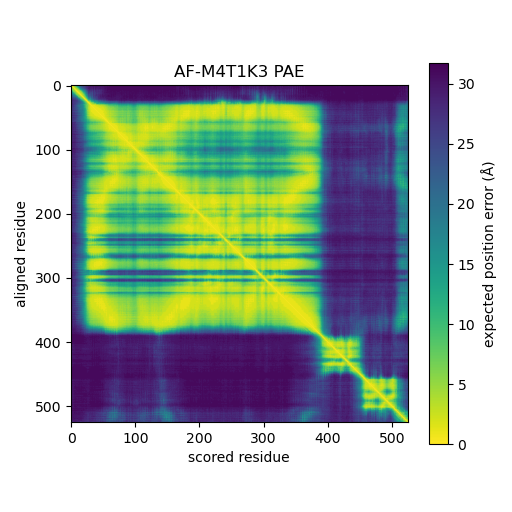20 3.506 44.439 1.00 56.25 398 GLN A O 1
ATOM 3055 N N . HIS A 1 399 ? -66.838 4.734 44.534 1.00 59.66 399 HIS A N 1
ATOM 3056 C CA . HIS A 1 399 ? -67.434 5.792 45.344 1.00 59.66 399 HIS A CA 1
ATOM 3057 C C . HIS A 1 399 ? -68.537 6.546 44.578 1.00 59.66 399 HIS A C 1
ATOM 3059 O O . HIS A 1 399 ? -69.554 6.923 45.164 1.00 59.66 399 HIS A O 1
ATOM 3065 N N . THR A 1 400 ? -68.375 6.706 43.260 1.00 62.19 400 THR A N 1
ATOM 3066 C CA . THR A 1 400 ? -69.339 7.399 42.389 1.00 62.19 400 THR A CA 1
ATOM 3067 C C . THR A 1 400 ? -70.567 6.530 42.080 1.00 62.19 400 THR A C 1
ATOM 3069 O O . THR A 1 400 ? -71.699 7.014 42.135 1.00 62.19 400 THR A O 1
ATOM 3072 N N . ALA A 1 401 ? -70.384 5.228 41.834 1.00 63.19 401 ALA A N 1
ATOM 3073 C CA . ALA A 1 401 ? -71.485 4.291 41.586 1.00 63.19 401 ALA A CA 1
ATOM 3074 C C . ALA A 1 401 ? -72.370 4.073 42.827 1.00 63.19 401 ALA A C 1
ATOM 3076 O O . ALA A 1 401 ? -73.599 4.051 42.727 1.00 63.19 401 ALA A O 1
ATOM 3077 N N . GLU A 1 402 ? -71.764 3.999 44.015 1.00 72.06 402 GLU A N 1
ATOM 3078 C CA . GLU A 1 402 ? -72.499 3.928 45.282 1.00 72.06 402 GLU A CA 1
ATOM 3079 C C . GLU A 1 402 ? -73.350 5.193 45.498 1.00 72.06 402 GLU A C 1
ATOM 3081 O O . GLU A 1 402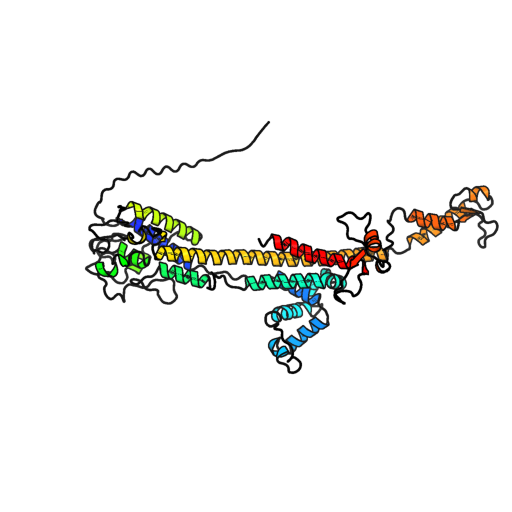 ? -74.513 5.113 45.896 1.00 72.06 402 GLU A O 1
ATOM 3086 N N . GLN A 1 403 ? -72.815 6.380 45.186 1.00 69.38 403 GLN A N 1
ATOM 3087 C CA . GLN A 1 403 ? -73.568 7.638 45.259 1.00 69.38 403 GLN A CA 1
ATOM 3088 C C . GLN A 1 403 ? -74.731 7.701 44.261 1.00 69.38 403 GLN A C 1
ATOM 3090 O O . GLN A 1 403 ? -75.767 8.279 44.593 1.00 69.38 403 GLN A O 1
ATOM 3095 N N . MET A 1 404 ? -74.589 7.109 43.072 1.00 68.81 404 MET A N 1
ATOM 3096 C CA . MET A 1 404 ? -75.676 7.027 42.092 1.00 68.81 404 MET A CA 1
ATOM 3097 C C . MET A 1 404 ? -76.812 6.127 42.583 1.00 68.81 404 MET A C 1
ATOM 3099 O O . MET A 1 404 ? -77.959 6.568 42.567 1.00 68.81 404 MET A O 1
ATOM 3103 N N . CYS A 1 405 ? -76.516 4.935 43.119 1.00 71.81 405 CYS A N 1
ATOM 3104 C CA . CYS A 1 405 ? -77.546 4.063 43.702 1.00 71.81 405 CYS A CA 1
ATOM 3105 C C . CYS A 1 405 ? -78.275 4.727 44.880 1.00 71.81 405 CYS A C 1
ATOM 3107 O O . CYS A 1 405 ? -79.504 4.694 44.944 1.00 71.81 405 CYS A O 1
ATOM 3109 N N . ASN A 1 406 ? -77.534 5.417 45.755 1.00 77.94 406 ASN A N 1
ATOM 3110 C CA . ASN A 1 406 ? -78.104 6.112 46.913 1.00 77.94 406 ASN A CA 1
ATOM 3111 C C . ASN A 1 406 ? -79.082 7.247 46.542 1.00 77.94 406 ASN A C 1
ATOM 3113 O O . ASN A 1 406 ? -79.839 7.684 47.406 1.00 77.94 406 ASN A O 1
ATOM 3117 N N . LYS A 1 407 ? -79.070 7.737 45.292 1.00 74.69 407 LYS A N 1
ATOM 3118 C CA . LYS A 1 407 ? -79.960 8.805 44.796 1.00 74.69 407 LYS A CA 1
ATOM 3119 C C . LYS A 1 407 ? -81.210 8.294 44.067 1.00 74.69 407 LYS A C 1
ATOM 3121 O O . LYS A 1 407 ? -82.078 9.107 43.769 1.00 74.69 407 LYS A O 1
ATOM 3126 N N . VAL A 1 408 ? -81.313 6.992 43.769 1.00 69.19 408 VAL A N 1
ATOM 3127 C CA . VAL A 1 408 ? -82.415 6.428 42.961 1.00 69.19 408 VAL A CA 1
ATOM 3128 C C . VAL A 1 408 ? -83.755 6.523 43.694 1.00 69.19 408 VAL A C 1
ATOM 3130 O O . VAL A 1 408 ? -84.728 7.028 43.146 1.00 69.19 408 VAL A O 1
ATOM 3133 N N . THR A 1 409 ? -83.824 6.019 44.927 1.00 62.00 409 THR A N 1
ATOM 3134 C CA . THR A 1 409 ? -85.008 6.093 45.798 1.00 62.00 409 THR A CA 1
ATOM 3135 C C . THR A 1 409 ? -84.655 5.597 47.201 1.00 62.00 409 THR A C 1
ATOM 3137 O O . THR A 1 409 ? -83.713 4.824 47.381 1.00 62.00 409 THR A O 1
ATOM 3140 N N . GLU A 1 410 ? -85.422 6.013 48.208 1.00 64.88 410 GLU A N 1
ATOM 3141 C CA . GLU A 1 410 ? -85.253 5.582 49.604 1.00 64.88 410 GLU A CA 1
ATOM 3142 C C . GLU A 1 410 ? -86.419 4.732 50.119 1.00 64.88 410 GLU A C 1
ATOM 3144 O O . GLU A 1 410 ? -86.349 4.200 51.227 1.00 64.88 410 GLU A O 1
ATOM 3149 N N . THR A 1 411 ? -87.483 4.574 49.328 1.00 61.66 411 THR A N 1
ATOM 3150 C CA . THR A 1 411 ? -88.746 3.977 49.787 1.00 61.66 411 THR A CA 1
ATOM 3151 C C . THR A 1 411 ? -89.324 2.924 48.844 1.00 61.66 411 THR A C 1
ATOM 3153 O O . THR A 1 411 ? -90.092 2.088 49.312 1.00 61.66 411 THR A O 1
ATOM 3156 N N . ASP A 1 412 ? -88.945 2.913 47.561 1.00 72.94 412 ASP A N 1
ATOM 3157 C CA . ASP A 1 412 ? -89.513 1.993 46.566 1.00 72.94 412 ASP A CA 1
ATOM 3158 C C . ASP A 1 412 ? -88.518 0.899 46.140 1.00 72.94 412 ASP A C 1
ATOM 3160 O O . ASP A 1 412 ? -87.553 1.129 45.403 1.00 72.94 412 ASP A O 1
ATOM 3164 N N . ALA A 1 413 ? -88.785 -0.330 46.584 1.00 73.75 413 ALA A N 1
ATOM 3165 C CA . ALA A 1 413 ? -87.948 -1.483 46.283 1.00 73.75 413 ALA A CA 1
ATOM 3166 C C . ALA A 1 413 ? -87.997 -1.911 44.806 1.00 73.75 413 ALA A C 1
ATOM 3168 O O . ALA A 1 413 ? -86.996 -2.414 44.292 1.00 73.75 413 ALA A O 1
ATOM 3169 N N . LYS A 1 414 ? -89.121 -1.721 44.100 1.00 73.06 414 LYS A N 1
ATOM 3170 C CA . LYS A 1 414 ? -89.236 -2.121 42.686 1.00 73.06 414 LYS A CA 1
ATOM 3171 C C . LYS A 1 414 ? -88.407 -1.207 41.797 1.00 73.06 414 LYS A C 1
ATOM 3173 O O . LYS A 1 414 ? -87.700 -1.700 40.925 1.00 73.06 414 LYS A O 1
ATOM 3178 N N . VAL A 1 415 ? -88.442 0.098 42.063 1.00 70.69 415 VAL A N 1
ATOM 3179 C CA . VAL A 1 415 ? -87.669 1.092 41.302 1.00 70.69 415 VAL A CA 1
ATOM 3180 C C . VAL A 1 415 ? -86.168 0.919 41.536 1.00 70.69 415 VAL A C 1
ATOM 3182 O O . VAL A 1 415 ? -85.398 0.917 40.582 1.00 70.69 415 VAL A O 1
ATOM 3185 N N . CYS A 1 416 ? -85.740 0.693 42.781 1.00 76.44 416 CYS A N 1
ATOM 3186 C CA . CYS A 1 416 ? -84.325 0.460 43.074 1.00 76.44 416 CYS A CA 1
ATOM 3187 C C . CYS A 1 416 ? -83.783 -0.824 42.420 1.00 76.44 416 CYS A C 1
ATOM 3189 O O . CYS A 1 416 ? -82.702 -0.812 41.834 1.00 76.44 416 CYS A O 1
ATOM 3191 N N . ASN A 1 417 ? -84.534 -1.929 42.493 1.00 76.12 417 ASN A N 1
ATOM 3192 C CA . ASN A 1 417 ? -84.093 -3.219 41.954 1.00 76.12 417 ASN A CA 1
ATOM 3193 C C . ASN A 1 417 ? -84.181 -3.308 40.420 1.00 76.12 417 ASN A C 1
ATOM 3195 O O . ASN A 1 417 ? -83.562 -4.202 39.841 1.00 76.12 417 ASN A O 1
ATOM 3199 N N . ALA A 1 418 ? -84.920 -2.399 39.771 1.00 67.94 418 ALA A N 1
ATOM 3200 C CA . ALA A 1 418 ? -84.946 -2.258 38.315 1.00 67.94 418 ALA A CA 1
ATOM 3201 C C . ALA A 1 418 ? -83.651 -1.639 37.754 1.00 67.94 418 ALA A C 1
ATOM 3203 O O . ALA A 1 418 ? -83.328 -1.854 36.588 1.00 67.94 418 ALA A O 1
ATOM 3204 N N . THR A 1 419 ? -82.883 -0.916 38.576 1.00 64.19 419 THR A N 1
ATOM 3205 C CA . THR A 1 419 ? -81.558 -0.412 38.198 1.00 64.19 419 THR A CA 1
ATOM 3206 C C . THR A 1 419 ? -80.534 -1.538 38.319 1.00 64.19 419 THR A C 1
ATOM 3208 O O . THR A 1 419 ? -80.264 -2.040 39.410 1.00 64.19 419 THR A O 1
ATOM 3211 N N . GLU A 1 420 ? -79.948 -1.938 37.191 1.00 62.00 420 GLU A N 1
ATOM 3212 C CA . GLU A 1 420 ? -79.201 -3.195 37.033 1.00 62.00 420 GLU A CA 1
ATOM 3213 C C . GLU A 1 420 ? -78.117 -3.418 38.110 1.00 62.00 420 GLU A C 1
ATOM 3215 O O . GLU A 1 420 ? -78.015 -4.508 38.685 1.00 62.00 420 GLU A O 1
ATOM 3220 N N . ILE A 1 421 ? -77.382 -2.360 38.469 1.00 64.75 421 ILE A N 1
ATOM 3221 C CA . ILE A 1 421 ? -76.261 -2.391 39.425 1.00 64.75 421 ILE A CA 1
ATOM 3222 C C . ILE A 1 421 ? -76.649 -2.117 40.891 1.00 64.75 421 ILE A C 1
ATOM 3224 O O . ILE A 1 421 ? -75.813 -2.293 41.778 1.00 64.75 421 ILE A O 1
ATOM 3228 N N . CYS A 1 422 ? -77.893 -1.727 41.181 1.00 77.50 422 CYS A N 1
ATOM 3229 C CA . CYS A 1 422 ? -78.349 -1.351 42.526 1.00 77.50 422 CYS A CA 1
ATOM 3230 C C . CYS A 1 422 ? -79.301 -2.401 43.120 1.00 77.50 422 CYS A C 1
ATOM 3232 O O . CYS A 1 422 ? -79.952 -3.151 42.392 1.00 77.50 422 CYS A O 1
ATOM 3234 N N . HIS A 1 423 ? -79.377 -2.477 44.450 1.00 83.25 423 HIS A N 1
ATOM 3235 C CA . HIS A 1 423 ? -80.347 -3.300 45.175 1.00 83.25 423 HIS A CA 1
ATOM 3236 C C . HIS A 1 423 ? -80.928 -2.569 46.378 1.00 83.25 423 HIS A C 1
ATOM 3238 O O . HIS A 1 423 ? -80.261 -1.747 47.011 1.00 83.25 423 HIS A O 1
ATOM 3244 N N . PHE A 1 424 ? -82.180 -2.894 46.691 1.00 78.81 424 PHE A N 1
ATOM 3245 C CA . PHE A 1 424 ? -82.878 -2.336 47.838 1.00 78.81 424 PHE A CA 1
ATOM 3246 C C . PHE A 1 424 ? -82.633 -3.173 49.095 1.00 78.81 424 PHE A C 1
ATOM 3248 O O . PHE A 1 424 ? -82.774 -4.395 49.079 1.00 78.81 424 PHE A O 1
ATOM 3255 N N . VAL A 1 425 ? -82.307 -2.504 50.195 1.00 78.38 425 VAL A N 1
ATOM 3256 C CA . VAL A 1 425 ? -82.024 -3.075 51.508 1.00 78.38 425 VAL A CA 1
ATOM 3257 C C . VAL A 1 425 ? -82.910 -2.374 52.534 1.00 78.38 425 VAL A C 1
ATOM 3259 O O . VAL A 1 425 ? -82.792 -1.171 52.762 1.00 78.38 425 VAL A O 1
ATOM 3262 N N . GLU A 1 426 ? -83.799 -3.124 53.185 1.00 64.56 426 GLU A N 1
ATOM 3263 C CA . GLU A 1 426 ? -84.801 -2.560 54.102 1.00 64.56 426 GLU A CA 1
ATOM 3264 C C . GLU A 1 426 ? -84.198 -1.948 55.376 1.00 64.56 426 GLU A C 1
ATOM 3266 O O . GLU A 1 426 ? -84.784 -1.024 55.948 1.00 64.56 426 GLU A O 1
ATOM 3271 N N . SER A 1 427 ? -82.999 -2.390 55.774 1.00 62.62 427 SER A N 1
ATOM 3272 C CA . SER A 1 427 ? -82.235 -1.814 56.882 1.00 62.62 427 SER A CA 1
ATOM 3273 C C . SER A 1 427 ? -80.734 -1.800 56.594 1.00 62.62 427 SER A C 1
ATOM 3275 O O . SER A 1 427 ? -80.118 -2.855 56.425 1.00 62.62 427 SER A O 1
ATOM 3277 N N . ASN A 1 428 ? -80.114 -0.619 56.616 1.00 64.19 428 ASN A N 1
ATOM 3278 C CA . ASN A 1 428 ? -78.659 -0.492 56.655 1.00 64.19 428 ASN A CA 1
ATOM 3279 C C . ASN A 1 428 ? -78.219 0.514 57.729 1.00 64.19 428 ASN A C 1
ATOM 3281 O O . ASN A 1 428 ? -79.003 1.334 58.203 1.00 64.19 428 ASN A O 1
ATOM 3285 N N . LYS A 1 429 ? -76.936 0.469 58.106 1.00 54.22 429 LYS A N 1
ATOM 3286 C CA . LYS A 1 429 ? -76.362 1.329 59.158 1.00 54.22 429 LYS A CA 1
ATOM 3287 C C . LYS A 1 429 ? -76.254 2.819 58.773 1.00 54.22 429 LYS A C 1
ATOM 3289 O O . LYS A 1 429 ? -75.798 3.607 59.592 1.00 54.22 429 LYS A O 1
ATOM 3294 N N . LYS A 1 430 ? -76.620 3.207 57.542 1.00 58.22 430 LYS A N 1
ATOM 3295 C CA . LYS A 1 430 ? -76.436 4.558 56.973 1.00 58.22 430 LYS A CA 1
ATOM 3296 C C . LYS A 1 430 ? -77.751 5.258 56.578 1.00 58.22 430 LYS A C 1
ATOM 3298 O O . LYS A 1 430 ? -77.705 6.372 56.070 1.00 58.22 430 LYS A O 1
ATOM 3303 N N . GLY A 1 431 ? -78.911 4.630 56.791 1.00 58.47 431 GLY A N 1
ATOM 3304 C CA . GLY A 1 431 ? -80.240 5.207 56.542 1.00 58.47 431 GLY A CA 1
ATOM 3305 C C . GLY A 1 431 ? -80.706 5.256 55.077 1.00 58.47 431 GLY A C 1
ATOM 3306 O O . GLY A 1 431 ? -81.850 5.628 54.840 1.00 58.47 431 GLY A O 1
ATOM 3307 N N . LYS A 1 432 ? -79.878 4.866 54.094 1.00 68.19 432 LYS A N 1
ATOM 3308 C CA . LYS A 1 432 ? -80.232 4.867 52.657 1.00 68.19 432 LYS A CA 1
ATOM 3309 C C . LYS A 1 432 ? -80.560 3.464 52.172 1.00 68.19 432 LYS A C 1
ATOM 3311 O O . LYS A 1 432 ? -79.721 2.581 52.285 1.00 68.19 432 LYS A O 1
ATOM 3316 N N . LYS A 1 433 ? -81.763 3.248 51.640 1.00 75.31 433 LYS A N 1
ATOM 3317 C CA . LYS A 1 433 ? -82.260 1.896 51.346 1.00 75.31 433 LYS A CA 1
ATOM 3318 C C . LYS A 1 433 ? -81.901 1.361 49.958 1.00 75.31 433 LYS A C 1
ATOM 3320 O O . LYS A 1 433 ? -82.004 0.164 49.766 1.00 75.31 433 LYS A O 1
ATOM 3325 N N . CYS A 1 434 ? -81.442 2.178 49.011 1.00 77.81 434 CYS A N 1
ATOM 3326 C CA . CYS A 1 434 ? -80.983 1.702 47.701 1.00 77.81 434 CYS A CA 1
ATOM 3327 C C . CYS A 1 434 ? -79.458 1.815 47.592 1.00 77.81 434 CYS A C 1
ATOM 3329 O O . CYS A 1 434 ? -78.928 2.923 47.596 1.00 77.81 434 CYS A O 1
ATOM 3331 N N . THR A 1 435 ? -78.745 0.689 47.520 1.00 80.31 435 THR A N 1
ATOM 3332 C CA . THR A 1 435 ? -77.271 0.647 47.550 1.00 80.31 435 THR A CA 1
ATOM 3333 C C . THR A 1 435 ? -76.697 -0.211 46.425 1.00 80.31 435 THR A C 1
ATOM 3335 O O . THR A 1 435 ? -77.408 -0.994 45.786 1.00 80.31 435 THR A O 1
ATOM 3338 N N . LEU A 1 436 ? -75.399 -0.073 46.148 1.00 75.19 436 LEU A N 1
ATOM 3339 C CA . LEU A 1 436 ? -74.748 -0.822 45.070 1.00 75.19 436 LEU A CA 1
ATOM 3340 C C . LEU A 1 436 ? -74.729 -2.327 45.394 1.00 75.19 436 LEU A C 1
ATOM 3342 O O . LEU A 1 436 ? -74.403 -2.732 46.513 1.00 75.19 436 LEU A O 1
ATOM 3346 N N . LYS A 1 437 ? -75.087 -3.179 44.425 1.00 75.75 437 LYS A N 1
ATOM 3347 C CA . LYS A 1 437 ? -74.994 -4.643 44.569 1.00 75.75 437 LYS A CA 1
ATOM 3348 C C . LYS A 1 437 ? -73.535 -5.061 44.742 1.00 75.75 437 LYS A C 1
ATOM 3350 O O . LYS A 1 437 ? -72.661 -4.568 44.030 1.00 75.75 437 LYS A O 1
ATOM 3355 N N . LYS A 1 438 ? -73.277 -6.058 45.597 1.00 65.06 438 LYS A N 1
ATOM 3356 C CA . LYS A 1 438 ? -71.943 -6.684 45.702 1.00 65.06 438 LYS A CA 1
ATOM 3357 C C . LYS A 1 438 ? -71.471 -7.255 44.358 1.00 65.06 438 LYS A C 1
ATOM 3359 O O . LYS A 1 438 ? -70.314 -7.066 44.007 1.00 65.06 438 LYS A O 1
ATOM 3364 N N . ASP A 1 439 ? -72.378 -7.832 43.573 1.00 57.44 439 ASP A N 1
ATOM 3365 C CA . ASP A 1 439 ? -72.057 -8.363 42.239 1.00 57.44 439 ASP A CA 1
ATOM 3366 C C . ASP A 1 439 ? -71.974 -7.257 41.173 1.00 57.44 439 ASP A C 1
ATOM 3368 O O . ASP A 1 439 ? -71.207 -7.362 40.219 1.00 57.44 439 ASP A O 1
ATOM 3372 N N . GLY A 1 440 ? -72.696 -6.145 41.367 1.00 52.62 440 GLY A N 1
ATOM 3373 C CA . GLY A 1 440 ? -72.565 -4.936 40.545 1.00 52.62 440 GLY A CA 1
ATOM 3374 C C . GLY A 1 440 ? -71.187 -4.287 40.692 1.00 52.62 440 GLY A C 1
ATOM 3375 O O . GLY A 1 440 ? -70.644 -3.775 39.719 1.00 52.62 440 GLY A O 1
ATOM 3376 N N . LYS A 1 441 ? -70.576 -4.397 41.880 1.00 53.16 441 LYS A N 1
ATOM 3377 C CA . LYS A 1 441 ? -69.192 -3.989 42.152 1.00 53.16 441 LYS A CA 1
ATOM 3378 C C . LYS A 1 441 ? -68.181 -4.782 41.311 1.00 53.16 441 LYS A C 1
ATOM 3380 O O . LYS A 1 441 ? -67.276 -4.186 40.741 1.00 53.16 441 LYS A O 1
ATOM 3385 N N . ALA A 1 442 ? -68.390 -6.093 41.168 1.00 53.00 442 ALA A N 1
ATOM 3386 C CA . ALA A 1 442 ? -67.563 -6.959 40.324 1.00 53.00 442 ALA A CA 1
ATOM 3387 C C . ALA A 1 442 ? -67.811 -6.744 38.817 1.00 53.00 442 ALA A C 1
ATOM 3389 O O . ALA A 1 442 ? -66.891 -6.896 38.016 1.00 53.00 442 ALA A O 1
ATOM 3390 N N . LYS A 1 443 ? -69.039 -6.373 38.423 1.00 52.62 443 LYS A N 1
ATOM 3391 C CA . LYS A 1 443 ? -69.390 -6.048 37.030 1.00 52.62 443 LYS A CA 1
ATOM 3392 C C . LYS A 1 443 ? -68.798 -4.699 36.596 1.00 52.62 443 LYS A C 1
ATOM 3394 O O . LYS A 1 443 ? -68.212 -4.630 35.531 1.00 52.62 443 LYS A O 1
ATOM 3399 N N . LEU A 1 444 ? -68.812 -3.681 37.463 1.00 51.78 444 LEU A N 1
ATOM 3400 C CA . LEU A 1 444 ? -68.143 -2.388 37.232 1.00 51.78 444 LEU A CA 1
ATOM 3401 C C . LEU A 1 444 ? -66.609 -2.495 37.202 1.00 51.78 444 LEU A C 1
ATOM 3403 O O . LEU A 1 444 ? -65.976 -1.809 36.402 1.00 51.78 444 LEU A O 1
ATOM 3407 N N . GLU A 1 445 ? -66.007 -3.360 38.028 1.00 50.06 445 GLU A N 1
ATOM 3408 C CA . GLU A 1 445 ? -64.568 -3.673 37.950 1.00 50.06 445 GLU A CA 1
ATOM 3409 C C . GLU A 1 445 ? -64.200 -4.425 36.654 1.00 50.06 445 GLU A C 1
ATOM 3411 O O . GLU A 1 445 ? -63.094 -4.245 36.147 1.00 50.06 445 GLU A O 1
ATOM 3416 N N . LYS A 1 446 ? -65.124 -5.222 36.089 1.00 47.59 446 LYS A N 1
ATOM 3417 C CA . LYS A 1 446 ? -64.963 -5.898 34.787 1.00 47.59 446 LYS A CA 1
ATOM 3418 C C . LYS A 1 446 ? -65.206 -4.978 33.586 1.00 47.59 446 LYS A C 1
ATOM 3420 O O . LYS A 1 446 ? -64.418 -5.014 32.651 1.00 47.59 446 LYS A O 1
ATOM 3425 N N . ASP A 1 447 ? -66.238 -4.140 33.617 1.00 40.91 447 ASP A N 1
ATOM 3426 C CA . ASP A 1 447 ? -66.585 -3.241 32.505 1.00 40.91 447 ASP A CA 1
ATOM 3427 C C . ASP A 1 447 ? -65.580 -2.078 32.395 1.00 40.91 447 ASP A C 1
ATOM 3429 O O . ASP A 1 447 ? -65.269 -1.620 31.298 1.00 40.91 447 ASP A O 1
ATOM 3433 N N . SER A 1 448 ? -64.968 -1.663 33.514 1.00 42.50 448 SER A N 1
ATOM 3434 C CA . SER A 1 448 ? -63.830 -0.721 33.506 1.00 42.50 448 SER A CA 1
ATOM 3435 C C . SER A 1 448 ? -62.525 -1.356 32.994 1.00 42.50 448 SER A C 1
ATOM 3437 O O . SER A 1 448 ? -61.540 -0.649 32.792 1.00 42.50 448 SER A O 1
ATOM 3439 N N . GLN A 1 449 ? -62.502 -2.678 32.782 1.00 36.28 449 GLN A N 1
ATOM 3440 C CA . GLN A 1 449 ? -61.385 -3.423 32.192 1.00 36.28 449 GLN A CA 1
ATOM 3441 C C . GLN A 1 449 ? -61.545 -3.672 30.680 1.00 36.28 449 GLN A C 1
ATOM 3443 O O . GLN A 1 449 ? -60.610 -4.179 30.063 1.00 36.28 449 GLN A O 1
ATOM 3448 N N . GLU A 1 450 ? -62.647 -3.278 30.029 1.00 32.69 450 GLU A N 1
ATOM 3449 C CA . GLU A 1 450 ? -62.851 -3.547 28.589 1.00 32.69 450 GLU A CA 1
ATOM 3450 C C . GLU A 1 450 ? -62.201 -2.528 27.629 1.00 32.69 450 GLU A C 1
ATOM 3452 O O . GLU A 1 450 ? -62.583 -2.404 26.469 1.00 32.69 450 GLU A O 1
ATOM 3457 N N . THR A 1 451 ? -61.142 -1.835 28.054 1.00 33.97 451 THR A N 1
ATOM 3458 C CA . THR A 1 451 ? -60.200 -1.181 27.114 1.00 33.97 451 THR A CA 1
ATOM 3459 C C . THR A 1 451 ? -58.721 -1.433 27.417 1.00 33.97 451 THR A C 1
ATOM 3461 O O . THR A 1 451 ? -57.853 -0.825 26.797 1.00 33.97 451 THR A O 1
ATOM 3464 N N . GLY A 1 452 ? -58.403 -2.383 28.300 1.00 25.88 452 GLY A N 1
ATOM 3465 C CA . GLY A 1 452 ? -57.028 -2.811 28.565 1.00 25.88 452 GLY A CA 1
ATOM 3466 C C . GLY A 1 452 ? -56.950 -4.329 28.628 1.00 25.88 452 GLY A C 1
ATOM 3467 O O . GLY A 1 452 ? -57.514 -4.939 29.531 1.00 25.88 452 GLY A O 1
ATOM 3468 N N . GLY A 1 453 ? -56.274 -4.940 27.653 1.00 29.00 453 GLY A N 1
ATOM 3469 C CA . GLY A 1 453 ? -56.045 -6.383 27.606 1.00 29.00 453 GLY A CA 1
ATOM 3470 C C . GLY A 1 453 ? -55.478 -6.915 28.926 1.00 29.00 453 GLY A C 1
ATOM 3471 O O . GLY A 1 453 ? -54.627 -6.291 29.555 1.00 29.00 453 GLY A O 1
ATOM 3472 N N . LYS A 1 454 ? -55.984 -8.070 29.362 1.00 28.44 454 LYS A N 1
ATOM 3473 C CA . LYS A 1 454 ? -55.511 -8.779 30.554 1.00 28.44 454 LYS A CA 1
ATOM 3474 C C . LYS A 1 454 ? -54.048 -9.206 30.381 1.00 28.44 454 LYS A C 1
ATOM 3476 O O . LYS A 1 454 ? -53.797 -10.261 29.810 1.00 28.44 454 LYS A O 1
ATOM 3481 N N . ASP A 1 455 ? -53.114 -8.470 30.975 1.00 33.50 455 ASP A N 1
ATOM 3482 C CA . ASP A 1 455 ? -51.779 -8.982 31.306 1.00 33.50 455 ASP A CA 1
ATOM 3483 C C . ASP A 1 455 ? -51.852 -9.812 32.596 1.00 33.50 455 ASP A C 1
ATOM 3485 O O . ASP A 1 455 ? -51.398 -9.423 33.673 1.00 33.50 455 ASP A O 1
ATOM 3489 N N . GLY A 1 456 ? -52.456 -10.995 32.489 1.00 38.16 456 GLY A N 1
ATOM 3490 C CA . GLY A 1 456 ? -52.096 -12.101 33.366 1.00 38.16 456 GLY A CA 1
ATOM 3491 C C . GLY A 1 456 ? -50.823 -12.715 32.804 1.00 38.16 456 GLY A C 1
ATOM 3492 O O . GLY A 1 456 ? -50.910 -13.559 31.921 1.00 38.16 456 GLY A O 1
ATOM 3493 N N . LYS A 1 457 ? -49.644 -12.265 33.252 1.00 42.84 457 LYS A N 1
ATOM 3494 C CA . LYS A 1 457 ? -48.375 -12.891 32.854 1.00 42.84 457 LYS A CA 1
ATOM 3495 C C . LYS A 1 457 ? -48.442 -14.384 33.225 1.00 42.84 457 LYS A C 1
ATOM 3497 O O . LYS A 1 457 ? -48.595 -14.665 34.417 1.00 42.84 457 LYS A O 1
ATOM 3502 N N . PRO A 1 458 ? -48.352 -15.326 32.267 1.00 56.88 458 PRO A N 1
ATOM 3503 C CA . PRO A 1 458 ? -48.396 -16.742 32.595 1.00 56.88 458 PRO A CA 1
ATOM 3504 C C . PRO A 1 458 ? -47.185 -17.104 33.455 1.00 56.88 458 PRO A C 1
ATOM 3506 O O . PRO A 1 458 ? -46.060 -16.668 33.181 1.00 56.88 458 PRO A O 1
ATOM 3509 N N . ASP A 1 459 ? -47.403 -17.889 34.510 1.00 66.62 459 ASP A N 1
ATOM 3510 C CA . ASP A 1 459 ? -46.306 -18.476 35.273 1.00 66.62 459 ASP A CA 1
ATOM 3511 C C . ASP A 1 459 ? -45.709 -19.633 34.467 1.00 66.62 459 ASP A C 1
ATOM 3513 O O . ASP A 1 459 ? -46.068 -20.799 34.649 1.00 66.62 459 ASP A O 1
ATOM 3517 N N . CYS A 1 460 ? -44.788 -19.290 33.560 1.00 71.94 460 CYS A N 1
ATOM 3518 C CA . CYS A 1 460 ? -44.113 -20.248 32.687 1.00 71.94 460 CYS A CA 1
ATOM 3519 C C . CYS A 1 460 ? -43.477 -21.407 33.478 1.00 71.94 460 CYS A C 1
ATOM 3521 O O . CYS A 1 460 ? -43.402 -22.522 32.976 1.00 71.94 460 CYS A O 1
ATOM 3523 N N . SER A 1 461 ? -43.071 -21.170 34.730 1.00 70.38 461 SER A N 1
ATOM 3524 C CA . SER A 1 461 ? -42.398 -22.155 35.589 1.00 70.38 461 SER A CA 1
ATOM 3525 C C . SER A 1 461 ? -43.320 -23.299 36.038 1.00 70.38 461 SER A C 1
ATOM 3527 O O . SER A 1 461 ? -42.840 -24.325 36.516 1.00 70.38 461 SER A O 1
ATOM 3529 N N . SER A 1 462 ? -44.641 -23.134 35.901 1.00 72.12 462 SER A N 1
ATOM 3530 C CA . SER A 1 462 ? -45.644 -24.132 36.293 1.00 72.12 462 SER A CA 1
ATOM 3531 C C . SER A 1 462 ? -45.862 -25.238 35.247 1.00 72.12 462 SER A C 1
ATOM 3533 O O . SER A 1 462 ? -46.413 -26.294 35.570 1.00 72.12 462 SER A O 1
ATOM 3535 N N . HIS A 1 463 ? -45.383 -25.044 34.013 1.00 76.19 463 HIS A N 1
ATOM 3536 C CA . HIS A 1 463 ? -45.516 -26.008 32.919 1.00 76.19 463 HIS A CA 1
ATOM 3537 C C . HIS A 1 463 ? -44.388 -27.043 32.963 1.00 76.19 463 HIS A C 1
ATOM 3539 O O . HIS A 1 463 ? -43.212 -26.724 32.783 1.00 76.19 463 HIS A O 1
ATOM 3545 N N . GLN A 1 464 ? -44.748 -28.307 33.197 1.00 76.00 464 GLN A N 1
ATOM 3546 C CA . GLN A 1 464 ? -43.789 -29.407 33.372 1.00 76.00 464 GLN A CA 1
ATOM 3547 C C . GLN A 1 464 ? -43.479 -30.181 32.082 1.00 76.00 464 GLN A C 1
ATOM 3549 O O . GLN A 1 464 ? -42.677 -31.120 32.113 1.00 76.00 464 GLN A O 1
ATOM 3554 N N . ASP A 1 465 ? -44.093 -29.800 30.961 1.00 78.25 465 ASP A N 1
ATOM 3555 C CA . ASP A 1 465 ? -43.908 -30.415 29.649 1.00 78.25 465 ASP A CA 1
ATOM 3556 C C . ASP A 1 465 ? -43.859 -29.365 28.528 1.00 78.25 465 ASP A C 1
ATOM 3558 O O . ASP A 1 465 ? -44.394 -28.261 28.641 1.00 78.25 465 ASP A O 1
ATOM 3562 N N . GLN A 1 466 ? -43.200 -29.727 27.427 1.00 75.50 466 GLN A N 1
ATOM 3563 C CA . GLN A 1 466 ? -42.969 -28.832 26.297 1.00 75.50 466 GLN A CA 1
ATOM 3564 C C . GLN A 1 466 ? -44.272 -28.375 25.637 1.00 75.50 466 GLN A C 1
ATOM 3566 O O . GLN A 1 466 ? -44.399 -27.212 25.269 1.00 75.50 466 GLN A O 1
ATOM 3571 N N . THR A 1 467 ? -45.261 -29.262 25.521 1.00 75.94 467 THR A N 1
ATOM 3572 C CA . THR A 1 467 ? -46.520 -28.951 24.842 1.00 75.94 467 THR A CA 1
ATOM 3573 C C . THR A 1 467 ? -47.338 -27.931 25.627 1.00 75.94 467 THR A C 1
ATOM 3575 O O . THR A 1 467 ? -47.912 -27.025 25.027 1.00 75.94 467 THR A O 1
ATOM 3578 N N . SER A 1 468 ? -47.390 -28.038 26.956 1.00 74.88 468 SER A N 1
ATOM 3579 C CA . SER A 1 468 ? -48.067 -27.045 27.793 1.00 74.88 468 SER A CA 1
ATOM 3580 C C . SER A 1 468 ? -47.308 -25.717 27.854 1.00 74.88 468 SER A C 1
ATOM 3582 O O . SER A 1 468 ? -47.947 -24.672 27.832 1.00 74.88 468 SER A O 1
ATOM 3584 N N . CYS A 1 469 ? -45.973 -25.744 27.822 1.00 74.12 469 CYS A N 1
ATOM 3585 C CA . CYS A 1 469 ? -45.137 -24.543 27.741 1.00 74.12 469 CYS A CA 1
ATOM 3586 C C . CYS A 1 469 ? -45.296 -23.778 26.417 1.00 74.12 469 CYS A C 1
ATOM 3588 O O . CYS A 1 469 ? -45.340 -22.549 26.390 1.00 74.12 469 CYS A O 1
ATOM 3590 N N . GLU A 1 470 ? -45.358 -24.499 25.296 1.00 75.50 470 GLU A N 1
ATOM 3591 C CA . GLU A 1 470 ? -45.450 -23.897 23.965 1.00 75.50 470 GLU A CA 1
ATOM 3592 C C . GLU A 1 470 ? -46.848 -23.345 23.673 1.00 75.50 470 GLU A C 1
ATOM 3594 O O . GLU A 1 470 ? -46.948 -22.323 22.993 1.00 75.50 470 GLU A O 1
ATOM 3599 N N . LYS A 1 471 ? -47.898 -23.942 24.254 1.00 78.25 471 LYS A N 1
ATOM 3600 C CA . LYS A 1 471 ? -49.286 -23.459 24.168 1.00 78.25 471 LYS A CA 1
ATOM 3601 C C . LYS A 1 471 ? -49.492 -22.051 24.721 1.00 78.25 471 LYS A C 1
ATOM 3603 O O . LYS A 1 471 ? -50.361 -21.339 24.230 1.00 78.25 471 LYS A O 1
ATOM 3608 N N . GLU A 1 472 ? -48.660 -21.606 25.661 1.00 72.56 472 GLU A N 1
ATOM 3609 C CA . GLU A 1 472 ? -48.667 -20.215 26.152 1.00 72.56 472 GLU A CA 1
ATOM 3610 C C . GLU A 1 472 ? -48.282 -19.189 25.068 1.00 72.56 472 GLU A C 1
ATOM 3612 O O . GLU A 1 472 ? -48.326 -17.976 25.283 1.00 72.56 472 GLU A O 1
ATOM 3617 N N . ASN A 1 473 ? -47.895 -19.666 23.881 1.00 70.44 473 ASN A N 1
ATOM 3618 C CA . ASN A 1 473 ? -47.584 -18.851 22.717 1.00 70.44 473 ASN A CA 1
ATOM 3619 C C . ASN A 1 473 ? -48.615 -18.968 21.583 1.00 70.44 473 ASN A C 1
ATOM 3621 O O . ASN A 1 473 ? -48.393 -18.379 20.516 1.00 70.44 473 ASN A O 1
ATOM 3625 N N . ASP A 1 474 ? -49.698 -19.728 21.774 1.00 67.69 474 ASP A N 1
ATOM 3626 C CA . ASP A 1 474 ? -50.753 -19.894 20.776 1.00 67.69 474 ASP A CA 1
ATOM 3627 C C . ASP A 1 474 ? -51.516 -18.578 20.575 1.00 67.69 474 ASP A C 1
ATOM 3629 O O . ASP A 1 474 ? -51.849 -17.862 21.517 1.00 67.69 474 ASP A O 1
ATOM 3633 N N . GLY A 1 475 ? -51.779 -18.232 19.314 1.00 58.12 475 GLY A N 1
ATOM 3634 C CA . GLY A 1 475 ? -52.415 -16.962 18.950 1.00 58.12 475 GLY A CA 1
ATOM 3635 C C . GLY A 1 475 ? -51.458 -15.767 18.850 1.00 58.12 475 GLY A C 1
ATOM 3636 O O . GLY A 1 475 ? -51.889 -14.695 18.426 1.00 58.12 475 GLY A O 1
ATOM 3637 N N . LEU A 1 476 ? -50.163 -15.938 19.154 1.00 53.69 476 LEU A N 1
ATOM 3638 C CA . LEU A 1 476 ? -49.154 -14.912 18.884 1.00 53.69 476 LEU A CA 1
ATOM 3639 C C . LEU A 1 476 ? -48.764 -14.898 17.392 1.00 53.69 476 LEU A C 1
ATOM 3641 O O . LEU A 1 476 ? -48.461 -15.958 16.829 1.00 53.69 476 LEU A O 1
ATOM 3645 N N . PRO A 1 477 ? -48.703 -13.715 16.748 1.00 52.41 477 PRO A N 1
ATOM 3646 C CA . PRO A 1 477 ? -48.140 -13.565 15.409 1.00 52.41 477 PRO A CA 1
ATOM 3647 C C . PRO A 1 477 ? -46.737 -14.177 15.323 1.00 52.41 477 PRO A C 1
ATOM 3649 O O . PRO A 1 477 ? -45.963 -14.106 16.276 1.00 52.41 477 PRO A O 1
ATOM 3652 N N . ALA A 1 478 ? -46.363 -14.725 14.163 1.00 47.22 478 ALA A N 1
ATOM 3653 C CA . ALA A 1 478 ? -45.047 -15.346 13.968 1.00 47.22 478 ALA A CA 1
ATOM 3654 C C . ALA A 1 478 ? -43.861 -14.404 14.281 1.00 47.22 478 ALA A C 1
ATOM 3656 O O . ALA A 1 478 ? -42.772 -14.878 14.594 1.00 47.22 478 ALA A O 1
ATOM 3657 N N . SER A 1 479 ? -44.086 -13.087 14.225 1.00 45.12 479 SER A N 1
ATOM 3658 C CA . SER A 1 479 ? -43.119 -12.020 14.503 1.00 45.12 479 SER A CA 1
ATOM 3659 C C . SER A 1 479 ? -43.159 -11.465 15.934 1.00 45.12 479 SER A C 1
ATOM 3661 O O . SER A 1 479 ? -42.387 -10.560 16.244 1.00 45.12 479 SER A O 1
ATOM 3663 N N . SER A 1 480 ? -44.062 -11.939 16.795 1.00 44.38 480 SER A N 1
ATOM 3664 C CA . SER A 1 480 ? -44.188 -11.446 18.171 1.00 44.38 480 SER A CA 1
ATOM 3665 C C . SER A 1 480 ? -43.255 -12.200 19.127 1.00 44.38 480 SER A C 1
ATOM 3667 O O . SER A 1 480 ? -43.034 -13.402 18.944 1.00 44.38 480 SER A O 1
ATOM 3669 N N . PRO A 1 481 ? -42.715 -11.528 20.166 1.00 54.09 481 PRO A N 1
ATOM 3670 C CA . PRO A 1 481 ? -41.963 -12.209 21.208 1.00 54.09 481 PRO A CA 1
ATOM 3671 C C . PRO A 1 481 ? -42.842 -13.286 21.834 1.00 54.09 481 PRO A C 1
ATOM 3673 O O . PRO A 1 481 ? -43.990 -13.029 22.191 1.00 54.09 481 PRO A O 1
ATOM 3676 N N . ARG A 1 482 ? -42.297 -14.497 21.956 1.00 63.03 482 ARG A N 1
ATOM 3677 C CA . ARG A 1 482 ? -42.948 -15.591 22.685 1.00 63.03 482 ARG A CA 1
ATOM 3678 C C . ARG A 1 482 ? -43.123 -15.182 24.147 1.00 63.03 482 ARG A C 1
ATOM 3680 O O . ARG A 1 482 ? -42.381 -14.330 24.615 1.00 63.03 482 ARG A O 1
ATOM 3687 N N . THR A 1 483 ? -44.077 -15.748 24.866 1.00 67.88 483 THR A N 1
ATOM 3688 C CA . THR A 1 483 ? -44.344 -15.467 26.286 1.00 67.88 483 THR A CA 1
ATOM 3689 C C . THR A 1 483 ? -43.563 -16.426 27.189 1.00 67.88 483 THR A C 1
ATOM 3691 O O . THR A 1 483 ? -42.903 -15.996 28.139 1.00 67.88 483 THR A O 1
ATOM 3694 N N . CYS A 1 484 ? -43.541 -17.711 26.824 1.00 77.25 484 CYS A N 1
ATOM 3695 C CA . CYS A 1 484 ? -42.808 -18.777 27.509 1.00 77.25 484 CYS A CA 1
ATOM 3696 C C . CYS A 1 484 ? -41.961 -19.582 26.512 1.00 77.25 484 CYS A C 1
ATOM 3698 O O . CYS A 1 484 ? -42.332 -19.730 25.347 1.00 77.25 484 CYS A O 1
ATOM 3700 N N . GLY A 1 485 ? -40.813 -20.098 26.949 1.00 75.19 485 GLY A N 1
ATOM 3701 C CA . GLY A 1 485 ? -39.910 -20.901 26.126 1.00 75.19 485 GLY A CA 1
ATOM 3702 C C . GLY A 1 485 ? -39.407 -22.134 26.866 1.00 75.19 485 GLY A C 1
ATOM 3703 O O . GLY A 1 485 ? -38.962 -22.040 28.010 1.00 75.19 485 GLY A O 1
ATOM 3704 N N . TRP A 1 486 ? -39.465 -23.282 26.192 1.00 76.06 486 TRP A N 1
ATOM 3705 C CA . TRP A 1 486 ? -38.912 -24.539 26.683 1.00 76.06 486 TRP A CA 1
ATOM 3706 C C . TRP A 1 486 ? -37.395 -24.546 26.490 1.00 76.06 486 TRP A C 1
ATOM 3708 O O . TRP A 1 486 ? -36.904 -24.373 25.372 1.00 76.06 486 TRP A O 1
ATOM 3718 N N . ILE A 1 487 ? -36.640 -24.718 27.572 1.00 68.56 487 ILE A N 1
ATOM 3719 C CA . ILE A 1 487 ? -35.179 -24.651 27.563 1.00 68.56 487 ILE A CA 1
ATOM 3720 C C . ILE A 1 487 ? -34.564 -25.948 28.085 1.00 68.56 487 ILE A C 1
ATOM 3722 O O . ILE A 1 487 ? -35.070 -26.595 28.995 1.00 68.56 487 ILE A O 1
ATOM 3726 N N . THR A 1 488 ? -33.419 -26.315 27.519 1.00 66.06 488 THR A N 1
ATOM 3727 C CA . THR A 1 488 ? -32.590 -27.449 27.966 1.00 66.06 488 THR A CA 1
ATOM 3728 C C . THR A 1 488 ? -31.244 -26.981 28.530 1.00 66.06 488 THR A C 1
ATOM 3730 O O . THR A 1 488 ? -30.345 -27.793 28.750 1.00 66.06 488 THR A O 1
ATOM 3733 N N . PHE A 1 489 ? -31.058 -25.665 28.674 1.00 53.75 489 PHE A N 1
ATOM 3734 C CA . PHE A 1 489 ? -29.775 -25.026 28.965 1.00 53.75 489 PHE A CA 1
ATOM 3735 C C . PHE A 1 489 ? -29.972 -23.637 29.597 1.00 53.75 489 PHE A C 1
ATOM 3737 O O . PHE A 1 489 ? -30.818 -22.877 29.121 1.00 53.75 489 PHE A O 1
ATOM 3744 N N . THR A 1 490 ? -29.164 -23.279 30.602 1.00 48.69 490 THR A N 1
ATOM 3745 C CA . THR A 1 490 ? -29.071 -21.914 31.163 1.00 48.69 490 THR A CA 1
ATOM 3746 C C . THR A 1 490 ? -27.614 -21.463 31.295 1.00 48.69 490 THR A C 1
ATOM 3748 O O . THR A 1 490 ? -26.710 -22.281 31.445 1.00 48.69 490 THR A O 1
ATOM 3751 N N . ASP A 1 491 ? -27.378 -20.149 31.295 1.00 40.72 491 ASP A N 1
ATOM 3752 C CA . ASP A 1 491 ? -26.021 -19.583 31.375 1.00 40.72 491 ASP A CA 1
ATOM 3753 C C . ASP A 1 491 ? -25.372 -19.746 32.766 1.00 40.72 491 ASP A C 1
ATOM 3755 O O . ASP A 1 491 ? -24.153 -19.666 32.887 1.00 40.72 491 ASP A O 1
ATOM 3759 N N . LYS A 1 492 ? -26.169 -20.003 33.818 1.00 42.47 492 LYS A N 1
ATOM 3760 C CA . LYS A 1 492 ? -25.673 -20.244 35.187 1.00 42.47 492 LYS A CA 1
ATOM 3761 C C . LYS A 1 492 ? -25.377 -21.717 35.479 1.00 42.47 492 LYS A C 1
ATOM 3763 O O . LYS A 1 492 ? -24.491 -21.998 36.277 1.00 42.47 492 LYS A O 1
ATOM 3768 N N . GLU A 1 493 ? -26.116 -22.643 34.868 1.00 42.78 493 GLU A N 1
ATOM 3769 C CA . GLU A 1 493 ? -26.088 -24.073 35.232 1.00 42.78 493 GLU A CA 1
ATOM 3770 C C . GLU A 1 493 ? -25.630 -24.977 34.074 1.00 42.78 493 GLU A C 1
ATOM 3772 O O . GLU A 1 493 ? -25.437 -26.178 34.257 1.00 42.78 493 GLU A O 1
ATOM 3777 N N . GLY A 1 494 ? -25.418 -24.421 32.876 1.00 49.91 494 GLY A N 1
ATOM 3778 C CA . GLY A 1 494 ? -25.071 -25.187 31.685 1.00 49.91 494 GLY A CA 1
ATOM 3779 C C . GLY A 1 494 ? -26.252 -26.020 31.179 1.00 49.91 494 GLY A C 1
ATOM 3780 O O . GLY A 1 494 ? -27.402 -25.579 31.196 1.00 49.91 494 GLY A O 1
ATOM 3781 N N . LYS A 1 495 ? -25.982 -27.233 30.676 1.00 54.81 495 LYS A N 1
ATOM 3782 C CA . LYS A 1 495 ? -27.034 -28.152 30.215 1.00 54.81 495 LYS A CA 1
ATOM 3783 C C . LYS A 1 495 ? -27.857 -28.612 31.416 1.00 54.81 495 LYS A C 1
ATOM 3785 O O . LYS A 1 495 ? -27.328 -29.270 32.308 1.00 54.81 495 LYS A O 1
ATOM 3790 N N . LEU A 1 496 ? -29.148 -28.301 31.409 1.00 54.81 496 LEU A N 1
ATOM 3791 C CA . LEU A 1 496 ? -30.032 -28.659 32.509 1.00 54.81 496 LEU A CA 1
ATOM 3792 C C . LEU A 1 496 ? -30.207 -30.187 32.581 1.00 54.81 496 LEU A C 1
ATOM 3794 O O . LEU A 1 496 ? -30.364 -30.834 31.539 1.00 54.81 496 LEU A O 1
ATOM 3798 N N . PRO A 1 497 ? -30.232 -30.781 33.789 1.00 56.50 497 PRO A N 1
ATOM 3799 C CA . PRO A 1 497 ? -30.479 -32.212 33.969 1.00 56.50 497 PRO A CA 1
ATOM 3800 C C . PRO A 1 497 ? -31.894 -32.620 33.533 1.00 56.50 497 PRO A C 1
ATOM 3802 O O . PRO A 1 497 ? -32.118 -33.776 33.172 1.00 56.50 497 PRO A O 1
ATOM 3805 N N . LYS A 1 498 ? -32.840 -31.672 33.519 1.00 62.03 498 LYS A N 1
ATOM 3806 C CA . LYS A 1 498 ? -34.185 -31.834 32.964 1.00 62.03 498 LYS A CA 1
ATOM 3807 C C . LYS A 1 498 ? -34.603 -30.548 32.232 1.00 62.03 498 LYS A C 1
ATOM 3809 O O . LYS A 1 498 ? -34.356 -29.471 32.768 1.00 62.03 498 LYS A O 1
ATOM 3814 N N . PRO A 1 499 ? -35.211 -30.633 31.035 1.00 71.50 499 PRO A N 1
ATOM 3815 C CA . PRO A 1 499 ? -35.759 -29.463 30.353 1.00 71.50 499 PRO A CA 1
ATOM 3816 C C . PRO A 1 499 ? -36.891 -28.811 31.159 1.00 71.50 499 PRO A C 1
ATOM 3818 O O . PRO A 1 499 ? -37.641 -29.517 31.837 1.00 71.50 499 PRO A O 1
ATOM 3821 N N . GLU A 1 500 ? -37.029 -27.491 31.066 1.00 75.44 500 GLU A N 1
ATOM 3822 C CA . GLU A 1 500 ? -38.028 -26.719 31.817 1.00 75.44 500 GLU A CA 1
ATOM 3823 C C . GLU A 1 500 ? -38.514 -25.486 31.040 1.00 75.44 500 GLU A C 1
ATOM 3825 O O . GLU A 1 500 ? -37.868 -25.030 30.096 1.00 75.44 500 GLU A O 1
ATOM 3830 N N . CYS A 1 501 ? -39.660 -24.934 31.436 1.00 74.75 501 CYS A N 1
ATOM 3831 C CA . CYS A 1 501 ? -40.289 -23.788 30.785 1.00 74.75 501 CYS A CA 1
ATOM 3832 C C . CYS A 1 501 ? -39.974 -22.474 31.521 1.00 74.75 501 CYS A C 1
ATOM 3834 O O . CYS A 1 501 ? -40.169 -22.381 32.732 1.00 74.75 501 CYS A O 1
ATOM 3836 N N . ARG A 1 502 ? -39.494 -21.436 30.815 1.00 71.50 502 ARG A N 1
ATOM 3837 C CA . ARG A 1 502 ? -39.139 -20.126 31.410 1.00 71.50 502 ARG A CA 1
ATOM 3838 C C . ARG A 1 502 ? -39.660 -18.933 30.600 1.00 71.50 502 ARG A C 1
ATOM 3840 O O . ARG A 1 502 ? -39.975 -19.060 29.421 1.00 71.50 502 ARG A O 1
ATOM 3847 N N . SER A 1 503 ? -39.736 -17.755 31.228 1.00 60.62 503 SER A N 1
ATOM 3848 C CA . SER A 1 503 ? -40.228 -16.524 30.588 1.00 60.62 503 SER A CA 1
ATOM 3849 C C . SER A 1 503 ? -39.259 -15.955 29.544 1.00 60.62 503 SER A C 1
ATOM 3851 O O . SER A 1 503 ? -38.046 -15.898 29.762 1.00 60.62 503 SER A O 1
ATOM 3853 N N . SER A 1 504 ? -39.806 -15.451 28.442 1.00 54.16 504 SER A N 1
ATOM 3854 C CA . SER A 1 504 ? -39.086 -15.022 27.233 1.00 54.16 504 SER A CA 1
ATOM 3855 C C . SER A 1 504 ? -38.246 -13.744 27.314 1.00 54.16 504 SER A C 1
ATOM 3857 O O . SER A 1 504 ? -37.494 -13.460 26.381 1.00 54.16 504 SER A O 1
ATOM 3859 N N . SER A 1 505 ? -38.302 -12.985 28.410 1.00 45.97 505 SER A N 1
ATOM 3860 C CA . SER A 1 505 ? -37.430 -11.820 28.631 1.00 45.97 505 SER A CA 1
ATOM 3861 C C . SER A 1 505 ? -35.936 -12.180 28.587 1.00 45.97 505 SER A C 1
ATOM 3863 O O . SER A 1 505 ? -35.110 -11.326 28.289 1.00 45.97 505 SER A O 1
ATOM 3865 N N . LEU A 1 506 ? -35.590 -13.455 28.792 1.00 44.03 506 LEU A N 1
ATOM 3866 C CA . LEU A 1 506 ? -34.232 -13.988 28.628 1.00 44.03 506 LEU A CA 1
ATOM 3867 C C . LEU A 1 506 ? -33.865 -14.302 27.161 1.00 44.03 506 LEU A C 1
ATOM 3869 O O . LEU A 1 506 ? -32.687 -14.389 26.825 1.00 44.03 506 LEU A O 1
ATOM 3873 N N . LEU A 1 507 ? -34.851 -14.474 26.272 1.00 39.50 507 LEU A N 1
ATOM 3874 C CA . LEU A 1 507 ? -34.648 -14.860 24.868 1.00 39.50 507 LEU A CA 1
ATOM 3875 C C . LEU A 1 507 ? -34.435 -13.651 23.938 1.00 39.50 507 LEU A C 1
ATOM 3877 O O . LEU A 1 507 ? -33.752 -13.785 22.922 1.00 39.50 507 LEU A O 1
ATOM 3881 N N . LEU A 1 508 ? -34.952 -12.468 24.295 1.00 37.88 508 LEU A N 1
ATOM 3882 C CA . LEU A 1 508 ? -34.791 -11.229 23.514 1.00 37.88 508 LEU A CA 1
ATOM 3883 C C . LEU A 1 508 ? -33.319 -10.778 23.401 1.00 37.88 508 LEU A C 1
ATOM 3885 O O . LEU A 1 508 ? -32.903 -10.332 22.333 1.00 37.88 508 LEU A O 1
ATOM 3889 N N . ASN A 1 509 ? -32.498 -11.003 24.435 1.00 39.75 509 ASN A N 1
ATOM 3890 C CA . ASN A 1 509 ? -31.057 -10.705 24.398 1.00 39.75 509 ASN A CA 1
ATOM 3891 C C . ASN A 1 509 ? -30.288 -11.544 23.357 1.00 39.75 509 ASN A C 1
ATOM 3893 O O . ASN A 1 509 ? -29.280 -11.087 22.816 1.00 39.75 509 ASN A O 1
ATOM 3897 N N . LYS A 1 510 ? -30.776 -12.745 23.004 1.00 35.72 510 LYS A N 1
ATOM 3898 C CA . LYS A 1 510 ? -30.146 -13.585 21.970 1.00 35.72 510 LYS A CA 1
ATOM 3899 C C . LYS A 1 510 ? -30.455 -13.115 20.553 1.00 35.72 510 LYS A C 1
ATOM 3901 O O . LYS A 1 510 ? -29.588 -13.248 19.695 1.00 35.72 510 LYS A O 1
ATOM 3906 N N . GLN A 1 511 ? -31.640 -12.550 20.295 1.00 37.81 511 GLN A N 1
ATOM 3907 C CA . GLN A 1 511 ? -31.961 -12.011 18.969 1.00 37.81 511 GLN A CA 1
ATOM 3908 C C . GLN A 1 511 ? -31.097 -10.801 18.615 1.00 37.81 511 GLN A C 1
ATOM 3910 O O . GLN A 1 511 ? -30.733 -10.697 17.454 1.00 37.81 511 GLN A O 1
ATOM 3915 N N . PHE A 1 512 ? -30.697 -9.966 19.582 1.00 37.53 512 PHE A N 1
ATOM 3916 C CA . PHE A 1 512 ? -29.738 -8.882 19.341 1.00 37.53 512 PHE A CA 1
ATOM 3917 C C . PHE A 1 512 ? -28.354 -9.423 18.968 1.00 37.53 512 PHE A C 1
ATOM 3919 O O . PHE A 1 512 ? -27.801 -9.025 17.946 1.00 37.53 512 PHE A O 1
ATOM 3926 N N . ALA A 1 513 ? -27.826 -10.388 19.737 1.00 33.94 513 ALA A N 1
ATOM 3927 C CA . ALA A 1 513 ? -26.567 -11.048 19.394 1.00 33.94 513 ALA A CA 1
ATOM 3928 C C . ALA A 1 513 ? -26.649 -11.655 17.981 1.00 33.94 513 ALA A C 1
ATOM 3930 O O . ALA A 1 513 ? -25.825 -11.350 17.125 1.00 33.94 513 ALA A O 1
ATOM 3931 N N . LEU A 1 514 ? -27.700 -12.424 17.685 1.00 30.53 514 LEU A N 1
ATOM 3932 C CA . LEU A 1 514 ? -27.911 -13.034 16.371 1.00 30.53 514 LEU A CA 1
ATOM 3933 C C . LEU A 1 514 ? -28.154 -12.017 15.245 1.00 30.53 514 LEU A C 1
ATOM 3935 O O . LEU A 1 514 ? -27.647 -12.247 14.156 1.00 30.53 514 LEU A O 1
ATOM 3939 N N . SER A 1 515 ? -28.879 -10.913 15.444 1.00 34.00 515 SER A N 1
ATOM 3940 C CA . SER A 1 515 ? -29.161 -9.922 14.389 1.00 34.00 515 SER A CA 1
ATOM 3941 C C . SER A 1 515 ? -27.949 -9.058 14.063 1.00 34.00 515 SER A C 1
ATOM 3943 O O . SER A 1 515 ? -27.728 -8.744 12.897 1.00 34.00 515 SER A O 1
ATOM 3945 N N . VAL A 1 516 ? -27.140 -8.741 15.080 1.00 36.06 516 VAL A N 1
ATOM 3946 C CA . VAL A 1 516 ? -25.793 -8.182 14.930 1.00 36.06 516 VAL A CA 1
ATOM 3947 C C . VAL A 1 516 ? -24.988 -9.181 14.086 1.00 36.06 516 VAL A C 1
ATOM 3949 O O . VAL A 1 516 ? -24.680 -8.896 12.934 1.00 36.06 516 VAL A O 1
ATOM 3952 N N . PHE A 1 517 ? -24.788 -10.424 14.532 1.00 32.78 517 PHE A N 1
ATOM 3953 C CA . PHE A 1 517 ? -23.988 -11.406 13.779 1.00 32.78 517 PHE A CA 1
ATOM 3954 C C . PHE A 1 517 ? -24.504 -11.734 12.358 1.00 32.78 517 PHE A C 1
ATOM 3956 O O . PHE A 1 517 ? -23.695 -11.917 11.448 1.00 32.78 517 PHE A O 1
ATOM 3963 N N . SER A 1 518 ? -25.822 -11.772 12.133 1.00 28.28 518 SER A N 1
ATOM 3964 C CA . SER A 1 518 ? -26.428 -12.142 10.838 1.00 28.28 518 SER A CA 1
ATOM 3965 C C . SER A 1 518 ? -26.330 -11.027 9.798 1.00 28.28 518 SER A C 1
ATOM 3967 O O . SER A 1 518 ? -26.109 -11.309 8.623 1.00 28.28 518 SER A O 1
ATOM 3969 N N . ALA A 1 519 ? -26.457 -9.761 10.212 1.00 28.30 519 ALA A N 1
ATOM 3970 C CA . ALA A 1 519 ? -26.266 -8.626 9.311 1.00 28.30 519 ALA A CA 1
ATOM 3971 C C . ALA A 1 519 ? -24.782 -8.431 8.944 1.00 28.30 519 ALA A C 1
ATOM 3973 O O . ALA A 1 519 ? -24.473 -8.011 7.830 1.00 28.30 519 ALA A O 1
ATOM 3974 N N . PHE A 1 520 ? -23.854 -8.788 9.841 1.00 35.59 520 PHE A N 1
ATOM 3975 C CA . PHE A 1 520 ? -22.414 -8.610 9.620 1.00 35.59 520 PHE A CA 1
ATOM 3976 C C . PHE A 1 520 ? -21.757 -9.740 8.813 1.00 35.59 520 PHE A C 1
ATOM 3978 O O . PHE A 1 520 ? -20.803 -9.474 8.083 1.00 35.59 520 PHE A O 1
ATOM 3985 N N . ALA A 1 521 ? -22.289 -10.968 8.846 1.00 29.81 521 ALA A N 1
ATOM 3986 C CA . ALA A 1 521 ? -21.828 -12.046 7.963 1.00 29.81 521 ALA A CA 1
ATOM 3987 C C . ALA A 1 521 ? -22.108 -11.756 6.474 1.00 29.81 521 ALA A C 1
ATOM 3989 O O . ALA A 1 521 ? -21.333 -12.169 5.619 1.00 29.81 521 ALA A O 1
ATOM 3990 N N . ALA A 1 522 ? -23.168 -11.003 6.158 1.00 27.45 522 ALA A N 1
ATOM 3991 C CA . ALA A 1 522 ? -23.536 -10.650 4.784 1.00 27.45 522 ALA A CA 1
ATOM 3992 C C . ALA A 1 522 ? -22.700 -9.503 4.173 1.00 27.45 522 ALA A C 1
ATOM 3994 O O . ALA A 1 522 ? -22.756 -9.292 2.968 1.00 27.45 522 ALA A O 1
ATOM 3995 N N . LEU A 1 523 ? -21.931 -8.763 4.982 1.00 29.98 523 LEU A N 1
ATOM 3996 C CA . LEU A 1 523 ? -21.062 -7.657 4.537 1.00 29.98 523 LEU A CA 1
ATOM 3997 C C . LEU A 1 523 ? -19.583 -8.062 4.400 1.00 29.98 523 LEU A C 1
ATOM 3999 O O . LEU A 1 523 ? -18.755 -7.247 3.994 1.00 29.98 523 LEU A O 1
ATOM 4003 N N . LEU A 1 524 ? -19.250 -9.305 4.763 1.00 30.38 524 LEU A N 1
ATOM 4004 C CA . LEU A 1 524 ? -17.894 -9.864 4.738 1.00 30.38 524 LEU A CA 1
ATOM 4005 C C . LEU A 1 524 ? -17.664 -10.866 3.588 1.00 30.38 524 LEU A C 1
ATOM 4007 O O . LEU A 1 524 ? -16.590 -11.469 3.544 1.00 30.38 524 LEU A O 1
ATOM 4011 N N . PHE A 1 525 ? -18.624 -11.009 2.664 1.00 31.38 525 PHE A N 1
ATOM 4012 C CA . PHE A 1 525 ? -18.507 -11.798 1.432 1.00 31.38 525 PHE A CA 1
ATOM 4013 C C . PHE A 1 525 ? -18.832 -10.970 0.192 1.00 31.38 525 PHE A C 1
ATOM 4015 O O . PHE A 1 525 ? -19.844 -10.233 0.228 1.00 31.38 525 PHE A O 1
#

Sequence (525 aa):
MFSQCTRWIAVSIAFMLCGTSDTANAAQADEIDTFFALFDVYEAAKALGTTTYKQQSKREALTNIGNYNITASSDDWEQLVAAMQKDGGWPQYKAKPENANINYDWSSDFETWSAAHENTKDKNQPWVKQHEALMQATNLNACAQAINITAAEAKRLWQKIADKPKIGSTDAEESLRNSVTAALCGPLSPRVGDTLNCGDITDVADKAKASACAESNHGKALSDDLICFCSRSTDGPCLHAAGDREVITGNLEDGILAELTAKCPKGATTLEPNNRLQISLAQLQARIPQHTRTATKVILGKKRDTNCNNAADSCLEYSQYYAEDKSGFWSIPWVANLVQALNAYKAIKDKENNDVKALELIKTLETATQAELARQASLERAQEATYKAGPKQNQEIQHTAEQMCNKVTETDAKVCNATEICHFVESNKKGKKCTLKKDGKAKLEKDSQETGGKDGKPDCSSHQDQTSCEKENDGLPASSPRTCGWITFTDKEGKLPKPECRSSSLLLNKQFALSVFSAFAALLF

pLDDT: mean 77.0, std 19.84, range [25.88, 98.69]

Secondary structure (DSSP, 8-state):
-----------------------PPP-TTTTHHHHHHHHHHHHHHHHHHT----PPPPPHHHHHHHHHHHHTS-HHHHHHHHHHHHTTSHHHHHTSGGGTT-----HHHHHHHHHHHHHHSSTTSHHHHHHTTT--HHHHHHHHHHHHHHHHHHHHHHHHHHSPPEETTEEHHHHHHHHHHHHH--SSS-B-TTSS-B--GGG-S--BHHHHT-GGGTTS-HHHHHHHHH-BSSS-SSS--TTSTTB-SSBPPTTHHHHHHHHS----SSS-HHHHHHHHHHHHHHHHHHHEE-SS-EEEEE-SSSSTTSTT-EEEE-GGGGSTTS-GGGGSHHHHHHHHHHHHHHHHHHHHHHHHHHHHHHHHHHHHHHHHHHHHHHHHHHHHHHHHT-SHHHHHHHHHHHHHHHTT-SS-HHHHHHSTTEEE-S--TTS-SEEE-HHHHHHHHHHTTTTS-------GGG--SHHHHHHTTTT--TTSPPSEEEEEEETTTEEEEEEEEEEGGGTHHHHHHHHHHHHHHTT--

Foldseek 3Di:
DDDDDDDDDDDDDDDDDPDDPDQDAFDAQSCQVLLQLLVLLLLLLQVLLPDDFDQDDDDVLLLLLLLLQLLLDDPVVLVVLVVQVVLVHDVSVCPDPVNVPDPDDCPVPSVSNNSSSVQRVDCPRPSNVVCVLLRDNQLSPLCNVVSVVLSVLLVVLVVLSVDAFDDPPHGLSVLLNVLSLQAAEDPQFHDDDSHSGTHHNVPPPAQFLCVLQPQVCFLRYSLSNSQLQQAAQAAGNHDTGPPDQSHDPGGRDTCSSVVSNVPHDPDDPPDDSLVSSVVSLVVSVVQQVSEDDDPQWTKHAHAPDDDSRHRHHRIHTDRVQVPPPHPRSCSRNSNVSSVSSSVSSVSSVVSSVSSVVSVVVSNVSSVVSSVSSVVSSVVVVVVVVVVVCPDPPLVVLQVVQFVVQLPQDQPDQVSLVVPPQWGAQPDDPPSGGIGGDPVSSVVSVVVVCVVPDDPPLDPQQPDQDQVVNQVQQPPPDPPDQRQKDWDQADPVPGGHPGIGIDGRSVVVSVVSVVVSVVVVVVVVD

Nearest PDB structures (foldseek):
  7p5d-assembly1_A  TM=6.759E-01  e=4.459E-10  Trypanosoma brucei brucei
  7p5b-assembly1_A  TM=6.586E-01  e=9.604E-10  Trypanosoma brucei brucei
  8onh-assembly5_N  TM=6.590E-01  e=4.675E-09  Trypanosoma brucei brucei
  8onh-assembly4_K  TM=6.543E-01  e=2.892E-08  Trypanosoma brucei brucei
  8ok8-assembly2_G  TM=5.919E-01  e=3.500E-06  Trypanosoma brucei brucei

InterPro domains:
  IPR019609 Variant surface glycoprotein , C-terminal [PF10659] (405-524)
  IPR025932 Trypanosome variant surface glycoprotein, B-type, N-terminal domain [PF13206] (14-358)

Organism: NCBI:txid5691

Mean predicted aligned error: 17.12 Å

Radius of gyration: 42.71 Å; Cα contacts (8 Å, |Δi|>4): 702; chains: 1; bounding box: 124×50×104 Å